Protein AF-A0A1V8UHY8-F1 (afdb_monomer)

Radius of gyration: 26.63 Å; Cα contacts (8 Å, |Δi|>4): 630; chains: 1; bounding box: 72×62×94 Å

Nearest PDB structures (foldseek):
  5c5h-assembly1_A  TM=1.606E-01  e=6.047E+00  Escherichia coli K-12

Foldseek 3Di:
DQAAAPVCLVVLVPDDDLVPFAQAVSLVVVVCVVVVNDDDDDCRYNFHPPDPQSCLVCLLCVLVCQLPDPEAEALLADPDSNPHQPDDAPAPKDKDWDQDPVDNVPIDIDIDHDPVCLVVLLCVLVSSCPGSQNLALLVLSNPQSHQWYWYRHSYWIWIDGLAAIATPVRDGRPDPPNHLNLQDPDPPDDQDDLLSNQLSLQVSLQSNLAHDYPDLLFLQSSCLSSVVSSCVSPNAQDAFSDGPVCVLQQQLKAAALPKDADPDDRGDPSHPSRIHHGIHGPRNLPPFDFFKDWPDKDWAAPHPRSRHTTPDIDTDIHGPFFQKDWDDDDDDDQPDFIFIDTPNHTQDTGHDGDPDPPDDPPARWTWSWTWRCDPNHTHIRIGTDHDDPPVPPPPDPPDPDDDD

Structure (mmCIF, N/CA/C/O backbone):
data_AF-A0A1V8UHY8-F1
#
_entry.id   AF-A0A1V8UHY8-F1
#
loop_
_atom_site.group_PDB
_atom_site.id
_atom_site.type_symbol
_atom_site.label_atom_id
_atom_site.label_alt_id
_atom_site.label_comp_id
_atom_site.label_asym_id
_atom_site.label_entity_id
_atom_site.label_seq_id
_atom_site.pdbx_PDB_ins_code
_atom_site.Cartn_x
_atom_site.Cartn_y
_atom_site.Cartn_z
_atom_site.occupancy
_atom_site.B_iso_or_equiv
_atom_site.auth_seq_id
_atom_site.auth_comp_id
_atom_site.auth_asym_id
_atom_site.auth_atom_id
_atom_site.pdbx_PDB_model_num
ATOM 1 N N . MET A 1 1 ? -11.695 -1.004 -17.705 1.00 74.31 1 MET A N 1
ATOM 2 C CA . MET A 1 1 ? -10.675 -1.956 -17.219 1.00 74.31 1 MET A CA 1
ATOM 3 C C . MET A 1 1 ? -11.246 -3.364 -17.290 1.00 74.31 1 MET A C 1
ATOM 5 O O . MET A 1 1 ? -12.412 -3.542 -16.963 1.00 74.31 1 MET A O 1
ATOM 9 N N . LEU A 1 2 ? -10.467 -4.336 -17.766 1.00 90.62 2 LEU A N 1
ATOM 10 C CA . LEU A 1 2 ? -10.871 -5.744 -17.791 1.00 90.62 2 LEU A CA 1
ATOM 11 C C . LEU A 1 2 ? -10.773 -6.326 -16.378 1.00 90.62 2 LEU A C 1
ATOM 13 O O . LEU A 1 2 ? -9.688 -6.297 -15.803 1.00 90.62 2 LEU A O 1
ATOM 17 N N . THR A 1 3 ? -11.870 -6.867 -15.856 1.00 94.50 3 THR A N 1
ATOM 18 C CA . THR A 1 3 ? -11.919 -7.473 -14.521 1.00 94.50 3 THR A CA 1
ATOM 19 C C . THR A 1 3 ? -12.545 -8.869 -14.540 1.00 94.50 3 THR A C 1
ATOM 21 O O . THR A 1 3 ? -13.192 -9.265 -15.523 1.00 94.50 3 THR A O 1
ATOM 24 N N . THR A 1 4 ? -12.327 -9.626 -13.466 1.00 96.25 4 THR A N 1
ATOM 25 C CA . THR A 1 4 ? -13.028 -10.877 -13.169 1.00 96.25 4 THR A CA 1
ATOM 26 C C . THR A 1 4 ? -14.206 -10.597 -12.243 1.00 96.25 4 THR A C 1
ATOM 28 O O . THR A 1 4 ? -14.049 -10.034 -11.164 1.00 96.25 4 THR A O 1
ATOM 31 N N . THR A 1 5 ? -15.390 -10.999 -12.682 1.00 96.88 5 THR A N 1
ATOM 32 C CA . THR A 1 5 ? -16.629 -11.064 -11.900 1.00 96.88 5 THR A CA 1
ATOM 33 C C . THR A 1 5 ? -17.090 -12.508 -11.732 1.00 96.88 5 THR A C 1
ATOM 35 O O . THR A 1 5 ? -16.639 -13.377 -12.490 1.00 96.88 5 THR A O 1
ATOM 38 N N . VAL A 1 6 ? -18.041 -12.757 -10.826 1.00 96.56 6 VAL A N 1
ATOM 39 C CA . VAL A 1 6 ? -18.662 -14.082 -10.621 1.00 96.56 6 VAL A CA 1
ATOM 40 C C . VAL A 1 6 ? -19.144 -14.675 -11.949 1.00 96.56 6 VAL A C 1
ATOM 42 O O . VAL A 1 6 ? -18.901 -15.843 -12.232 1.00 96.56 6 VAL A O 1
ATOM 45 N N . GLN A 1 7 ? -19.771 -13.859 -12.803 1.00 96.62 7 GLN A N 1
ATOM 46 C CA . GLN A 1 7 ? -20.283 -14.303 -14.106 1.00 96.62 7 GLN A CA 1
ATOM 47 C C . GLN A 1 7 ? -19.173 -14.687 -15.092 1.00 96.62 7 GLN A C 1
ATOM 49 O O . GLN A 1 7 ? -19.350 -15.597 -15.897 1.00 96.62 7 GLN A O 1
ATOM 54 N N . SER A 1 8 ? -18.036 -13.992 -15.050 1.00 95.19 8 SER A N 1
ATOM 55 C CA . SER A 1 8 ? -16.934 -14.210 -15.997 1.00 95.19 8 SER A CA 1
ATOM 56 C C . SER A 1 8 ? -15.922 -15.271 -15.546 1.00 95.19 8 SER A C 1
ATOM 58 O O . SER A 1 8 ? -15.088 -15.686 -16.350 1.00 95.19 8 SER A O 1
ATOM 60 N N . LEU A 1 9 ? -15.966 -15.702 -14.279 1.00 95.50 9 LEU A N 1
ATOM 61 C CA . LEU A 1 9 ? -14.945 -16.551 -13.656 1.00 95.50 9 LEU A CA 1
ATOM 62 C C . LEU A 1 9 ? -14.688 -17.844 -14.446 1.00 95.50 9 LEU A C 1
ATOM 64 O O . LEU A 1 9 ? -13.545 -18.135 -14.801 1.00 95.50 9 LEU A O 1
ATOM 68 N N . ASP A 1 10 ? -15.749 -18.568 -14.804 1.00 96.06 10 ASP A N 1
ATOM 69 C CA . ASP A 1 10 ? -15.649 -19.831 -15.546 1.00 96.06 10 ASP A CA 1
ATOM 70 C C . ASP A 1 10 ? -14.986 -19.666 -16.919 1.00 96.06 10 ASP A C 1
ATOM 72 O O . ASP A 1 10 ? -14.280 -20.560 -17.397 1.00 96.06 10 ASP A O 1
ATOM 76 N N . GLU A 1 11 ? -15.208 -18.532 -17.584 1.00 93.62 11 GLU A N 1
ATOM 77 C CA . GLU A 1 11 ? -14.562 -18.222 -18.859 1.00 93.62 11 GLU A CA 1
ATOM 78 C C . GLU A 1 11 ? -13.086 -17.868 -18.652 1.00 93.62 11 GLU A C 1
ATOM 80 O O . GLU A 1 11 ? -12.220 -18.381 -19.370 1.00 93.62 11 GLU A O 1
ATOM 85 N N . ARG A 1 12 ? -12.784 -17.059 -17.626 1.00 92.31 12 ARG A N 1
ATOM 86 C CA . ARG A 1 12 ? -11.418 -16.654 -17.252 1.00 92.31 12 ARG A CA 1
ATOM 87 C C . ARG A 1 12 ? -10.536 -17.849 -16.896 1.00 92.31 12 ARG A C 1
ATOM 89 O O . ARG A 1 12 ? -9.371 -17.867 -17.287 1.00 92.31 12 ARG A O 1
ATOM 96 N N . CYS A 1 13 ? -11.086 -18.867 -16.233 1.00 93.69 13 CYS A N 1
ATOM 97 C CA . CYS A 1 13 ? -10.357 -20.083 -15.862 1.00 93.69 13 CYS A CA 1
ATOM 98 C C . CYS A 1 13 ? -10.004 -20.993 -17.052 1.00 93.69 13 CYS A C 1
ATOM 100 O O . CYS A 1 13 ? -9.132 -21.852 -16.918 1.00 93.69 13 CYS A O 1
ATOM 102 N N . LYS A 1 14 ? -10.652 -20.834 -18.215 1.00 94.12 14 LYS A N 1
ATOM 103 C CA . LYS A 1 14 ? -10.393 -21.671 -19.400 1.00 94.12 14 LYS A CA 1
ATOM 104 C C . LYS A 1 14 ? -9.239 -21.130 -20.232 1.00 94.12 14 LYS A C 1
ATOM 106 O O . LYS A 1 14 ? -8.234 -21.813 -20.423 1.00 94.12 14 LYS A O 1
ATOM 111 N N . ARG A 1 15 ? -9.412 -19.929 -20.790 1.00 92.44 15 ARG A N 1
ATOM 112 C CA . ARG A 1 15 ? -8.401 -19.243 -21.604 1.00 92.44 15 ARG A CA 1
ATOM 113 C C . ARG A 1 15 ? -8.753 -17.772 -21.770 1.00 92.44 15 ARG A C 1
ATOM 115 O O . ARG A 1 15 ? -9.923 -17.409 -21.824 1.00 92.44 15 ARG A O 1
ATOM 122 N N . MET A 1 16 ? -7.733 -16.946 -21.957 1.00 93.25 16 MET A N 1
ATOM 123 C CA . MET A 1 16 ? -7.890 -15.542 -22.321 1.00 93.25 16 MET A CA 1
ATOM 124 C C . MET A 1 16 ? -7.064 -15.257 -23.574 1.00 93.25 16 MET A C 1
ATOM 126 O O . MET A 1 16 ? -5.863 -15.529 -23.606 1.00 93.25 16 MET A O 1
ATOM 130 N N . GLU A 1 17 ? -7.709 -14.724 -24.609 1.00 93.56 17 GLU A N 1
ATOM 131 C CA . GLU A 1 17 ? -7.026 -14.342 -25.845 1.00 93.56 17 GLU A CA 1
ATOM 132 C C . GLU A 1 17 ? -6.139 -13.122 -25.595 1.00 93.56 17 GLU A C 1
ATOM 134 O O . GLU A 1 17 ? -6.630 -12.069 -25.190 1.00 93.56 17 GLU A O 1
ATOM 139 N N . LEU A 1 18 ? -4.835 -13.248 -25.861 1.00 93.56 18 LEU A N 1
ATOM 140 C CA . LEU A 1 18 ? -3.849 -12.201 -25.566 1.00 93.56 18 LEU A CA 1
ATOM 141 C C . LEU A 1 18 ? -4.195 -10.861 -26.233 1.00 93.56 18 LEU A C 1
ATOM 143 O O . LEU A 1 18 ? -4.028 -9.804 -25.629 1.00 93.56 18 LEU A O 1
ATOM 147 N N . GLU A 1 19 ? -4.703 -10.904 -27.464 1.00 92.69 19 GLU A N 1
ATOM 148 C CA . GLU A 1 19 ? -5.033 -9.704 -28.237 1.00 92.69 19 GLU A CA 1
ATOM 149 C C . GLU A 1 19 ? -6.310 -8.997 -27.754 1.00 92.69 19 GLU A C 1
ATOM 151 O O . GLU A 1 19 ? -6.507 -7.820 -28.060 1.00 92.69 19 GLU A O 1
ATOM 156 N N . ALA A 1 20 ? -7.144 -9.680 -26.962 1.00 91.06 20 ALA A N 1
ATOM 157 C CA . ALA A 1 20 ? -8.334 -9.108 -26.332 1.00 91.06 20 ALA A CA 1
ATOM 158 C C . ALA A 1 20 ? -8.032 -8.465 -24.964 1.00 91.06 20 ALA A C 1
ATOM 160 O O . ALA A 1 20 ? -8.908 -7.837 -24.371 1.00 91.06 20 ALA A O 1
ATOM 161 N N . LEU A 1 21 ? -6.809 -8.624 -24.443 1.00 94.62 21 LEU A N 1
ATOM 162 C CA . LEU A 1 21 ? -6.408 -8.035 -23.167 1.00 94.62 21 LEU A CA 1
ATOM 163 C C . LEU A 1 21 ? -6.063 -6.545 -23.328 1.00 94.62 21 LEU A C 1
ATOM 165 O O . LEU A 1 21 ? -5.452 -6.175 -24.339 1.00 94.62 21 LEU A O 1
ATOM 169 N N . PRO A 1 22 ? -6.361 -5.703 -22.317 1.00 96.19 22 PRO A N 1
ATOM 170 C CA . PRO A 1 22 ? -5.836 -4.343 -22.228 1.00 96.19 22 PRO A CA 1
ATOM 171 C C . PRO A 1 22 ? -4.321 -4.306 -22.446 1.00 96.19 22 PRO A C 1
ATOM 173 O O . PRO A 1 22 ? -3.611 -5.250 -22.079 1.00 96.19 22 PRO A O 1
ATOM 176 N N . ALA A 1 23 ? -3.821 -3.225 -23.043 1.00 96.12 23 ALA A N 1
ATOM 177 C CA . ALA A 1 23 ? -2.428 -3.131 -23.474 1.00 96.12 23 ALA A CA 1
ATOM 178 C C . ALA A 1 23 ? -1.434 -3.369 -22.323 1.00 96.12 23 ALA A C 1
ATOM 180 O O . ALA A 1 23 ? -0.482 -4.128 -22.488 1.00 96.12 23 ALA A O 1
ATOM 181 N N . THR A 1 24 ? -1.704 -2.836 -21.129 1.00 96.06 24 THR A N 1
ATOM 182 C CA . THR A 1 24 ? -0.851 -3.026 -19.941 1.00 96.06 24 THR A CA 1
ATOM 183 C C . THR A 1 24 ? -0.782 -4.493 -19.511 1.00 96.06 24 THR A C 1
ATOM 185 O O . THR A 1 24 ? 0.290 -5.002 -19.189 1.00 96.06 24 THR A O 1
ATOM 188 N N . ILE A 1 25 ? -1.900 -5.221 -19.572 1.00 96.69 25 ILE A N 1
ATOM 189 C CA . ILE A 1 25 ? -1.931 -6.656 -19.244 1.00 96.69 25 ILE A CA 1
ATOM 190 C C . ILE A 1 25 ? -1.197 -7.464 -20.321 1.00 96.69 25 ILE A C 1
ATOM 192 O O . ILE A 1 25 ? -0.432 -8.379 -20.014 1.00 96.69 25 ILE A O 1
ATOM 196 N N . ARG A 1 26 ? -1.387 -7.110 -21.595 1.00 96.81 26 ARG A N 1
ATOM 197 C CA . ARG A 1 26 ? -0.704 -7.746 -22.731 1.00 96.81 26 ARG A CA 1
ATOM 198 C C . ARG A 1 26 ? 0.812 -7.608 -22.626 1.00 96.81 26 ARG A C 1
ATOM 200 O O . ARG A 1 26 ? 1.537 -8.585 -22.819 1.00 96.81 26 ARG A O 1
ATOM 207 N N . ASP A 1 27 ? 1.276 -6.416 -22.280 1.00 97.62 27 ASP A N 1
ATOM 208 C CA . ASP A 1 27 ? 2.687 -6.108 -22.083 1.00 97.62 27 ASP A CA 1
ATOM 209 C C . ASP A 1 27 ? 3.268 -6.833 -20.862 1.00 97.62 27 ASP A C 1
ATOM 211 O O . ASP A 1 27 ? 4.381 -7.364 -20.939 1.00 97.62 27 ASP A O 1
ATOM 215 N N . ALA A 1 28 ? 2.498 -6.980 -19.778 1.00 97.62 28 ALA A N 1
ATOM 216 C CA . ALA A 1 28 ? 2.880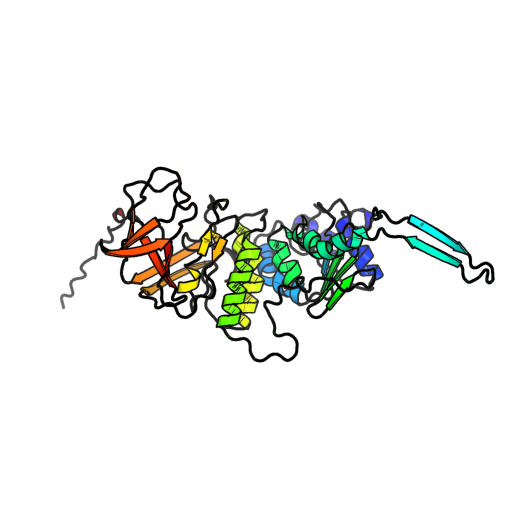 -7.812 -18.637 1.00 97.62 28 ALA A CA 1
ATOM 217 C C . ALA A 1 28 ? 3.060 -9.283 -19.041 1.00 97.62 28 ALA A C 1
ATOM 219 O O . ALA A 1 28 ? 4.095 -9.879 -18.742 1.00 97.62 28 ALA A O 1
ATOM 220 N N . VAL A 1 29 ? 2.127 -9.855 -19.813 1.00 97.56 29 VAL A N 1
ATOM 221 C CA . VAL A 1 29 ? 2.248 -11.233 -20.326 1.00 97.56 29 VAL A CA 1
ATOM 222 C C . VAL A 1 29 ? 3.480 -11.392 -21.224 1.00 97.56 29 VAL A C 1
ATOM 224 O O . VAL A 1 29 ? 4.214 -12.376 -21.091 1.00 97.56 29 VAL A O 1
ATOM 227 N N . ARG A 1 30 ? 3.737 -10.439 -22.130 1.00 97.56 30 ARG A N 1
ATOM 228 C CA . ARG A 1 30 ? 4.929 -10.444 -22.999 1.00 97.56 30 ARG A CA 1
ATOM 229 C C . ARG A 1 30 ? 6.217 -10.392 -22.181 1.00 97.56 30 ARG A C 1
ATOM 231 O O . ARG A 1 30 ? 7.124 -11.182 -22.434 1.00 97.56 30 ARG A O 1
ATOM 238 N N . THR A 1 31 ? 6.258 -9.530 -21.170 1.00 97.75 31 THR A N 1
ATOM 239 C CA . THR A 1 31 ? 7.397 -9.384 -20.255 1.00 97.75 31 THR A CA 1
ATOM 240 C C . THR A 1 31 ? 7.646 -10.670 -19.469 1.00 97.75 31 THR A C 1
ATOM 242 O O . THR A 1 31 ? 8.764 -11.179 -19.467 1.00 97.75 31 THR A O 1
ATOM 245 N N . CYS A 1 32 ? 6.609 -11.260 -18.866 1.00 98.06 32 CYS A N 1
ATOM 246 C CA . CYS A 1 32 ? 6.726 -12.531 -18.149 1.00 98.06 32 CYS A CA 1
ATOM 247 C C . CYS A 1 32 ? 7.265 -13.644 -19.054 1.00 98.06 32 CYS A C 1
ATOM 249 O O . CYS A 1 32 ? 8.198 -14.345 -18.668 1.00 98.06 32 CYS A O 1
ATOM 251 N N . ARG A 1 33 ? 6.747 -13.770 -20.283 1.00 97.31 33 ARG A N 1
ATOM 252 C CA . ARG A 1 33 ? 7.230 -14.766 -21.255 1.00 97.31 33 ARG A CA 1
ATOM 253 C C . ARG A 1 33 ? 8.692 -14.541 -21.640 1.00 97.31 33 ARG A C 1
ATOM 255 O O . ARG A 1 33 ? 9.446 -15.508 -21.678 1.00 97.31 33 ARG A O 1
ATOM 262 N N . ALA A 1 34 ? 9.095 -13.293 -21.881 1.00 97.56 34 ALA A N 1
ATOM 263 C CA . ALA A 1 34 ? 10.481 -12.944 -22.197 1.00 97.56 34 ALA A CA 1
ATOM 264 C C . ALA A 1 34 ? 11.447 -13.276 -21.045 1.00 97.56 34 ALA A C 1
ATOM 266 O O . ALA A 1 34 ? 12.572 -13.700 -21.287 1.00 97.56 34 ALA A O 1
ATOM 267 N N . LEU A 1 35 ? 10.986 -13.146 -19.798 1.00 97.12 35 LEU A N 1
ATOM 268 C CA . LEU A 1 35 ? 11.739 -13.492 -18.588 1.00 97.12 35 LEU A CA 1
ATOM 269 C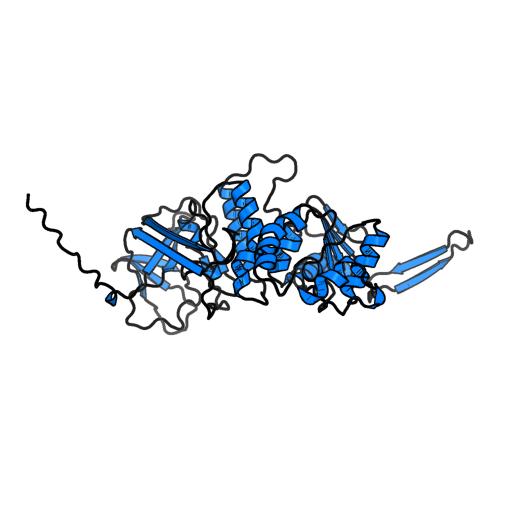 C . LEU A 1 35 ? 11.593 -14.967 -18.168 1.00 97.12 35 LEU A C 1
ATOM 271 O O . LEU A 1 35 ? 12.067 -15.343 -17.098 1.00 97.12 35 LEU A O 1
ATOM 275 N N . ALA A 1 36 ? 10.924 -15.800 -18.974 1.00 97.81 36 ALA A N 1
ATOM 276 C CA . ALA A 1 36 ? 10.598 -17.193 -18.653 1.00 97.81 36 ALA A CA 1
ATOM 277 C C . ALA A 1 36 ? 9.829 -17.378 -17.320 1.00 97.81 36 ALA A C 1
ATOM 279 O O . ALA A 1 36 ? 9.930 -18.413 -16.660 1.00 97.81 36 ALA A O 1
ATOM 280 N N . ILE A 1 37 ? 9.018 -16.390 -16.933 1.00 97.69 37 ILE A N 1
ATOM 281 C CA . ILE A 1 37 ? 8.129 -16.431 -15.769 1.00 97.69 37 ILE A CA 1
ATOM 282 C C . ILE A 1 37 ? 6.765 -16.970 -16.209 1.00 97.69 37 ILE A C 1
ATOM 284 O O . ILE A 1 37 ? 6.089 -16.391 -17.060 1.00 97.69 37 ILE A O 1
ATOM 288 N N . ARG A 1 38 ? 6.353 -18.097 -15.617 1.00 96.94 38 ARG A N 1
ATOM 289 C CA . ARG A 1 38 ? 5.128 -18.816 -16.006 1.00 96.94 38 ARG A CA 1
ATOM 290 C C . ARG A 1 38 ? 3.840 -18.216 -15.438 1.00 96.94 38 ARG A C 1
ATOM 292 O O . ARG A 1 38 ? 2.806 -18.309 -16.094 1.00 96.94 38 ARG A O 1
ATOM 299 N N . TYR A 1 39 ? 3.887 -17.665 -14.229 1.00 97.00 39 TYR A N 1
ATOM 300 C CA . TYR A 1 39 ? 2.704 -17.211 -13.497 1.00 97.00 39 TYR A CA 1
ATOM 301 C C . TYR A 1 39 ? 2.694 -15.690 -13.377 1.00 97.00 39 TYR A C 1
ATOM 303 O O . TYR A 1 39 ? 3.725 -15.083 -13.096 1.00 97.00 39 TYR A O 1
ATOM 311 N N . LEU A 1 40 ? 1.522 -15.097 -13.587 1.00 96.94 40 LEU A N 1
ATOM 312 C CA . LEU A 1 40 ? 1.273 -13.665 -13.484 1.00 96.94 40 LEU A CA 1
ATOM 313 C C . LEU A 1 40 ? 0.016 -13.477 -12.639 1.00 96.94 40 LEU A C 1
ATOM 315 O O . LEU A 1 40 ? -1.025 -14.044 -12.962 1.00 96.94 40 LEU A O 1
ATOM 319 N N . TRP A 1 41 ? 0.138 -12.702 -11.567 1.00 97.00 41 TRP A N 1
ATOM 320 C CA . TRP A 1 41 ? -0.977 -12.309 -10.716 1.00 97.00 41 TRP A CA 1
ATOM 321 C C . TRP A 1 41 ? -1.300 -10.839 -10.979 1.00 97.00 41 TRP A C 1
ATOM 323 O O . TRP A 1 41 ? -0.391 -10.011 -11.055 1.00 97.00 41 TRP A O 1
ATOM 333 N N . ILE A 1 42 ? -2.582 -10.536 -11.162 1.00 95.44 42 ILE A N 1
ATOM 334 C CA . ILE A 1 42 ? -3.112 -9.184 -11.355 1.00 95.44 42 ILE A CA 1
ATOM 335 C C . ILE A 1 42 ? -4.409 -9.128 -10.558 1.00 95.44 42 ILE A C 1
ATOM 337 O O . ILE A 1 42 ? -5.319 -9.900 -10.855 1.00 95.44 42 ILE A O 1
ATOM 341 N N . ASP A 1 43 ? -4.498 -8.223 -9.589 1.00 93.62 43 ASP A N 1
ATOM 342 C CA . ASP A 1 43 ? -5.657 -8.017 -8.711 1.00 93.62 43 ASP A CA 1
ATOM 343 C C . ASP A 1 43 ? -6.997 -8.033 -9.467 1.00 93.62 43 ASP A C 1
ATOM 345 O O . ASP A 1 43 ? -7.885 -8.821 -9.152 1.00 93.62 43 ASP A O 1
ATOM 349 N N . ALA A 1 44 ? -7.103 -7.265 -10.551 1.00 93.69 44 ALA A N 1
ATOM 350 C CA . ALA A 1 44 ? -8.297 -7.160 -11.379 1.00 93.69 44 ALA A CA 1
ATOM 351 C C . ALA A 1 44 ? -8.740 -8.492 -12.011 1.00 93.69 44 ALA A C 1
ATOM 353 O O . ALA A 1 44 ? -9.913 -8.640 -12.351 1.00 93.69 44 ALA A O 1
ATOM 354 N N . LEU A 1 45 ? -7.822 -9.446 -12.205 1.00 95.00 45 LEU A N 1
ATOM 355 C CA . LEU A 1 45 ? -8.102 -10.748 -12.820 1.00 95.00 45 LEU A CA 1
ATOM 356 C C . LEU A 1 45 ? -8.173 -11.893 -11.808 1.00 95.00 45 LEU A C 1
ATOM 358 O O . LEU A 1 45 ? -8.898 -12.859 -12.045 1.00 95.00 45 LEU A O 1
ATOM 362 N N . CYS A 1 46 ? -7.398 -11.811 -10.730 1.00 95.44 46 CYS A N 1
ATOM 363 C CA . CYS A 1 46 ? -7.257 -12.866 -9.733 1.00 95.44 46 CYS A CA 1
ATOM 364 C C . CYS A 1 46 ? -8.216 -12.708 -8.550 1.00 95.44 46 CYS A C 1
ATOM 366 O O . CYS A 1 46 ? -8.405 -13.680 -7.832 1.00 95.44 46 CYS A O 1
ATOM 368 N N . ILE A 1 47 ? -8.825 -11.531 -8.380 1.00 95.31 47 ILE A N 1
ATOM 369 C CA . ILE A 1 47 ? -9.841 -11.252 -7.361 1.00 95.31 47 ILE A CA 1
ATOM 370 C C . ILE A 1 47 ? -11.186 -11.036 -8.059 1.00 95.31 47 ILE A C 1
ATOM 372 O O . ILE A 1 47 ? -11.273 -10.300 -9.052 1.00 95.31 47 ILE A O 1
ATOM 376 N N . ILE A 1 48 ? -12.238 -11.655 -7.533 1.00 96.50 48 ILE A N 1
ATOM 377 C CA . ILE A 1 48 ? -13.614 -11.514 -8.008 1.00 96.50 48 ILE A CA 1
ATOM 378 C C . ILE A 1 48 ? -14.158 -10.158 -7.541 1.00 96.50 48 ILE A C 1
ATOM 380 O O . ILE A 1 48 ? -14.591 -9.990 -6.403 1.00 96.50 48 ILE A O 1
ATOM 384 N N . GLN A 1 49 ? -14.145 -9.174 -8.439 1.00 93.56 49 GLN A N 1
ATOM 385 C CA . GLN A 1 49 ? -14.362 -7.760 -8.107 1.00 93.56 49 GLN A CA 1
ATOM 386 C C . GLN A 1 49 ? -15.777 -7.433 -7.606 1.00 93.56 49 GLN A C 1
ATOM 388 O O . GLN A 1 49 ? -15.966 -6.433 -6.919 1.00 93.56 49 GLN A O 1
ATOM 393 N N . ASP A 1 50 ? -16.777 -8.244 -7.958 1.00 94.56 50 ASP A N 1
ATOM 394 C CA . ASP A 1 50 ? -18.170 -8.094 -7.517 1.00 94.56 50 ASP A CA 1
ATOM 395 C C . ASP A 1 50 ? -18.527 -8.980 -6.308 1.00 94.56 50 ASP A C 1
ATOM 397 O O . ASP A 1 50 ? -19.679 -8.999 -5.874 1.00 94.56 50 ASP A O 1
ATOM 401 N N . SER A 1 51 ? -17.550 -9.686 -5.727 1.00 94.75 51 SER A N 1
ATOM 402 C CA . SER A 1 51 ? -17.723 -10.496 -4.520 1.00 94.75 51 SER A CA 1
ATOM 403 C C . SER A 1 51 ? -17.069 -9.824 -3.317 1.00 94.75 51 SER A C 1
ATOM 405 O O . SER A 1 51 ? -15.850 -9.796 -3.183 1.00 94.75 51 SER A O 1
ATOM 407 N N . VAL A 1 52 ? -17.890 -9.334 -2.384 1.00 90.38 52 VAL A N 1
ATOM 408 C CA . VAL A 1 52 ? -17.407 -8.707 -1.138 1.00 90.38 52 VAL A CA 1
ATOM 409 C C . VAL A 1 52 ? -16.583 -9.685 -0.292 1.00 90.38 52 VAL A C 1
ATOM 411 O O . VAL A 1 52 ? -15.597 -9.289 0.322 1.00 90.38 52 VAL A O 1
ATOM 414 N N . VAL A 1 53 ? -16.975 -10.963 -0.269 1.00 91.69 53 VAL A N 1
ATOM 415 C CA . VAL A 1 53 ? -16.291 -12.006 0.512 1.00 91.69 53 VAL A CA 1
ATOM 416 C C . VAL A 1 53 ? -14.924 -12.331 -0.083 1.00 91.69 53 VAL A C 1
ATOM 418 O O . VAL A 1 53 ? -13.944 -12.437 0.654 1.00 91.69 53 VAL A O 1
ATOM 421 N N . ASP A 1 54 ? -14.859 -12.468 -1.407 1.00 93.00 54 ASP A N 1
ATOM 422 C CA . ASP A 1 54 ? -13.609 -12.754 -2.114 1.00 93.00 54 ASP A CA 1
ATOM 423 C C . ASP A 1 54 ? -12.652 -11.569 -1.991 1.00 93.00 54 ASP A C 1
ATOM 425 O O . ASP A 1 54 ? -11.523 -11.732 -1.539 1.00 93.00 54 ASP A O 1
ATOM 429 N N . TRP A 1 55 ? -13.152 -10.353 -2.239 1.00 91.94 55 TRP A N 1
ATOM 430 C CA . TRP A 1 55 ? -12.376 -9.131 -2.067 1.00 91.94 55 TRP A CA 1
ATOM 431 C C . TRP A 1 55 ? -11.796 -9.016 -0.658 1.00 91.94 55 TRP A C 1
ATOM 433 O O . TRP A 1 55 ? -10.599 -8.798 -0.528 1.00 91.94 55 TRP A O 1
ATOM 443 N N . ALA A 1 56 ? -12.603 -9.220 0.391 1.00 89.06 56 ALA A N 1
ATOM 444 C CA . ALA A 1 56 ? -12.133 -9.114 1.774 1.00 89.06 56 ALA A CA 1
ATOM 445 C C . ALA A 1 56 ? -11.060 -10.160 2.119 1.00 89.06 56 ALA A C 1
ATOM 447 O O . ALA A 1 56 ? -10.155 -9.881 2.906 1.00 89.06 56 ALA A O 1
ATOM 448 N N . THR A 1 57 ? -11.155 -11.354 1.533 1.00 90.69 57 THR A N 1
ATOM 449 C CA . THR A 1 57 ? -10.192 -12.445 1.741 1.00 90.69 57 THR A CA 1
ATOM 450 C C . THR A 1 57 ? -8.875 -12.161 1.014 1.00 90.69 57 THR A C 1
ATOM 452 O O . THR A 1 57 ? -7.790 -12.246 1.596 1.00 90.69 57 THR A O 1
ATOM 455 N N . GLU A 1 58 ? -8.958 -11.773 -0.256 1.00 91.94 58 GLU A N 1
ATOM 456 C CA . GLU A 1 58 ? -7.793 -11.525 -1.103 1.00 91.94 58 GLU A CA 1
ATOM 457 C C . GLU A 1 58 ? -7.088 -10.209 -0.742 1.00 91.94 58 GLU A C 1
ATOM 459 O O . GLU A 1 58 ? -5.860 -10.150 -0.710 1.00 91.94 58 GLU A O 1
ATOM 464 N N . SER A 1 59 ? -7.828 -9.153 -0.381 1.00 87.75 59 SER A N 1
ATOM 465 C CA . SER A 1 59 ? -7.235 -7.882 0.056 1.00 87.75 59 SER A CA 1
ATOM 466 C C . SER A 1 59 ? -6.422 -8.053 1.338 1.00 87.75 59 SER A C 1
ATOM 468 O O . SER A 1 59 ? -5.331 -7.495 1.452 1.00 87.75 59 SER A O 1
ATOM 470 N N . ALA A 1 60 ? -6.922 -8.865 2.278 1.00 87.75 60 ALA A N 1
ATOM 471 C CA . ALA A 1 60 ? -6.236 -9.173 3.530 1.00 87.75 60 ALA A CA 1
ATOM 472 C C . ALA A 1 60 ? -4.894 -9.883 3.290 1.00 87.75 60 ALA A C 1
ATOM 474 O O . ALA A 1 60 ? -3.912 -9.620 3.981 1.00 87.75 60 ALA A O 1
ATOM 475 N N . SER A 1 61 ? -4.825 -10.752 2.278 1.00 89.00 61 SER A N 1
ATOM 476 C CA . SER A 1 61 ? -3.630 -11.536 1.934 1.00 89.00 61 SER A CA 1
ATOM 477 C C . SER A 1 61 ? -2.755 -10.902 0.843 1.00 89.00 61 SER A C 1
ATOM 479 O O . SER A 1 61 ? -1.686 -11.419 0.516 1.00 89.00 61 SER A O 1
ATOM 481 N N . MET A 1 62 ? -3.128 -9.733 0.315 1.00 90.12 62 MET A N 1
ATOM 482 C CA . MET A 1 62 ? -2.389 -9.050 -0.755 1.00 90.12 62 MET A CA 1
ATOM 483 C C . MET A 1 62 ? -0.919 -8.782 -0.380 1.00 90.12 62 MET A C 1
ATOM 485 O O . MET A 1 62 ? -0.025 -8.769 -1.229 1.00 90.12 62 MET A O 1
ATOM 489 N N . HIS A 1 63 ? -0.633 -8.614 0.913 1.00 87.00 63 HIS A N 1
ATOM 490 C CA . HIS A 1 63 ? 0.724 -8.445 1.426 1.00 87.00 63 HIS A CA 1
ATOM 491 C C . HIS A 1 63 ? 1.608 -9.675 1.198 1.00 87.00 63 HIS A C 1
ATOM 493 O O . HIS A 1 63 ? 2.790 -9.519 0.873 1.00 87.00 63 HIS A O 1
ATOM 499 N N . ASP A 1 64 ? 1.041 -10.877 1.294 1.00 90.94 64 ASP A N 1
ATOM 500 C CA . ASP A 1 64 ? 1.741 -12.129 1.028 1.00 90.94 64 ASP A CA 1
ATOM 501 C C . ASP A 1 64 ? 2.059 -12.285 -0.455 1.00 90.94 64 ASP A C 1
ATOM 503 O O . ASP A 1 64 ? 3.165 -12.717 -0.795 1.00 90.94 64 ASP A O 1
ATOM 507 N N . VAL A 1 65 ? 1.143 -11.878 -1.339 1.00 94.31 65 VAL A N 1
ATOM 508 C CA . VAL A 1 65 ? 1.357 -11.908 -2.792 1.00 94.31 65 VAL A CA 1
ATOM 509 C C . VAL A 1 65 ? 2.596 -11.091 -3.161 1.00 94.31 65 VAL A C 1
ATOM 511 O O . VAL A 1 65 ? 3.535 -11.632 -3.747 1.00 94.31 65 VAL A O 1
ATOM 514 N N . TYR A 1 66 ? 2.659 -9.817 -2.763 1.00 92.44 66 TYR A N 1
ATOM 515 C CA . TYR A 1 66 ? 3.801 -8.954 -3.091 1.00 92.44 66 TYR A CA 1
ATOM 516 C C . TYR A 1 66 ? 5.083 -9.355 -2.352 1.00 92.44 66 TYR A C 1
ATOM 518 O O . TYR A 1 66 ? 6.167 -9.359 -2.941 1.00 92.44 66 TYR A O 1
ATOM 526 N N . THR A 1 67 ? 4.989 -9.765 -1.083 1.00 90.12 67 THR A N 1
ATOM 527 C CA . THR A 1 67 ? 6.163 -10.200 -0.304 1.00 90.12 67 THR A CA 1
ATOM 528 C C . THR A 1 67 ? 6.817 -11.456 -0.883 1.00 90.12 67 THR A C 1
ATOM 530 O O . THR A 1 67 ? 8.042 -11.612 -0.774 1.00 90.12 67 THR A O 1
ATOM 533 N N . ASN A 1 68 ? 6.028 -12.344 -1.495 1.00 92.94 68 ASN A N 1
ATOM 534 C CA . ASN A 1 68 ? 6.490 -13.615 -2.056 1.00 92.94 68 ASN A CA 1
ATOM 535 C C . ASN A 1 68 ? 6.596 -13.620 -3.590 1.00 92.94 68 ASN A C 1
ATOM 537 O O . ASN A 1 68 ? 7.081 -14.602 -4.157 1.00 92.94 68 ASN A O 1
ATOM 541 N N . ALA A 1 69 ? 6.225 -12.528 -4.263 1.00 95.25 69 ALA A N 1
ATOM 542 C CA . ALA A 1 69 ? 6.399 -12.377 -5.701 1.00 95.25 69 ALA A CA 1
ATOM 543 C C . ALA A 1 69 ? 7.875 -12.534 -6.105 1.00 95.25 69 ALA A C 1
ATOM 545 O O . ALA A 1 69 ? 8.789 -11.983 -5.480 1.00 95.25 69 ALA A O 1
ATOM 546 N N . TYR A 1 70 ? 8.115 -13.271 -7.195 1.00 95.94 70 TYR A N 1
ATOM 547 C CA . TYR A 1 70 ? 9.454 -13.386 -7.779 1.00 95.94 70 TYR A CA 1
ATOM 548 C C . TYR A 1 70 ? 9.951 -12.031 -8.305 1.00 95.94 70 TYR A C 1
ATOM 550 O O . TYR A 1 70 ? 11.106 -11.656 -8.090 1.00 95.94 70 TYR A O 1
ATOM 558 N N . LEU A 1 71 ? 9.065 -11.303 -8.986 1.00 96.44 71 LEU A N 1
ATOM 559 C CA . LEU A 1 71 ? 9.289 -9.975 -9.539 1.00 96.44 71 LEU A CA 1
ATOM 560 C C . LEU A 1 71 ? 7.943 -9.261 -9.667 1.00 96.44 71 LEU A C 1
ATOM 562 O O . LEU A 1 71 ? 7.001 -9.840 -10.205 1.00 96.44 71 LEU A O 1
ATOM 566 N N . THR A 1 72 ? 7.885 -8.005 -9.239 1.00 97.25 72 THR A N 1
ATOM 567 C CA . THR A 1 72 ? 6.730 -7.130 -9.459 1.00 97.25 72 THR A CA 1
ATOM 568 C C . THR A 1 72 ? 7.017 -6.214 -10.640 1.00 97.25 72 THR A C 1
ATOM 570 O O . THR A 1 72 ? 8.049 -5.541 -10.672 1.00 97.25 72 THR A O 1
ATOM 573 N N . LEU A 1 73 ? 6.126 -6.204 -11.630 1.00 97.50 73 LEU A N 1
ATOM 574 C CA . LEU A 1 73 ? 6.216 -5.301 -12.776 1.00 97.50 73 LEU A CA 1
ATOM 575 C C . LEU A 1 73 ? 5.431 -4.028 -12.453 1.00 97.50 73 LEU A C 1
ATOM 577 O O . LEU A 1 73 ? 4.224 -4.094 -12.236 1.00 97.50 73 LEU A O 1
ATOM 581 N N . ALA A 1 74 ? 6.105 -2.881 -12.434 1.00 95.75 74 ALA A N 1
ATOM 582 C CA . ALA A 1 74 ? 5.470 -1.585 -12.228 1.00 95.75 74 ALA A CA 1
ATOM 583 C C . ALA A 1 74 ? 5.399 -0.835 -13.562 1.00 95.75 74 ALA A C 1
ATOM 585 O O . ALA A 1 74 ? 6.415 -0.390 -14.100 1.00 95.75 74 ALA A O 1
ATOM 586 N N . ALA A 1 75 ? 4.190 -0.676 -14.098 1.00 94.81 75 ALA A N 1
ATOM 587 C CA . ALA A 1 75 ? 3.925 0.096 -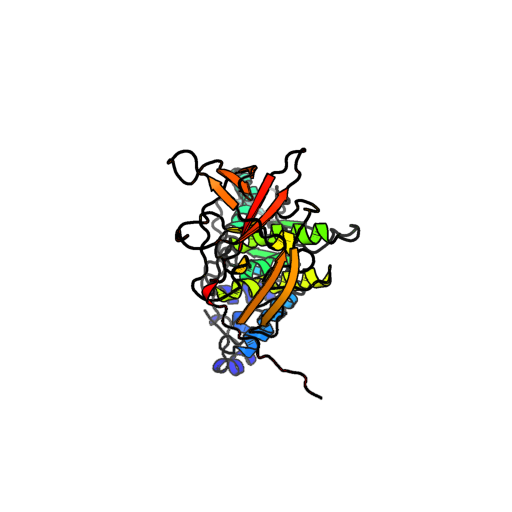15.311 1.00 94.81 75 ALA A CA 1
ATOM 588 C C . ALA A 1 75 ? 3.937 1.611 -15.013 1.00 94.81 75 ALA A C 1
ATOM 590 O O . ALA A 1 75 ? 2.940 2.300 -15.193 1.00 94.81 75 ALA A O 1
ATOM 591 N N . THR A 1 76 ? 5.059 2.126 -14.498 1.00 92.62 76 THR A N 1
ATOM 592 C CA . THR A 1 76 ? 5.196 3.490 -13.950 1.00 92.62 76 THR A CA 1
ATOM 593 C C . THR A 1 76 ? 4.849 4.593 -14.953 1.00 92.62 76 THR A C 1
ATOM 595 O O . THR A 1 76 ? 4.333 5.633 -14.554 1.00 92.62 76 THR A O 1
ATOM 598 N N . ARG A 1 77 ? 5.106 4.365 -16.244 1.00 90.81 77 ARG A N 1
ATOM 599 C CA . ARG A 1 77 ? 4.762 5.301 -17.322 1.00 90.81 77 ARG A CA 1
ATOM 600 C C . ARG A 1 77 ? 3.289 5.294 -17.741 1.00 90.81 77 ARG A C 1
ATOM 602 O O . ARG A 1 77 ? 2.855 6.206 -18.435 1.00 90.81 77 ARG A O 1
ATOM 609 N N . SER A 1 78 ? 2.545 4.246 -17.398 1.00 90.38 78 SER A N 1
ATOM 610 C CA . SER A 1 78 ? 1.158 4.076 -17.832 1.00 90.38 78 SER A CA 1
ATOM 611 C C . SER A 1 78 ? 0.220 4.824 -16.888 1.00 90.38 78 SER A C 1
ATOM 613 O O . SER A 1 78 ? 0.337 4.720 -15.667 1.00 90.38 78 SER A O 1
ATOM 615 N N . LEU A 1 79 ? -0.742 5.550 -17.448 1.00 89.44 79 LEU A N 1
ATOM 616 C CA . LEU A 1 79 ? -1.809 6.226 -16.709 1.00 89.44 79 LEU A CA 1
ATOM 617 C C . LEU A 1 79 ? -3.056 5.338 -16.583 1.00 89.44 79 LEU A C 1
ATOM 619 O O . LEU A 1 79 ? -3.852 5.515 -15.663 1.00 89.44 79 LEU A O 1
ATOM 623 N N . SER A 1 80 ? -3.225 4.379 -17.496 1.00 89.56 80 SER A N 1
ATOM 624 C CA . SER A 1 80 ? -4.370 3.473 -17.555 1.00 89.56 80 SER A CA 1
ATOM 625 C C . SER A 1 80 ? -3.983 2.033 -17.930 1.00 89.56 80 SER A C 1
ATOM 627 O O . SER A 1 80 ? -2.857 1.732 -18.339 1.00 89.56 80 SER A O 1
ATOM 629 N N . SER A 1 81 ? -4.944 1.108 -17.819 1.00 89.12 81 SER A N 1
ATOM 630 C CA . SER A 1 81 ? -4.775 -0.276 -18.285 1.00 89.12 81 SER A CA 1
ATOM 631 C C . SER A 1 81 ? -4.659 -0.399 -19.808 1.00 89.12 81 SER A C 1
ATOM 633 O O . SER A 1 81 ? -4.199 -1.431 -20.304 1.00 89.12 81 SER A O 1
ATOM 635 N N . ASP A 1 82 ? -5.096 0.624 -20.540 1.00 92.88 82 ASP A N 1
ATOM 636 C CA . ASP A 1 82 ? -5.215 0.605 -21.998 1.00 92.88 82 ASP A CA 1
ATOM 637 C C . ASP A 1 82 ? -3.999 1.227 -22.693 1.00 92.88 82 ASP A C 1
ATOM 639 O O . ASP A 1 82 ? -3.841 1.061 -23.900 1.00 92.88 82 ASP A O 1
ATOM 643 N N . ASP A 1 83 ? -3.106 1.868 -21.934 1.00 91.94 83 ASP A N 1
ATOM 644 C CA . ASP A 1 83 ? -1.927 2.526 -22.492 1.00 91.94 83 ASP A CA 1
ATOM 645 C C . ASP A 1 83 ? -0.891 1.495 -22.951 1.00 91.94 83 ASP A C 1
ATOM 647 O O . ASP A 1 83 ? -0.394 1.584 -24.073 1.00 91.94 83 ASP A O 1
ATOM 651 N N . GLY A 1 84 ? -0.585 0.498 -22.107 1.00 93.25 84 GLY A N 1
ATOM 652 C CA . GLY A 1 84 ? 0.597 -0.360 -22.246 1.00 93.25 84 GLY A CA 1
ATOM 653 C C . GLY A 1 84 ? 1.851 0.302 -21.672 1.00 93.25 84 GLY A C 1
ATOM 654 O O . GLY A 1 84 ? 1.818 1.469 -21.272 1.00 93.25 84 GLY A O 1
ATOM 655 N N . PHE A 1 85 ? 2.976 -0.409 -21.672 1.00 94.56 85 PHE A N 1
ATOM 656 C CA . PHE A 1 85 ? 4.264 0.123 -21.201 1.00 94.56 85 PHE A CA 1
ATOM 657 C C . PHE A 1 85 ? 5.485 -0.275 -22.048 1.00 94.56 85 PHE A C 1
ATOM 659 O O . PHE A 1 85 ? 6.589 0.199 -21.772 1.00 94.56 85 PHE A O 1
ATOM 666 N N . LEU A 1 86 ? 5.320 -1.109 -23.083 1.00 94.00 86 LEU A N 1
ATOM 667 C CA . LEU A 1 86 ? 6.406 -1.540 -23.980 1.00 94.00 86 LEU A CA 1
ATOM 668 C C . LEU A 1 86 ? 6.523 -0.701 -25.264 1.00 94.00 86 LEU A C 1
ATOM 670 O O . LEU A 1 86 ? 7.190 -1.115 -26.213 1.00 94.00 86 LEU A O 1
ATOM 674 N N . GLN A 1 87 ? 5.881 0.465 -25.331 1.00 87.56 87 GLN A N 1
ATOM 675 C CA . GLN A 1 87 ? 5.994 1.345 -26.495 1.00 87.56 87 GLN A CA 1
ATOM 676 C C . GLN A 1 87 ? 7.387 1.966 -26.581 1.00 87.56 87 GLN A C 1
ATOM 678 O O . GLN A 1 87 ? 8.083 2.134 -25.574 1.00 87.56 87 GLN A O 1
ATOM 683 N N . GLU A 1 88 ? 7.759 2.387 -27.788 1.00 83.25 88 GLU A N 1
ATOM 684 C CA . GLU A 1 88 ? 9.014 3.090 -28.032 1.00 83.25 88 GLU A CA 1
ATOM 685 C C . GLU A 1 88 ? 9.154 4.310 -27.105 1.00 83.25 88 GLU A C 1
ATOM 687 O O . GLU A 1 88 ? 8.250 5.142 -26.969 1.00 83.25 88 GLU A O 1
ATOM 692 N N . ARG A 1 89 ? 10.293 4.390 -26.412 1.00 79.00 89 ARG A N 1
ATOM 693 C CA . ARG A 1 89 ? 10.619 5.514 -25.531 1.00 79.00 89 ARG A CA 1
ATOM 694 C C . ARG A 1 89 ? 11.154 6.658 -26.376 1.00 79.00 89 ARG A C 1
ATOM 696 O O . ARG A 1 89 ? 12.059 6.468 -27.187 1.00 79.00 89 ARG A O 1
ATOM 703 N N . LYS A 1 90 ? 10.607 7.857 -26.171 1.00 69.00 90 LYS A N 1
ATOM 704 C CA . LYS A 1 90 ? 11.108 9.075 -26.815 1.00 69.00 90 LYS A CA 1
ATOM 705 C C . LYS A 1 90 ? 12.380 9.515 -26.103 1.00 69.00 90 LYS A C 1
ATOM 707 O O . LYS A 1 90 ? 12.343 10.310 -25.168 1.00 69.00 90 LYS A O 1
ATOM 712 N N . HIS A 1 91 ? 13.502 8.970 -26.548 1.00 65.25 91 HIS A N 1
ATOM 713 C CA . HIS A 1 91 ? 14.814 9.408 -26.104 1.00 65.25 91 HIS A CA 1
ATOM 714 C C . HIS A 1 91 ? 15.233 10.650 -26.883 1.00 65.25 91 HIS A C 1
ATOM 716 O O . HIS A 1 91 ? 15.114 10.684 -28.104 1.00 65.25 91 HIS A O 1
ATOM 722 N N . ASN A 1 92 ? 15.837 11.628 -26.207 1.00 63.06 92 ASN A N 1
ATOM 723 C CA . ASN A 1 92 ? 16.599 12.690 -26.880 1.00 63.06 92 ASN A CA 1
ATOM 724 C C . ASN A 1 92 ? 17.975 12.178 -27.356 1.00 63.06 92 ASN A C 1
ATOM 726 O O . ASN A 1 92 ? 18.919 12.955 -27.497 1.00 63.06 92 ASN A O 1
ATOM 730 N N . SER A 1 93 ? 18.105 10.863 -27.535 1.00 70.75 93 SER A N 1
ATOM 731 C CA . SER A 1 93 ? 19.338 10.213 -27.934 1.00 70.75 93 SER A CA 1
ATOM 732 C C . SER A 1 93 ? 19.471 10.250 -29.446 1.00 70.75 93 SER A C 1
ATOM 734 O O . SER A 1 93 ? 18.543 9.919 -30.183 1.00 70.75 93 SER A O 1
ATOM 736 N N . VAL A 1 94 ? 20.651 10.640 -29.911 1.00 77.25 94 VAL A N 1
ATOM 737 C CA . VAL A 1 94 ? 20.991 10.604 -31.331 1.00 77.25 94 VAL A CA 1
ATOM 738 C C . VAL A 1 94 ? 21.646 9.265 -31.610 1.00 77.25 94 VAL A C 1
ATOM 740 O O . VAL A 1 94 ? 22.732 8.989 -31.103 1.00 77.25 94 VAL A O 1
ATOM 743 N N . PHE A 1 95 ? 20.982 8.435 -32.406 1.00 79.75 95 PHE A N 1
ATOM 744 C CA . PHE A 1 95 ? 21.527 7.164 -32.867 1.00 79.75 95 PHE A CA 1
ATOM 745 C C . PHE A 1 95 ? 22.387 7.387 -34.107 1.00 79.75 95 PHE A C 1
ATOM 747 O O . PHE A 1 95 ? 22.017 8.149 -35.000 1.00 79.75 95 PHE A O 1
ATOM 754 N N . PHE A 1 96 ? 23.520 6.701 -34.179 1.00 86.00 96 PHE A N 1
ATOM 755 C CA . PHE A 1 96 ? 24.386 6.715 -35.346 1.00 86.00 96 PHE A CA 1
ATOM 756 C C . PHE A 1 96 ? 24.957 5.323 -35.588 1.00 86.00 96 PHE A C 1
ATOM 758 O O . PHE A 1 96 ? 25.339 4.598 -34.664 1.00 86.00 96 PHE A O 1
ATOM 765 N N . ASP A 1 97 ? 24.989 4.943 -36.859 1.00 87.75 97 ASP A N 1
ATOM 766 C CA . ASP A 1 97 ? 25.625 3.710 -37.284 1.00 87.75 97 ASP A CA 1
ATOM 767 C C . ASP A 1 97 ? 27.140 3.928 -37.300 1.00 87.75 97 ASP A C 1
ATOM 769 O O . ASP A 1 97 ? 27.654 4.826 -37.969 1.00 87.75 97 ASP A O 1
ATOM 773 N N . TYR A 1 98 ? 27.869 3.091 -36.571 1.00 82.44 98 TYR A N 1
ATOM 774 C CA . TYR A 1 98 ? 29.317 3.018 -36.669 1.00 82.44 98 TYR A CA 1
ATOM 775 C C . TYR A 1 98 ? 29.692 1.759 -37.432 1.00 82.44 98 TYR A C 1
ATOM 777 O O . TYR A 1 98 ? 29.305 0.641 -37.083 1.00 82.44 98 TYR A O 1
ATOM 785 N N . ARG A 1 99 ? 30.511 1.937 -38.460 1.00 83.50 99 ARG A N 1
ATOM 786 C CA . ARG A 1 99 ? 31.140 0.839 -39.176 1.00 83.50 99 ARG A CA 1
ATOM 787 C C . ARG A 1 99 ? 32.634 0.941 -38.947 1.00 83.50 99 ARG A C 1
ATOM 789 O O . ARG A 1 99 ? 33.232 1.940 -39.337 1.00 83.50 99 ARG A O 1
ATOM 796 N N . ASN A 1 100 ? 33.225 -0.085 -38.340 1.00 78.31 100 ASN A N 1
ATOM 797 C CA . ASN A 1 100 ? 34.675 -0.165 -38.258 1.00 78.31 100 ASN A CA 1
ATOM 798 C C . ASN A 1 100 ? 35.248 -0.251 -39.690 1.00 78.31 100 ASN A C 1
ATOM 800 O O . ASN A 1 100 ? 34.889 -1.184 -40.420 1.00 78.31 100 ASN A O 1
ATOM 804 N N . PRO A 1 101 ? 36.104 0.701 -40.109 1.00 80.25 101 PRO A N 1
ATOM 805 C CA . PRO A 1 101 ? 36.720 0.686 -41.435 1.00 80.25 101 PRO A CA 1
ATOM 806 C C . PRO A 1 101 ? 37.575 -0.563 -41.686 1.00 80.25 101 PRO A C 1
ATOM 808 O O . PRO A 1 101 ? 37.629 -1.049 -42.813 1.00 80.25 101 PRO A O 1
ATOM 811 N N . ASP A 1 102 ? 38.176 -1.116 -40.631 1.00 83.44 102 ASP A N 1
ATOM 812 C CA . ASP A 1 102 ? 39.160 -2.203 -40.695 1.00 83.44 102 ASP A CA 1
ATOM 813 C C . ASP A 1 102 ? 38.533 -3.597 -40.515 1.00 83.44 102 ASP A C 1
ATOM 815 O O . ASP A 1 102 ? 39.192 -4.622 -40.690 1.00 83.44 102 ASP A O 1
ATOM 819 N N . SER A 1 103 ? 37.243 -3.670 -40.167 1.00 77.31 103 SER A N 1
ATOM 820 C CA . SER A 1 103 ? 36.522 -4.934 -39.998 1.00 77.31 103 SER A CA 1
ATOM 821 C C . SER A 1 103 ? 35.039 -4.774 -40.314 1.00 77.31 103 SER A C 1
ATOM 823 O O . SER A 1 103 ? 34.266 -4.203 -39.545 1.00 77.31 103 SER A O 1
ATOM 825 N N . ALA A 1 104 ? 34.597 -5.402 -41.407 1.00 66.44 104 ALA A N 1
ATOM 826 C CA . ALA A 1 104 ? 33.181 -5.458 -41.779 1.00 66.44 104 ALA A CA 1
ATOM 827 C C . ALA A 1 104 ? 32.299 -6.195 -40.748 1.00 66.44 104 ALA A C 1
ATOM 829 O O . ALA A 1 104 ? 31.077 -6.084 -40.807 1.00 66.44 104 ALA A O 1
ATOM 830 N N . LYS A 1 105 ? 32.905 -6.945 -39.815 1.00 66.81 105 LYS A N 1
ATOM 831 C CA . LYS A 1 105 ? 32.211 -7.685 -38.749 1.00 66.81 105 LYS A CA 1
ATOM 832 C C . LYS A 1 105 ? 32.110 -6.907 -37.435 1.00 66.81 105 LYS A C 1
ATOM 834 O O . LYS A 1 105 ? 31.454 -7.376 -36.513 1.00 66.81 105 LYS A O 1
ATOM 839 N N . SER A 1 106 ? 32.748 -5.742 -37.342 1.00 66.50 106 SER A N 1
ATOM 840 C CA . SER A 1 106 ? 32.833 -4.938 -36.119 1.00 66.50 106 SER A CA 1
ATOM 841 C C . SER A 1 106 ? 32.118 -3.597 -36.310 1.00 66.50 106 SER A C 1
ATOM 843 O O . SER A 1 106 ? 32.690 -2.537 -36.095 1.00 66.50 106 SER A O 1
ATOM 845 N N . GLY A 1 107 ? 30.876 -3.630 -36.786 1.00 69.25 107 GLY A N 1
ATOM 846 C CA . GLY A 1 107 ? 29.987 -2.467 -36.827 1.00 69.25 107 GLY A CA 1
ATOM 847 C C . GLY A 1 107 ? 28.885 -2.588 -35.777 1.00 69.25 107 GLY A C 1
ATOM 848 O O . GLY A 1 107 ? 28.565 -3.693 -35.342 1.00 69.25 107 GLY A O 1
ATOM 849 N N . GLY A 1 108 ? 28.299 -1.465 -35.376 1.00 79.69 108 GLY A N 1
ATOM 850 C CA . GLY A 1 108 ? 27.213 -1.429 -34.403 1.00 79.69 108 GLY A CA 1
ATOM 851 C C . GLY A 1 108 ? 26.453 -0.110 -34.437 1.00 79.69 108 GLY A C 1
ATOM 852 O O . GLY A 1 108 ? 26.896 0.865 -35.043 1.00 79.69 108 GLY A O 1
ATOM 853 N N . LYS A 1 109 ? 25.299 -0.083 -33.772 1.00 80.44 109 LYS A N 1
ATOM 854 C CA . LYS A 1 109 ? 24.569 1.155 -33.502 1.00 80.44 109 LYS A CA 1
ATOM 855 C C . LYS A 1 109 ? 25.050 1.732 -32.185 1.00 80.44 109 LYS A C 1
ATOM 857 O O . LYS A 1 109 ? 25.003 1.051 -31.164 1.00 80.44 109 LYS A O 1
ATOM 862 N N . PHE A 1 110 ? 25.483 2.980 -32.223 1.00 78.00 110 PHE A N 1
ATOM 863 C CA . PHE A 1 110 ? 25.825 3.753 -31.040 1.00 78.00 110 PHE A CA 1
ATOM 864 C C . PHE A 1 110 ? 24.778 4.841 -30.846 1.00 78.00 110 PHE A C 1
ATOM 866 O O . PHE A 1 110 ? 24.066 5.218 -31.780 1.00 78.00 110 PHE A O 1
ATOM 873 N N . PHE A 1 111 ? 24.671 5.345 -29.624 1.00 71.94 111 PHE A N 1
ATOM 874 C CA . PHE A 1 111 ? 23.809 6.472 -29.321 1.00 71.94 111 PHE A CA 1
ATOM 875 C C . PHE A 1 111 ? 24.551 7.480 -28.449 1.00 71.94 111 PHE A C 1
ATOM 877 O O . PHE A 1 111 ? 25.320 7.109 -27.563 1.00 71.94 111 PHE A O 1
ATOM 884 N N . LEU A 1 112 ? 24.333 8.764 -28.722 1.00 70.62 112 LEU A N 1
ATOM 885 C CA . LEU A 1 112 ? 24.722 9.853 -27.835 1.00 70.62 112 LEU A CA 1
ATOM 886 C C . LEU A 1 112 ? 23.498 10.282 -27.047 1.00 70.62 112 LEU A C 1
ATOM 888 O O . LEU A 1 112 ? 22.460 10.581 -27.631 1.00 70.62 112 LEU A O 1
ATOM 892 N N . THR A 1 113 ? 23.646 10.361 -25.733 1.00 66.38 113 THR A N 1
ATOM 893 C CA . THR A 1 113 ? 22.610 10.852 -24.830 1.00 66.38 113 THR A CA 1
ATOM 894 C C . THR A 1 113 ? 23.089 12.162 -24.198 1.00 66.38 113 THR A C 1
ATOM 896 O O . THR A 1 113 ? 24.214 12.190 -23.694 1.00 66.38 113 THR A O 1
ATOM 899 N N . PRO A 1 114 ? 22.298 13.255 -24.219 1.00 61.53 114 PRO A N 1
ATOM 900 C CA . PRO A 1 114 ? 22.714 14.542 -23.659 1.00 61.53 114 PRO A CA 1
ATOM 901 C C . PRO A 1 114 ? 23.095 14.434 -22.176 1.00 61.53 114 PRO A C 1
ATOM 903 O O . PRO A 1 114 ? 22.344 13.869 -21.385 1.00 61.53 114 PRO A O 1
ATOM 906 N N . GLN A 1 115 ? 24.221 15.040 -21.783 1.00 53.56 115 GLN A N 1
ATOM 907 C CA . GLN A 1 115 ? 24.734 15.006 -20.404 1.00 53.56 115 GLN A CA 1
ATOM 908 C C . GLN A 1 115 ? 23.746 15.580 -19.371 1.00 53.56 115 GLN A C 1
ATOM 910 O O . GLN A 1 115 ? 23.718 15.123 -18.238 1.00 53.56 115 GLN A O 1
ATOM 915 N N . GLN A 1 116 ? 22.848 16.497 -19.762 1.00 51.72 116 GLN A N 1
ATOM 916 C CA . GLN A 1 116 ? 21.768 17.004 -18.892 1.00 51.72 116 GLN A CA 1
ATOM 917 C C . GLN A 1 116 ? 20.780 15.925 -18.424 1.00 51.72 116 GLN A C 1
ATOM 919 O O . GLN A 1 116 ? 19.980 16.163 -17.524 1.00 51.72 116 GLN A O 1
ATOM 924 N N . MET A 1 117 ? 20.834 14.727 -19.000 1.00 51.22 117 MET A N 1
ATOM 925 C CA . MET A 1 117 ? 20.104 13.591 -18.469 1.00 51.22 117 MET A CA 1
ATOM 926 C C . MET A 1 117 ? 20.657 13.151 -17.102 1.00 51.22 117 MET A C 1
ATOM 928 O O . MET A 1 117 ? 19.898 12.550 -16.361 1.00 51.22 117 MET A O 1
ATOM 932 N N . GLU A 1 118 ? 21.893 13.511 -16.706 1.00 49.41 118 GLU A N 1
ATOM 933 C CA . GLU A 1 118 ? 22.432 13.315 -15.340 1.00 49.41 118 GLU A CA 1
ATOM 934 C C . GLU A 1 118 ? 21.515 13.896 -14.257 1.00 49.41 118 GLU A C 1
ATOM 936 O O . GLU A 1 118 ? 21.301 13.225 -13.248 1.00 49.41 118 GLU A O 1
ATOM 941 N N . SER A 1 119 ? 20.884 15.059 -14.489 1.00 50.34 119 SER A N 1
ATOM 942 C CA . SER A 1 119 ? 19.868 15.565 -13.554 1.00 50.34 119 SER A CA 1
ATOM 943 C C . SER A 1 119 ? 18.636 14.661 -13.554 1.00 50.34 119 SER A C 1
ATOM 945 O O . SER A 1 119 ? 18.165 14.284 -12.493 1.00 50.34 119 SER A O 1
ATOM 947 N N . ARG A 1 120 ? 18.183 14.195 -14.727 1.00 50.75 120 ARG A N 1
ATOM 948 C CA . ARG A 1 120 ? 17.045 13.270 -14.841 1.00 50.75 120 ARG A CA 1
ATOM 949 C C . ARG A 1 120 ? 17.301 11.876 -14.266 1.00 50.75 120 ARG A C 1
ATOM 951 O O . ARG A 1 120 ? 16.344 11.200 -13.914 1.00 50.75 120 ARG A O 1
ATOM 958 N N . TYR A 1 121 ? 18.555 11.433 -14.172 1.00 50.75 121 TYR A N 1
ATOM 959 C CA . TYR A 1 121 ? 18.931 10.184 -13.503 1.00 50.75 121 TYR A CA 1
ATOM 960 C C . TYR A 1 121 ? 18.897 10.345 -11.979 1.00 50.75 121 TYR A C 1
ATOM 962 O O . TYR A 1 121 ? 18.393 9.449 -11.302 1.00 50.75 121 TYR A O 1
ATOM 970 N N . SER A 1 122 ? 19.329 11.498 -11.440 1.00 53.69 122 SER A N 1
ATOM 971 C CA . SER A 1 122 ? 19.006 11.860 -10.050 1.00 53.69 122 SER A CA 1
ATOM 972 C C . SER A 1 122 ? 17.498 12.057 -9.841 1.00 53.69 122 SER A C 1
ATOM 974 O O . SER A 1 122 ? 16.977 11.701 -8.785 1.00 53.69 122 SER A O 1
ATOM 976 N N . ASP A 1 123 ? 16.785 12.516 -10.875 1.00 60.47 123 ASP A N 1
ATOM 977 C CA . ASP A 1 123 ? 15.329 12.646 -10.885 1.00 60.47 123 ASP A CA 1
ATOM 978 C C . ASP A 1 123 ? 14.619 11.320 -11.182 1.00 60.47 123 ASP A C 1
ATOM 980 O O . ASP A 1 123 ? 13.402 11.307 -11.150 1.00 60.47 123 ASP A O 1
ATOM 984 N N . LEU A 1 124 ? 15.284 10.194 -11.476 1.00 68.88 124 LEU A N 1
ATOM 985 C CA . LEU A 1 124 ? 14.549 8.969 -11.832 1.00 68.88 124 LEU A CA 1
ATOM 986 C C . LEU A 1 124 ? 13.797 8.423 -10.616 1.00 68.88 124 LEU A C 1
ATOM 988 O O . LEU A 1 124 ? 12.650 7.996 -10.727 1.00 68.88 124 LEU A O 1
ATOM 992 N N . PHE A 1 125 ? 14.422 8.526 -9.441 1.00 70.06 125 PHE A N 1
ATOM 993 C CA . PHE A 1 125 ? 13.744 8.323 -8.167 1.00 70.06 125 PHE A CA 1
ATOM 994 C C . PHE A 1 125 ? 12.566 9.292 -8.017 1.00 70.06 125 PHE A C 1
ATOM 996 O O . PHE A 1 125 ? 11.453 8.858 -7.742 1.00 70.06 125 PHE A O 1
ATOM 1003 N N . HIS A 1 126 ? 12.785 10.585 -8.271 1.00 72.69 126 HIS A N 1
ATOM 1004 C CA . HIS A 1 126 ? 11.741 11.610 -8.206 1.00 72.69 126 HIS A CA 1
ATOM 1005 C C . HIS A 1 126 ? 10.585 11.323 -9.176 1.00 72.69 126 HIS A C 1
ATOM 1007 O O . HIS A 1 126 ? 9.424 11.443 -8.816 1.00 72.69 126 HIS A O 1
ATOM 1013 N N . TYR A 1 127 ? 10.893 10.847 -10.379 1.00 78.56 127 TYR A N 1
ATOM 1014 C CA . TYR A 1 127 ? 9.948 10.488 -11.423 1.00 78.56 127 TYR A CA 1
ATOM 1015 C C . TYR A 1 127 ? 9.107 9.281 -11.008 1.00 78.56 127 TYR A C 1
ATOM 1017 O O . TYR A 1 127 ? 7.898 9.272 -11.227 1.00 78.56 127 TYR A O 1
ATOM 1025 N N . ILE A 1 128 ? 9.712 8.270 -10.374 1.00 85.81 128 ILE A N 1
ATOM 1026 C CA . ILE A 1 128 ? 8.951 7.164 -9.781 1.00 85.81 128 ILE A CA 1
ATOM 1027 C C . ILE A 1 128 ? 8.082 7.692 -8.642 1.00 85.81 128 ILE A C 1
ATOM 1029 O O . ILE A 1 128 ? 6.897 7.363 -8.608 1.00 85.81 128 ILE A O 1
ATOM 1033 N N . GLU A 1 129 ? 8.627 8.518 -7.744 1.00 83.25 129 GLU A N 1
ATOM 1034 C CA . GLU A 1 129 ? 7.880 9.055 -6.605 1.00 83.25 129 GLU A CA 1
ATOM 1035 C C . GLU A 1 129 ? 6.659 9.878 -7.037 1.00 83.25 129 GLU A C 1
ATOM 1037 O O . GLU A 1 129 ? 5.569 9.689 -6.495 1.00 83.25 129 GLU A O 1
ATOM 1042 N N . GLU A 1 130 ? 6.815 10.724 -8.051 1.00 84.12 130 GLU A N 1
ATOM 1043 C CA . GLU A 1 130 ? 5.775 11.599 -8.606 1.00 84.12 130 GLU A CA 1
ATOM 1044 C C . GLU A 1 130 ? 4.874 10.920 -9.643 1.00 84.12 130 GLU A C 1
ATOM 1046 O O . GLU A 1 130 ? 3.870 11.500 -10.059 1.00 84.12 130 GLU A O 1
ATOM 1051 N N . SER A 1 131 ? 5.194 9.693 -10.060 1.00 88.44 131 SER A N 1
ATOM 1052 C CA . SER A 1 131 ? 4.400 8.977 -11.059 1.00 88.44 131 SER A CA 1
ATOM 1053 C C . SER A 1 131 ? 2.957 8.769 -10.600 1.00 88.44 131 SER A C 1
ATOM 1055 O O . SER A 1 131 ? 2.693 8.445 -9.440 1.00 88.44 131 SER A O 1
ATOM 1057 N N . ALA A 1 132 ? 2.010 8.843 -11.540 1.00 90.94 132 ALA A N 1
ATOM 1058 C CA . ALA A 1 132 ? 0.597 8.577 -11.265 1.00 90.94 132 ALA A CA 1
ATOM 1059 C C . ALA A 1 132 ? 0.374 7.203 -10.601 1.00 90.94 132 ALA A C 1
ATOM 1061 O O . ALA A 1 132 ? -0.498 7.058 -9.746 1.00 90.94 132 ALA A O 1
ATOM 1062 N N . TRP A 1 133 ? 1.200 6.208 -10.943 1.00 92.56 133 TRP A N 1
ATOM 1063 C CA . TRP A 1 133 ? 1.194 4.904 -10.286 1.00 92.56 133 TRP A CA 1
ATOM 1064 C C . TRP A 1 133 ? 1.570 5.010 -8.799 1.00 92.56 133 TRP A C 1
ATOM 1066 O O . TRP A 1 133 ? 0.806 4.558 -7.946 1.00 92.56 133 TRP A O 1
ATOM 1076 N N . ASN A 1 134 ? 2.691 5.644 -8.447 1.00 91.69 134 ASN A N 1
ATOM 1077 C CA . ASN A 1 134 ? 3.144 5.729 -7.052 1.00 91.69 134 ASN A CA 1
ATOM 1078 C C . ASN A 1 134 ? 2.317 6.713 -6.201 1.00 91.69 134 ASN A C 1
ATOM 1080 O O . ASN A 1 134 ? 2.394 6.680 -4.978 1.00 91.69 134 ASN A O 1
ATOM 1084 N N . GLN A 1 135 ? 1.483 7.555 -6.810 1.00 91.44 135 GLN A N 1
ATOM 1085 C CA . GLN A 1 135 ? 0.544 8.410 -6.073 1.00 91.44 135 GLN A CA 1
ATOM 1086 C C . GLN A 1 135 ? -0.702 7.660 -5.566 1.00 91.44 135 GLN A C 1
ATOM 1088 O O . GLN A 1 135 ? -1.457 8.208 -4.763 1.00 91.44 135 GLN A O 1
ATOM 1093 N N . ARG A 1 136 ? -0.934 6.410 -5.992 1.00 92.38 136 ARG A N 1
ATOM 1094 C CA . ARG A 1 136 ? -2.051 5.573 -5.517 1.00 92.38 136 ARG A CA 1
ATOM 1095 C C . ARG A 1 136 ? -1.735 4.947 -4.151 1.00 92.38 136 ARG A C 1
ATOM 1097 O O . ARG A 1 136 ? -0.609 4.538 -3.890 1.00 92.38 136 ARG A O 1
ATOM 1104 N N . GLY A 1 137 ? -2.732 4.838 -3.274 1.00 92.12 137 GLY A N 1
ATOM 1105 C CA . GLY A 1 137 ? -2.558 4.296 -1.921 1.00 92.12 137 GLY A CA 1
ATOM 1106 C C . GLY A 1 137 ? -2.132 2.827 -1.917 1.00 92.12 137 GLY A C 1
ATOM 1107 O O . GLY A 1 137 ? -1.114 2.500 -1.316 1.00 92.12 137 GLY A O 1
ATOM 1108 N N . TRP A 1 138 ? -2.834 1.968 -2.663 1.00 93.69 138 TRP A N 1
ATOM 1109 C CA . TRP A 1 138 ? -2.512 0.537 -2.771 1.00 93.69 138 TRP A CA 1
ATOM 1110 C C . TRP A 1 138 ? -1.090 0.269 -3.286 1.00 93.69 138 TRP A C 1
ATOM 1112 O O . TRP A 1 138 ? -0.406 -0.606 -2.757 1.00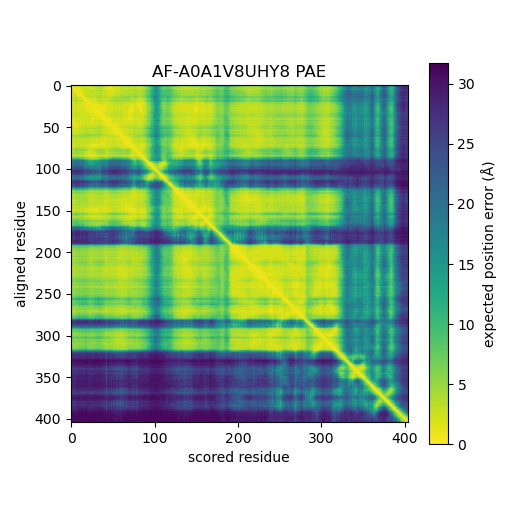 93.69 138 TRP A O 1
ATOM 1122 N N . THR A 1 139 ? -0.573 1.096 -4.205 1.00 92.69 139 THR A N 1
ATOM 1123 C CA . THR A 1 139 ? 0.783 0.923 -4.767 1.00 92.69 139 THR A CA 1
ATOM 1124 C C . THR A 1 139 ? 1.890 1.112 -3.735 1.00 92.69 139 THR A C 1
ATOM 1126 O O . THR A 1 139 ? 3.024 0.679 -3.952 1.00 92.69 139 THR A O 1
ATOM 1129 N N . PHE A 1 140 ? 1.569 1.692 -2.574 1.00 90.62 140 PHE A N 1
ATOM 1130 C CA . PHE A 1 140 ? 2.486 1.750 -1.445 1.00 90.62 140 PHE A CA 1
ATOM 1131 C C . PHE A 1 140 ? 2.865 0.350 -0.954 1.00 90.62 140 PHE A C 1
ATOM 1133 O O . PHE A 1 140 ? 4.052 0.052 -0.783 1.00 90.62 140 PHE A O 1
ATOM 1140 N N . GLN A 1 141 ? 1.863 -0.515 -0.785 1.00 88.69 141 GLN A N 1
ATOM 1141 C CA . GLN A 1 141 ? 2.027 -1.919 -0.423 1.00 88.69 141 GLN A CA 1
ATOM 1142 C C . GLN A 1 141 ? 2.683 -2.704 -1.561 1.00 88.69 141 GLN A C 1
ATOM 1144 O O . GLN A 1 141 ? 3.643 -3.439 -1.314 1.00 88.69 141 GLN A O 1
ATOM 1149 N N . GLU A 1 142 ? 2.236 -2.483 -2.804 1.00 91.88 142 GLU A N 1
ATOM 1150 C CA . GLU A 1 142 ? 2.775 -3.159 -3.992 1.00 91.88 142 GLU A CA 1
ATOM 1151 C C . GLU A 1 142 ? 4.288 -2.956 -4.116 1.00 91.88 142 GLU A C 1
ATOM 1153 O O . GLU A 1 142 ? 5.041 -3.920 -4.256 1.00 91.88 142 GLU A O 1
ATOM 1158 N N . ARG A 1 143 ? 4.764 -1.708 -4.025 1.00 88.94 143 ARG A N 1
ATOM 1159 C CA . ARG A 1 143 ? 6.189 -1.387 -4.171 1.00 88.94 143 ARG A CA 1
ATOM 1160 C C . ARG A 1 143 ? 7.009 -1.861 -2.979 1.00 88.94 143 ARG A C 1
ATOM 1162 O O . ARG A 1 143 ? 8.044 -2.507 -3.136 1.00 88.94 143 ARG A O 1
ATOM 1169 N N . SER A 1 144 ? 6.554 -1.524 -1.778 1.00 85.00 144 SER A N 1
ATOM 1170 C CA . SER A 1 144 ? 7.391 -1.616 -0.584 1.00 85.00 144 SER A CA 1
ATOM 1171 C C . SER A 1 144 ? 7.548 -3.043 -0.069 1.00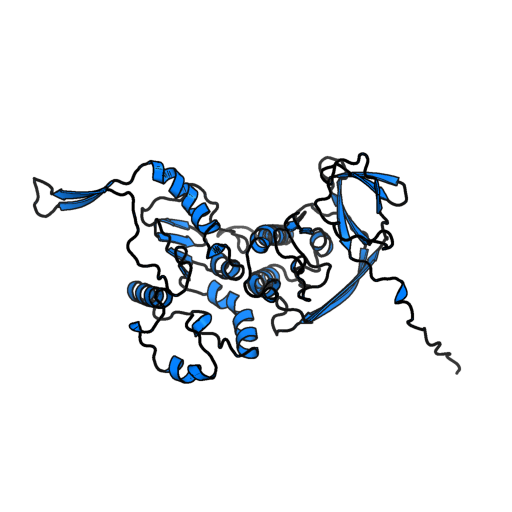 85.00 144 SER A C 1
ATOM 1173 O O . SER A 1 144 ? 8.626 -3.412 0.405 1.00 85.00 144 SER A O 1
ATOM 1175 N N . LEU A 1 145 ? 6.497 -3.864 -0.173 1.00 87.38 145 LEU A N 1
ATOM 1176 C CA . LEU A 1 145 ? 6.565 -5.262 0.253 1.00 87.38 145 LEU A CA 1
ATOM 1177 C C . LEU A 1 145 ? 7.290 -6.138 -0.775 1.00 87.38 145 LEU A C 1
ATOM 1179 O O . LEU A 1 145 ? 7.988 -7.090 -0.401 1.00 87.38 145 LEU A O 1
ATOM 1183 N N . SER A 1 146 ? 7.229 -5.759 -2.054 1.00 91.19 146 SER A N 1
ATOM 1184 C CA . SER A 1 146 ? 7.917 -6.452 -3.140 1.00 91.19 146 SER A CA 1
ATOM 1185 C C . SER A 1 146 ? 9.429 -6.528 -2.935 1.00 91.19 146 SER A C 1
ATOM 1187 O O . SER A 1 146 ? 10.147 -5.534 -2.771 1.00 91.19 146 SER A O 1
ATOM 1189 N N . ARG A 1 147 ? 9.971 -7.749 -3.006 1.00 89.75 147 ARG A N 1
ATOM 1190 C CA . ARG A 1 147 ? 11.423 -7.984 -2.871 1.00 89.75 147 ARG A CA 1
ATOM 1191 C C . ARG A 1 147 ? 12.218 -7.446 -4.057 1.00 89.75 147 ARG A C 1
ATOM 1193 O O . ARG A 1 147 ? 13.396 -7.120 -3.888 1.00 89.75 147 ARG A O 1
ATOM 1200 N N . ARG A 1 148 ? 11.587 -7.398 -5.231 1.00 92.25 148 ARG A N 1
ATOM 1201 C CA . ARG A 1 148 ? 12.144 -6.957 -6.512 1.00 92.25 148 ARG A CA 1
ATOM 1202 C C . ARG A 1 148 ? 11.041 -6.266 -7.300 1.00 92.25 148 ARG A C 1
ATOM 1204 O O . ARG A 1 148 ? 9.981 -6.862 -7.484 1.00 92.25 148 ARG A O 1
ATOM 1211 N N . VAL A 1 149 ? 11.304 -5.055 -7.764 1.00 93.81 149 VAL A N 1
ATOM 1212 C CA . VAL A 1 149 ? 10.387 -4.293 -8.612 1.00 93.81 149 VAL A CA 1
ATOM 1213 C C . VAL A 1 149 ? 11.141 -3.878 -9.866 1.00 93.81 149 VAL A C 1
ATOM 1215 O O . VAL A 1 149 ? 12.275 -3.408 -9.778 1.00 93.81 149 VAL A O 1
ATOM 1218 N N . LEU A 1 150 ? 10.527 -4.093 -11.026 1.00 94.75 150 LEU A N 1
ATOM 1219 C CA . LEU A 1 150 ? 11.004 -3.588 -12.307 1.00 94.75 150 LEU A CA 1
ATOM 1220 C C . LEU A 1 150 ? 10.034 -2.514 -12.795 1.00 94.75 150 LEU A C 1
ATOM 1222 O O . LEU A 1 150 ? 8.897 -2.813 -13.163 1.00 94.75 150 LEU A O 1
ATOM 1226 N N . HIS A 1 151 ? 10.498 -1.272 -12.784 1.00 93.38 151 HIS A N 1
ATOM 1227 C CA . HIS A 1 151 ? 9.765 -0.097 -13.221 1.00 93.38 151 HIS A CA 1
ATOM 1228 C C . HIS A 1 151 ? 9.974 0.144 -14.712 1.00 93.38 151 HIS A C 1
ATOM 1230 O O . HIS A 1 151 ? 11.103 0.302 -15.187 1.00 93.38 151 HIS A O 1
ATOM 1236 N N . PHE A 1 152 ? 8.864 0.233 -15.435 1.00 93.56 152 PHE A N 1
ATOM 1237 C CA . PHE A 1 152 ? 8.808 0.662 -16.825 1.00 93.56 152 PHE A CA 1
ATOM 1238 C C . PHE A 1 152 ? 8.481 2.153 -16.855 1.00 93.56 152 PHE A C 1
ATOM 1240 O O . PHE A 1 152 ? 7.317 2.545 -16.764 1.00 93.56 152 PHE A O 1
ATOM 1247 N N . THR A 1 153 ? 9.519 2.988 -16.927 1.00 86.94 153 THR A N 1
ATOM 1248 C CA . THR A 1 153 ? 9.385 4.454 -16.981 1.00 86.94 153 THR A CA 1
ATOM 1249 C C . THR A 1 153 ? 9.407 4.958 -18.427 1.00 86.94 153 THR A C 1
ATOM 1251 O O . THR A 1 153 ? 9.748 4.211 -19.348 1.00 86.94 153 THR A O 1
ATOM 1254 N N . ASP A 1 154 ? 9.081 6.236 -18.647 1.00 81.75 154 ASP A N 1
ATOM 1255 C CA . ASP A 1 154 ? 9.240 6.864 -19.969 1.00 81.75 154 ASP A CA 1
ATOM 1256 C C . ASP A 1 154 ? 10.705 6.983 -20.406 1.00 81.75 154 ASP A C 1
ATOM 1258 O O . ASP A 1 154 ? 10.982 7.179 -21.591 1.00 81.75 154 ASP A O 1
ATOM 1262 N N . ILE A 1 155 ? 11.635 6.873 -19.454 1.00 78.50 155 ILE A N 1
ATOM 1263 C CA . ILE A 1 155 ? 13.051 7.153 -19.653 1.00 78.50 155 ILE A CA 1
ATOM 1264 C C . ILE A 1 155 ? 13.834 5.844 -19.759 1.00 78.50 155 ILE A C 1
ATOM 1266 O O . ILE A 1 155 ? 14.339 5.521 -20.826 1.00 78.50 155 ILE A O 1
ATOM 1270 N N . LEU A 1 156 ? 13.927 5.060 -18.685 1.00 81.81 156 LEU A N 1
ATOM 1271 C CA . LEU A 1 156 ? 14.691 3.803 -18.645 1.00 81.81 156 LEU A CA 1
ATOM 1272 C C . LEU A 1 156 ? 13.907 2.712 -17.922 1.00 81.81 156 LEU A C 1
ATOM 1274 O O . LEU A 1 156 ? 12.922 2.984 -17.230 1.00 81.81 156 LEU A O 1
ATOM 1278 N N . LEU A 1 157 ? 14.373 1.471 -18.031 1.00 87.81 157 LEU A N 1
ATOM 1279 C CA . LEU A 1 157 ? 14.024 0.486 -17.015 1.00 87.81 157 LEU A CA 1
ATOM 1280 C C . LEU A 1 157 ? 14.790 0.799 -15.730 1.00 87.81 157 LEU A C 1
ATOM 1282 O O . LEU A 1 157 ? 15.994 1.063 -15.765 1.00 87.81 157 LEU A O 1
ATOM 1286 N N . TYR A 1 158 ? 14.081 0.750 -14.607 1.00 86.62 158 TYR A N 1
ATOM 1287 C CA . TYR A 1 158 ? 14.668 0.877 -13.280 1.00 86.62 158 TYR A CA 1
ATOM 1288 C C . TYR A 1 158 ? 14.308 -0.345 -12.449 1.00 86.62 158 TYR A C 1
ATOM 1290 O O . TYR A 1 158 ? 13.140 -0.684 -12.272 1.00 86.62 158 TYR A O 1
ATOM 1298 N N . PHE A 1 159 ? 15.326 -1.034 -11.964 1.00 88.94 159 PHE A N 1
ATOM 1299 C CA . PHE A 1 159 ? 15.199 -2.183 -11.094 1.00 88.94 159 PHE A CA 1
ATOM 1300 C C . PHE A 1 159 ? 15.556 -1.775 -9.671 1.00 88.94 159 PHE A C 1
ATOM 1302 O O . PHE A 1 159 ? 16.641 -1.255 -9.427 1.00 88.94 159 PHE A O 1
ATOM 1309 N N . GLU A 1 160 ? 14.694 -2.102 -8.716 1.00 85.69 160 GLU A N 1
ATOM 1310 C CA . GLU A 1 160 ? 14.998 -1.965 -7.294 1.00 85.69 160 GLU A CA 1
ATOM 1311 C C . GLU A 1 160 ? 14.780 -3.292 -6.563 1.00 85.69 160 GLU A C 1
ATOM 1313 O O . GLU A 1 160 ? 13.744 -3.951 -6.687 1.00 85.69 160 GLU A O 1
ATOM 1318 N N . CYS A 1 161 ? 15.732 -3.674 -5.715 1.00 85.44 161 CYS A N 1
ATOM 1319 C CA . CYS A 1 161 ? 15.591 -4.757 -4.742 1.00 85.44 161 CYS A CA 1
ATOM 1320 C C . CYS A 1 161 ? 16.071 -4.303 -3.359 1.00 85.44 161 CYS A C 1
ATOM 1322 O O . CYS A 1 161 ? 16.619 -3.219 -3.199 1.00 85.44 161 CYS A O 1
ATOM 1324 N N . ARG A 1 162 ? 15.899 -5.135 -2.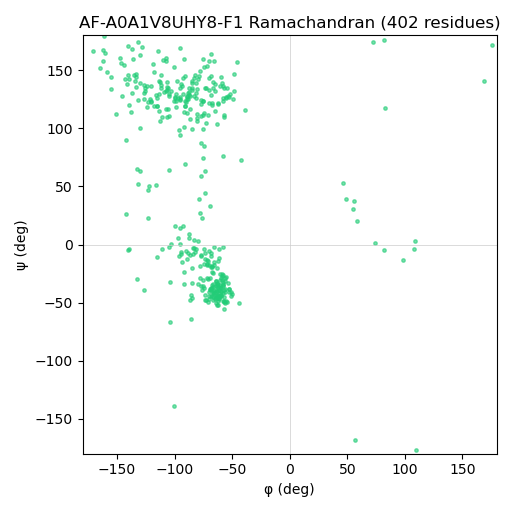326 1.00 76.31 162 ARG A N 1
ATOM 1325 C CA . ARG A 1 162 ? 16.280 -4.788 -0.935 1.00 76.31 162 ARG A CA 1
ATOM 1326 C C . ARG A 1 162 ? 17.780 -4.507 -0.711 1.00 76.31 162 ARG A C 1
ATOM 1328 O O . ARG A 1 162 ? 18.175 -4.206 0.411 1.00 76.31 162 ARG A O 1
ATOM 1335 N N . THR A 1 163 ? 18.619 -4.668 -1.731 1.00 74.19 163 THR A N 1
ATOM 1336 C CA . THR A 1 163 ? 20.083 -4.573 -1.621 1.00 74.19 163 THR A CA 1
ATOM 1337 C C . THR A 1 163 ? 20.725 -3.711 -2.694 1.00 74.19 163 THR A C 1
ATOM 1339 O O . THR A 1 163 ? 21.787 -3.158 -2.434 1.00 74.19 163 THR A O 1
ATOM 1342 N N . VAL A 1 164 ? 20.134 -3.638 -3.887 1.00 76.44 164 VAL A N 1
ATOM 1343 C CA . VAL A 1 164 ? 20.691 -2.909 -5.026 1.00 76.44 164 VAL A CA 1
ATOM 1344 C C . VAL A 1 164 ? 19.581 -2.260 -5.837 1.00 76.44 164 VAL A C 1
ATOM 1346 O O . VAL A 1 164 ? 18.450 -2.747 -5.875 1.00 76.44 164 VAL A O 1
ATOM 1349 N N . GLU A 1 165 ? 19.955 -1.193 -6.519 1.00 80.06 165 GLU A N 1
ATOM 1350 C CA . GLU A 1 165 ? 19.152 -0.487 -7.504 1.00 80.06 165 GLU A CA 1
ATOM 1351 C C . GLU A 1 165 ? 19.987 -0.405 -8.784 1.00 80.06 165 GLU A C 1
ATOM 1353 O O . GLU A 1 165 ? 21.202 -0.208 -8.709 1.00 80.06 165 GLU A O 1
ATOM 1358 N N . TRP A 1 166 ? 19.360 -0.635 -9.932 1.00 81.25 166 TRP A N 1
ATOM 1359 C CA . TRP A 1 166 ? 20.014 -0.703 -11.238 1.00 81.25 166 TRP A CA 1
ATOM 1360 C C . TRP A 1 166 ? 19.158 -0.013 -12.289 1.00 81.25 166 TRP A C 1
ATOM 1362 O O . TRP A 1 166 ? 17.936 -0.153 -12.297 1.00 81.25 166 TRP A O 1
ATOM 1372 N N . THR A 1 167 ? 19.802 0.679 -13.216 1.00 79.00 167 THR A N 1
ATOM 1373 C CA . THR A 1 167 ? 19.176 1.190 -14.435 1.00 79.00 167 THR A CA 1
ATOM 1374 C C . THR A 1 167 ? 19.636 0.387 -15.646 1.00 79.00 167 THR A C 1
ATOM 1376 O O . THR A 1 167 ? 20.671 -0.279 -15.623 1.00 79.00 167 THR A O 1
ATOM 1379 N N . GLU A 1 168 ? 18.861 0.461 -16.726 1.00 79.38 168 GLU A N 1
ATOM 1380 C CA . GLU A 1 168 ? 19.191 -0.153 -18.022 1.00 79.38 168 GLU A CA 1
ATOM 1381 C C . GLU A 1 168 ? 20.558 0.273 -18.586 1.00 79.38 168 GLU A C 1
ATOM 1383 O O . GLU A 1 168 ? 21.176 -0.493 -19.315 1.00 79.38 168 GLU A O 1
ATOM 1388 N N . ASP A 1 169 ? 21.043 1.470 -18.244 1.00 74.56 169 ASP A N 1
ATOM 1389 C CA . ASP A 1 169 ? 22.342 2.000 -18.674 1.00 74.56 169 ASP A CA 1
ATOM 1390 C C . ASP A 1 169 ? 23.487 1.714 -17.681 1.00 74.56 169 ASP A C 1
ATOM 1392 O O . ASP A 1 169 ? 24.541 2.344 -17.757 1.00 74.56 169 ASP A O 1
ATOM 1396 N N . GLU A 1 170 ? 23.277 0.769 -16.755 1.00 71.50 170 GLU A N 1
ATOM 1397 C CA . GLU A 1 170 ? 24.258 0.278 -15.771 1.00 71.50 170 GLU A CA 1
ATOM 1398 C C . GLU A 1 170 ? 24.828 1.363 -14.842 1.00 71.50 170 GLU A C 1
ATOM 1400 O O . GLU A 1 170 ? 25.879 1.189 -14.217 1.00 71.50 170 GLU A O 1
ATOM 1405 N N . ARG A 1 171 ? 24.127 2.494 -14.708 1.00 66.75 171 ARG A N 1
ATOM 1406 C CA . ARG A 1 171 ? 24.522 3.563 -13.794 1.00 66.75 171 ARG A CA 1
ATOM 1407 C C . ARG A 1 171 ? 23.899 3.337 -12.417 1.00 66.75 171 ARG A C 1
ATOM 1409 O O . ARG A 1 171 ? 22.682 3.201 -12.305 1.00 66.75 171 ARG A O 1
ATOM 1416 N N . PRO A 1 172 ? 24.695 3.329 -11.336 1.00 58.66 172 PRO A N 1
ATOM 1417 C CA . PRO A 1 172 ? 24.120 3.334 -10.003 1.00 58.66 172 PRO A CA 1
ATOM 1418 C C . PRO A 1 172 ? 23.373 4.662 -9.790 1.00 58.66 172 PRO A C 1
ATOM 1420 O O . PRO A 1 172 ? 23.892 5.716 -10.176 1.00 58.66 172 PRO A O 1
ATOM 1423 N N . PRO A 1 173 ? 22.176 4.655 -9.180 1.00 59.81 173 PRO A N 1
ATOM 1424 C CA . PRO A 1 173 ? 21.487 5.894 -8.847 1.00 59.81 173 PRO A CA 1
ATOM 1425 C C . PRO A 1 173 ? 22.355 6.749 -7.917 1.00 59.81 173 PRO A C 1
ATOM 1427 O O . PRO A 1 173 ? 23.003 6.253 -6.994 1.00 59.81 173 PRO A O 1
ATOM 1430 N N . THR A 1 174 ? 22.379 8.058 -8.168 1.00 55.38 174 THR A N 1
ATOM 1431 C CA . THR A 1 174 ? 23.195 9.027 -7.417 1.00 55.38 174 THR A CA 1
ATOM 1432 C C . THR A 1 174 ? 22.716 9.214 -5.975 1.00 55.38 174 THR A C 1
ATOM 1434 O O . THR A 1 174 ? 23.470 9.687 -5.126 1.00 55.38 174 THR A O 1
ATOM 1437 N N . SER A 1 175 ? 21.469 8.844 -5.684 1.00 54.28 175 SER A N 1
ATOM 1438 C CA . SER A 1 175 ? 20.848 8.893 -4.364 1.00 54.28 175 SER A CA 1
ATOM 1439 C C . SER A 1 175 ? 20.404 7.489 -3.949 1.00 54.28 175 SER A C 1
ATOM 1441 O O . SER A 1 175 ? 19.600 6.845 -4.608 1.00 54.28 175 SER A O 1
ATOM 1443 N N . SER A 1 176 ? 20.888 7.020 -2.799 1.00 50.50 176 SER A N 1
ATOM 1444 C CA . SER A 1 176 ? 20.478 5.748 -2.176 1.00 50.50 176 SER A CA 1
ATOM 1445 C C . SER A 1 176 ? 19.117 5.842 -1.460 1.00 50.50 176 SER A C 1
ATOM 1447 O O . SER A 1 176 ? 18.863 5.133 -0.486 1.00 50.50 176 SER A O 1
ATOM 1449 N N . GLY A 1 177 ? 18.249 6.751 -1.914 1.00 49.56 177 GLY A N 1
ATOM 1450 C CA . GLY A 1 177 ? 16.968 7.076 -1.278 1.00 49.56 177 GLY A CA 1
ATOM 1451 C C . GLY A 1 177 ? 15.810 6.152 -1.664 1.00 49.56 177 GLY A C 1
ATOM 1452 O O . GLY A 1 177 ? 14.717 6.321 -1.132 1.00 49.56 177 GLY A O 1
ATOM 1453 N N . GLY A 1 178 ? 16.041 5.192 -2.568 1.00 47.41 178 GLY A N 1
ATOM 1454 C CA . GLY A 1 178 ? 15.000 4.464 -3.298 1.00 47.41 178 GLY A CA 1
ATOM 1455 C C . GLY A 1 178 ? 14.168 3.477 -2.494 1.00 47.41 178 GLY A C 1
ATOM 1456 O O . GLY A 1 178 ? 12.983 3.302 -2.776 1.00 47.41 178 GLY A O 1
ATOM 1457 N N . ARG A 1 179 ? 14.725 2.876 -1.437 1.00 51.78 179 ARG A N 1
ATOM 1458 C CA . ARG A 1 179 ? 13.945 2.028 -0.530 1.00 51.78 179 ARG A CA 1
ATOM 1459 C C . ARG A 1 179 ? 13.814 2.620 0.856 1.00 51.78 179 ARG A C 1
ATOM 1461 O O . ARG A 1 179 ? 14.745 2.628 1.660 1.00 51.78 179 ARG A O 1
ATOM 1468 N N . LEU A 1 180 ? 12.560 2.925 1.151 1.00 52.88 180 LEU A N 1
ATOM 1469 C CA . LEU A 1 180 ? 11.866 2.697 2.409 1.00 52.88 180 LEU A CA 1
ATOM 1470 C C . LEU A 1 180 ? 12.195 1.288 2.976 1.00 52.88 180 LEU A C 1
ATOM 1472 O O . LEU A 1 180 ? 11.401 0.351 2.918 1.00 52.88 180 LEU A O 1
ATOM 1476 N N . GLY A 1 181 ? 13.416 1.102 3.486 1.00 51.66 181 GLY A N 1
ATOM 1477 C CA . GLY A 1 181 ? 13.923 -0.131 4.099 1.00 51.66 181 GLY A CA 1
ATOM 1478 C C . GLY A 1 181 ? 13.336 -0.389 5.488 1.00 51.66 181 GLY A C 1
ATOM 1479 O O . GLY A 1 181 ? 14.077 -0.701 6.415 1.00 51.66 181 GLY A O 1
ATOM 1480 N N . TRP A 1 182 ? 12.024 -0.212 5.652 1.00 54.47 182 TRP A N 1
ATOM 1481 C CA . TRP A 1 182 ? 11.371 -0.144 6.962 1.00 54.47 182 TRP A CA 1
ATOM 1482 C C . TRP A 1 182 ? 11.285 -1.480 7.696 1.00 54.47 182 TRP A C 1
ATOM 1484 O O . TRP A 1 182 ? 11.253 -1.502 8.921 1.00 54.47 182 TRP A O 1
ATOM 1494 N N . LEU A 1 183 ? 11.232 -2.596 6.963 1.00 50.25 183 LEU A N 1
ATOM 1495 C CA . LEU A 1 183 ? 10.892 -3.912 7.519 1.00 50.25 183 LEU A CA 1
ATOM 1496 C C . LEU A 1 183 ? 12.001 -4.936 7.284 1.00 50.25 183 LEU A C 1
ATOM 1498 O O . LEU A 1 183 ? 11.788 -6.045 6.794 1.00 50.25 183 LEU A O 1
ATOM 1502 N N . GLY A 1 184 ? 13.226 -4.560 7.632 1.00 45.53 184 GLY A N 1
ATOM 1503 C CA . GLY A 1 184 ? 14.251 -5.561 7.865 1.00 45.53 184 GLY A CA 1
ATOM 1504 C C . GLY A 1 184 ? 15.653 -4.986 7.995 1.00 45.53 184 GLY A C 1
ATOM 1505 O O . GLY A 1 184 ? 16.024 -4.094 7.230 1.00 45.53 184 GLY A O 1
ATOM 1506 N N . PRO A 1 185 ? 16.472 -5.520 8.918 1.00 40.34 185 PRO A N 1
ATOM 1507 C CA . PRO A 1 185 ? 17.886 -5.200 8.947 1.00 40.34 185 PRO A CA 1
ATOM 1508 C C . PRO A 1 185 ? 18.501 -5.483 7.570 1.00 40.34 185 PRO A C 1
ATOM 1510 O O . PRO A 1 185 ? 18.288 -6.553 6.988 1.00 40.34 185 PRO A O 1
ATOM 1513 N N . LYS A 1 186 ? 19.316 -4.550 7.055 1.00 46.34 186 LYS A N 1
ATOM 1514 C CA . LYS A 1 186 ? 20.315 -4.893 6.030 1.00 46.34 186 LYS A CA 1
ATOM 1515 C C . LYS A 1 186 ? 21.050 -6.140 6.542 1.00 46.34 186 LYS A C 1
ATOM 1517 O O . LYS A 1 186 ? 21.386 -6.184 7.727 1.00 46.34 186 LYS A O 1
ATOM 1522 N N . ARG A 1 187 ? 21.216 -7.174 5.699 1.00 38.66 187 ARG A N 1
ATOM 1523 C CA . ARG A 1 187 ? 21.839 -8.461 6.083 1.00 38.66 187 ARG A CA 1
ATOM 1524 C C . ARG A 1 187 ? 23.031 -8.209 7.022 1.00 38.66 187 ARG A C 1
ATOM 1526 O O . ARG A 1 187 ? 23.991 -7.572 6.605 1.00 38.66 187 ARG A O 1
ATOM 1533 N N . GLY A 1 188 ? 22.938 -8.685 8.268 1.00 42.00 188 GLY A N 1
ATOM 1534 C CA . GLY A 1 188 ? 23.979 -8.531 9.293 1.00 42.00 188 GLY A CA 1
ATOM 1535 C C . GLY A 1 188 ? 23.684 -7.547 10.435 1.00 42.00 188 GLY A C 1
ATOM 1536 O O . GLY A 1 188 ? 24.495 -7.467 11.352 1.00 42.00 188 GLY A O 1
ATOM 1537 N N . ALA A 1 189 ? 22.557 -6.824 10.434 1.00 47.09 189 ALA A N 1
ATOM 1538 C CA . ALA A 1 189 ? 22.203 -5.946 11.554 1.00 47.09 189 ALA A CA 1
ATOM 1539 C C . ALA A 1 189 ? 21.479 -6.674 12.710 1.00 47.09 189 ALA A C 1
ATOM 1541 O O . ALA A 1 189 ? 20.643 -7.556 12.511 1.00 47.09 189 ALA A O 1
ATOM 1542 N N . MET A 1 190 ? 21.864 -6.261 13.920 1.00 53.31 190 MET A N 1
ATOM 1543 C CA . MET A 1 190 ? 21.328 -6.581 15.248 1.00 53.31 190 MET A CA 1
ATOM 1544 C C . MET A 1 190 ? 19.790 -6.495 15.305 1.00 53.31 190 MET A C 1
ATOM 1546 O O . MET A 1 190 ? 19.178 -5.813 14.484 1.00 53.31 190 MET A O 1
ATOM 1550 N N . GLN A 1 191 ? 19.160 -7.183 16.268 1.00 65.38 191 GLN A N 1
ATOM 1551 C CA . GLN A 1 191 ? 17.702 -7.155 16.448 1.00 65.38 191 GLN A CA 1
ATOM 1552 C C . GLN A 1 191 ? 17.170 -5.712 16.472 1.00 65.38 191 GLN A C 1
ATOM 1554 O O . GLN A 1 191 ? 17.654 -4.885 17.246 1.00 65.38 191 GLN A O 1
ATOM 1559 N N . VAL A 1 192 ? 16.199 -5.409 15.603 1.00 73.31 192 VAL A N 1
ATOM 1560 C CA . VAL A 1 192 ? 15.581 -4.079 15.516 1.00 73.31 192 VAL A CA 1
ATOM 1561 C C . VAL A 1 192 ? 14.776 -3.837 16.790 1.00 73.31 192 VAL A C 1
ATOM 1563 O O . VAL A 1 192 ? 13.961 -4.667 17.187 1.00 73.31 192 VAL A O 1
ATOM 1566 N N . THR A 1 193 ? 15.005 -2.706 17.451 1.00 84.19 193 THR A N 1
ATOM 1567 C CA . THR A 1 193 ? 14.279 -2.365 18.682 1.00 84.19 193 THR A CA 1
ATOM 1568 C C . THR A 1 193 ? 12.841 -1.940 18.375 1.00 84.19 193 THR A C 1
ATOM 1570 O O . THR A 1 193 ? 12.568 -1.357 17.324 1.00 84.19 193 THR A O 1
ATOM 1573 N N . ARG A 1 194 ? 11.915 -2.133 19.326 1.00 85.00 194 ARG A N 1
ATOM 1574 C CA . ARG A 1 194 ? 10.522 -1.658 19.200 1.00 85.00 194 ARG A CA 1
ATOM 1575 C C . ARG A 1 194 ? 10.442 -0.166 18.864 1.00 85.00 194 ARG A C 1
ATOM 1577 O O . ARG A 1 194 ? 9.674 0.229 17.998 1.00 85.00 194 ARG A O 1
ATOM 1584 N N . ARG A 1 195 ? 11.293 0.655 19.487 1.00 82.50 195 ARG A N 1
ATOM 1585 C CA . ARG A 1 195 ? 11.377 2.099 19.220 1.00 82.50 195 ARG A CA 1
ATOM 1586 C C . ARG A 1 195 ? 11.738 2.411 17.764 1.00 82.50 195 ARG A C 1
ATOM 1588 O O . ARG A 1 195 ? 11.171 3.329 17.181 1.00 82.50 195 ARG A O 1
ATOM 1595 N N . GLN A 1 196 ? 12.668 1.661 17.172 1.00 82.69 196 GLN A N 1
ATOM 1596 C CA . GLN A 1 196 ? 13.034 1.827 15.760 1.00 82.69 196 GLN A CA 1
ATOM 1597 C C . GLN A 1 196 ? 11.894 1.407 14.824 1.00 82.69 196 GLN A C 1
ATOM 1599 O O . GLN A 1 196 ? 11.656 2.086 13.826 1.00 82.69 196 GLN A O 1
ATOM 1604 N N . LEU A 1 197 ? 11.164 0.338 15.161 1.00 84.88 197 LEU A N 1
ATOM 1605 C CA . LEU A 1 197 ? 9.983 -0.091 14.402 1.00 84.88 197 LEU A CA 1
ATOM 1606 C C . LEU A 1 197 ? 8.864 0.956 14.458 1.00 84.88 197 LEU A C 1
ATOM 1608 O O . LEU A 1 197 ? 8.335 1.328 13.418 1.00 84.88 197 LEU A O 1
ATOM 1612 N N . LEU A 1 198 ? 8.567 1.506 15.638 1.00 86.94 198 LEU A N 1
ATOM 1613 C CA . LEU A 1 198 ? 7.576 2.578 15.802 1.00 86.94 198 LEU A CA 1
ATOM 1614 C C . LEU A 1 198 ? 7.980 3.859 15.059 1.00 86.94 198 LEU A C 1
ATOM 1616 O O . LEU A 1 198 ? 7.175 4.447 14.347 1.00 86.94 198 LEU A O 1
ATOM 1620 N N . SER A 1 199 ? 9.249 4.269 15.136 1.00 83.75 199 SER A N 1
ATOM 1621 C CA . SER A 1 199 ? 9.745 5.414 14.356 1.00 83.75 199 SER A CA 1
ATOM 1622 C C . SER A 1 199 ? 9.614 5.187 12.842 1.00 83.75 199 SER A C 1
ATOM 1624 O O . SER A 1 199 ? 9.262 6.110 12.102 1.00 83.75 199 SER A O 1
ATOM 1626 N N . SER A 1 200 ? 9.843 3.951 12.391 1.00 84.06 200 SER A N 1
ATOM 1627 C CA . SER A 1 200 ? 9.641 3.547 10.996 1.00 84.06 200 SER A CA 1
ATOM 1628 C C . SER A 1 200 ? 8.166 3.597 10.603 1.00 84.06 200 SER A C 1
ATOM 1630 O O . SER A 1 200 ? 7.844 4.102 9.533 1.00 84.06 200 SER A O 1
ATOM 1632 N N . TRP A 1 201 ? 7.270 3.146 11.486 1.00 89.50 201 TRP A N 1
ATOM 1633 C CA . TRP A 1 201 ? 5.820 3.218 11.301 1.00 89.50 201 TRP A CA 1
ATOM 1634 C C . TRP A 1 201 ? 5.335 4.652 11.086 1.00 89.50 201 TRP A C 1
ATOM 1636 O O . TRP A 1 201 ? 4.654 4.928 10.104 1.00 89.50 201 TRP A O 1
ATOM 1646 N N . TYR A 1 202 ? 5.740 5.594 11.937 1.00 87.25 202 TYR A N 1
ATOM 1647 C CA . TYR A 1 202 ? 5.341 6.998 11.793 1.00 87.25 202 TYR A CA 1
ATOM 1648 C C . TYR A 1 202 ? 5.899 7.653 10.522 1.00 87.25 202 TYR A C 1
ATOM 1650 O O . TYR A 1 202 ? 5.187 8.365 9.814 1.00 87.25 202 TYR A O 1
ATOM 1658 N N . SER A 1 203 ? 7.153 7.351 10.176 1.00 84.31 203 SER A N 1
ATOM 1659 C CA . SER A 1 203 ? 7.759 7.825 8.923 1.00 84.31 203 SER A CA 1
ATOM 1660 C C . SER A 1 203 ? 7.040 7.264 7.691 1.00 84.31 203 SER A C 1
ATOM 1662 O O . SER A 1 203 ? 6.880 7.944 6.677 1.00 84.31 203 SER A O 1
ATOM 1664 N N . LEU A 1 204 ? 6.571 6.023 7.789 1.00 88.19 204 LEU A N 1
ATOM 1665 C CA . LEU A 1 204 ? 5.758 5.371 6.779 1.00 88.19 204 LEU A CA 1
ATOM 1666 C C . LEU A 1 204 ? 4.386 6.039 6.644 1.00 88.19 204 LEU A C 1
ATOM 1668 O O . LEU A 1 204 ? 3.981 6.328 5.518 1.00 88.19 204 LEU A O 1
ATOM 1672 N N . LEU A 1 205 ? 3.705 6.350 7.752 1.00 90.38 205 LEU A N 1
ATOM 1673 C CA . LEU A 1 205 ? 2.426 7.068 7.727 1.00 90.38 205 LEU A CA 1
ATOM 1674 C C . LEU A 1 205 ? 2.551 8.423 7.025 1.00 90.38 205 LEU A C 1
ATOM 1676 O O . LEU A 1 205 ? 1.713 8.769 6.193 1.00 90.38 205 LEU A O 1
ATOM 1680 N N . PHE A 1 206 ? 3.636 9.154 7.286 1.00 85.31 206 PHE A N 1
ATOM 1681 C CA . PHE A 1 206 ? 3.914 10.437 6.639 1.00 85.31 206 PHE A CA 1
ATOM 1682 C C . PHE A 1 206 ? 3.988 10.347 5.105 1.00 85.31 206 PHE A C 1
ATOM 1684 O O . PHE A 1 206 ? 3.594 11.289 4.413 1.00 85.31 206 PHE A O 1
ATOM 1691 N N . ILE A 1 207 ? 4.480 9.228 4.564 1.00 86.12 207 ILE A N 1
ATOM 1692 C CA . ILE A 1 207 ? 4.593 8.987 3.116 1.00 86.12 207 ILE A CA 1
ATOM 1693 C C . ILE A 1 207 ? 3.281 8.431 2.557 1.00 86.12 207 ILE A C 1
ATOM 1695 O O . ILE A 1 207 ? 2.813 8.879 1.510 1.00 86.12 207 ILE A O 1
ATOM 1699 N N . TYR A 1 208 ? 2.674 7.479 3.262 1.00 92.31 208 TYR A N 1
ATOM 1700 C CA . TYR A 1 208 ? 1.442 6.817 2.850 1.00 92.31 208 TYR A CA 1
ATOM 1701 C C . TYR A 1 208 ? 0.255 7.782 2.783 1.00 92.31 208 TYR A C 1
ATOM 1703 O O . TYR A 1 208 ? -0.466 7.805 1.787 1.00 92.31 208 TYR A O 1
ATOM 1711 N N . CYS A 1 209 ? 0.065 8.628 3.800 1.00 91.62 209 CYS A N 1
ATOM 1712 C CA . CYS A 1 209 ? -1.123 9.478 3.903 1.00 91.62 209 CYS A CA 1
ATOM 1713 C C . CYS A 1 209 ? -1.257 10.504 2.767 1.00 91.62 209 CYS A C 1
ATOM 1715 O O . CYS A 1 209 ? -2.371 10.948 2.489 1.00 91.62 209 CYS A O 1
ATOM 1717 N N . ARG A 1 210 ? -0.155 10.817 2.067 1.00 89.00 210 ARG A N 1
ATOM 1718 C CA . ARG A 1 210 ? -0.120 11.716 0.898 1.00 89.00 210 ARG A CA 1
ATOM 1719 C C . ARG A 1 210 ? -0.752 11.115 -0.356 1.00 89.00 210 ARG A C 1
ATOM 1721 O O . ARG A 1 210 ? -1.019 11.844 -1.305 1.00 89.00 210 ARG A O 1
ATOM 1728 N N . ARG A 1 211 ? -0.925 9.796 -0.379 1.00 91.38 211 ARG A N 1
ATOM 1729 C CA . ARG A 1 211 ? -1.389 9.056 -1.548 1.00 91.38 211 ARG A CA 1
ATOM 1730 C C . ARG A 1 211 ? -2.907 9.114 -1.658 1.00 91.38 211 ARG A C 1
ATOM 1732 O O . ARG A 1 211 ? -3.629 9.107 -0.658 1.00 91.38 211 ARG A O 1
ATOM 1739 N N . TYR A 1 212 ? -3.377 9.139 -2.895 1.00 90.81 212 TYR A N 1
ATOM 1740 C CA . TYR A 1 212 ? -4.789 9.136 -3.248 1.00 90.81 212 TYR A CA 1
ATOM 1741 C C . TYR A 1 212 ? -5.356 7.709 -3.240 1.00 90.81 212 TYR A C 1
ATOM 1743 O O . TYR A 1 212 ? -4.704 6.755 -3.670 1.00 90.81 212 TYR A O 1
ATOM 1751 N N . LEU A 1 213 ? -6.601 7.571 -2.791 1.00 91.44 213 LEU A N 1
ATOM 1752 C CA . LEU A 1 213 ? -7.372 6.333 -2.846 1.00 91.44 213 LEU A CA 1
ATOM 1753 C C . LEU A 1 213 ? -8.648 6.553 -3.653 1.00 91.44 213 LEU A C 1
ATOM 1755 O O . LEU A 1 213 ? -9.333 7.557 -3.470 1.00 91.44 213 LEU A O 1
ATOM 1759 N N . THR A 1 214 ? -8.969 5.599 -4.527 1.00 89.19 214 THR A N 1
ATOM 1760 C CA . THR A 1 214 ? -10.214 5.620 -5.304 1.00 89.19 214 THR A CA 1
ATOM 1761 C C . THR A 1 214 ? -11.426 5.361 -4.414 1.00 89.19 214 THR A C 1
ATOM 1763 O O . THR A 1 214 ? -12.389 6.119 -4.484 1.00 89.19 214 THR A O 1
ATOM 1766 N N . ASP A 1 215 ? -11.360 4.344 -3.550 1.00 90.19 215 ASP A N 1
ATOM 1767 C CA . ASP A 1 215 ? -12.310 4.150 -2.451 1.00 90.19 215 ASP A CA 1
ATOM 1768 C C . ASP A 1 215 ? -11.681 4.678 -1.162 1.00 90.19 215 ASP A C 1
ATOM 1770 O O . ASP A 1 215 ? -10.647 4.188 -0.703 1.00 90.19 215 ASP A O 1
ATOM 1774 N N . GLN A 1 216 ? -12.309 5.684 -0.558 1.00 90.56 216 GLN A N 1
ATOM 1775 C CA . GLN A 1 216 ? -11.820 6.258 0.688 1.00 90.56 216 GLN A CA 1
ATOM 1776 C C . GLN A 1 216 ? -11.741 5.207 1.803 1.00 90.56 216 GLN A C 1
ATOM 1778 O O . GLN A 1 216 ? -10.827 5.309 2.617 1.00 90.56 216 GLN A O 1
ATOM 1783 N N . HIS A 1 217 ? -12.600 4.181 1.829 1.00 91.56 217 HIS A N 1
ATOM 1784 C CA . HIS A 1 217 ? -12.619 3.145 2.875 1.00 91.56 217 HIS A CA 1
ATOM 1785 C C . HIS A 1 217 ? -11.392 2.217 2.852 1.00 91.56 217 HIS A C 1
ATOM 1787 O O . HIS A 1 217 ? -11.159 1.491 3.817 1.00 91.56 217 HIS A O 1
ATOM 1793 N N . ASP A 1 218 ? -10.553 2.291 1.816 1.00 93.31 218 ASP A N 1
ATOM 1794 C CA . ASP A 1 218 ? -9.314 1.512 1.708 1.00 93.31 218 ASP A CA 1
ATOM 1795 C C . ASP A 1 218 ? -8.142 2.076 2.521 1.00 93.31 218 ASP A C 1
ATOM 1797 O O . ASP A 1 218 ? -7.050 1.513 2.502 1.00 93.31 218 ASP A O 1
ATOM 1801 N N . LYS A 1 219 ? -8.343 3.158 3.288 1.00 94.56 219 LYS A N 1
ATOM 1802 C CA . LYS A 1 219 ? -7.255 3.836 4.014 1.00 94.56 219 LYS A CA 1
ATOM 1803 C C . LYS A 1 219 ? -6.486 2.935 4.982 1.00 94.56 219 LYS A C 1
ATOM 1805 O O . LYS A 1 219 ? -5.270 3.075 5.071 1.00 94.56 219 LYS A O 1
ATOM 1810 N N . LEU A 1 220 ? -7.160 2.039 5.698 1.00 95.44 220 LEU A N 1
ATOM 1811 C CA . LEU A 1 220 ? -6.503 1.042 6.552 1.00 95.44 220 LEU A CA 1
ATOM 1812 C C . LEU A 1 220 ? -6.126 -0.228 5.765 1.00 95.44 220 LEU A C 1
ATOM 1814 O O . LEU A 1 220 ? -4.956 -0.607 5.821 1.00 95.44 220 LEU A O 1
ATOM 1818 N N . PRO A 1 221 ? -7.022 -0.826 4.948 1.00 94.88 221 PRO A N 1
ATOM 1819 C CA . PRO A 1 221 ? -6.690 -1.996 4.128 1.00 94.88 221 PRO A CA 1
ATOM 1820 C C . PRO A 1 221 ? -5.430 -1.856 3.272 1.00 94.88 221 PRO A C 1
ATOM 1822 O O . PRO A 1 221 ? -4.597 -2.754 3.293 1.00 94.88 221 PRO A O 1
ATOM 1825 N N . ALA A 1 222 ? -5.232 -0.722 2.594 1.00 93.69 222 ALA A N 1
ATOM 1826 C CA . ALA A 1 222 ? -4.066 -0.492 1.734 1.00 93.69 222 ALA A CA 1
ATOM 1827 C C . ALA A 1 222 ? -2.736 -0.338 2.503 1.00 93.69 222 ALA A C 1
ATOM 1829 O O . ALA A 1 222 ? -1.669 -0.231 1.894 1.00 93.69 222 ALA A O 1
ATOM 1830 N N . LEU A 1 223 ? -2.790 -0.312 3.839 1.00 93.44 223 LEU A N 1
ATOM 1831 C CA . LEU A 1 223 ? -1.633 -0.300 4.733 1.00 93.44 223 LEU A CA 1
ATOM 1832 C C . LEU A 1 223 ? -1.533 -1.564 5.607 1.00 93.44 223 LEU A C 1
ATOM 1834 O O . LEU A 1 223 ? -0.501 -1.780 6.248 1.00 93.44 223 LEU A O 1
ATOM 1838 N N . SER A 1 224 ? -2.573 -2.403 5.630 1.00 93.62 224 SER A N 1
ATOM 1839 C CA . SER A 1 224 ? -2.711 -3.579 6.505 1.00 93.62 224 SER A CA 1
ATOM 1840 C C . SER A 1 224 ? -1.495 -4.505 6.454 1.00 93.62 224 SER A C 1
ATOM 1842 O O . SER A 1 224 ? -0.998 -4.937 7.489 1.00 93.62 224 SER A O 1
ATOM 1844 N N . GLY A 1 225 ? -0.925 -4.727 5.265 1.00 90.44 225 GLY A N 1
ATOM 1845 C CA . GLY A 1 225 ? 0.259 -5.565 5.084 1.00 90.44 225 GLY A CA 1
ATOM 1846 C C . GLY A 1 225 ? 1.482 -5.111 5.880 1.00 90.44 225 GLY A C 1
ATOM 1847 O O . GLY A 1 225 ? 2.255 -5.933 6.372 1.00 90.44 225 GLY A O 1
ATOM 1848 N N . PHE A 1 226 ? 1.655 -3.800 6.047 1.00 90.38 226 PHE A N 1
ATOM 1849 C CA . PHE A 1 226 ? 2.716 -3.258 6.893 1.00 90.38 226 PHE A CA 1
ATOM 1850 C C . PHE A 1 226 ? 2.398 -3.391 8.374 1.00 90.38 226 PHE A C 1
ATOM 1852 O O . PHE A 1 226 ? 3.314 -3.626 9.163 1.00 90.38 226 PHE A O 1
ATOM 1859 N N . ALA A 1 227 ? 1.128 -3.239 8.751 1.00 93.12 227 ALA A N 1
ATOM 1860 C CA . ALA A 1 227 ? 0.699 -3.464 10.123 1.00 93.12 227 ALA A CA 1
ATOM 1861 C C . ALA A 1 227 ? 0.941 -4.930 10.521 1.00 93.12 227 ALA A C 1
ATOM 1863 O O . ALA A 1 227 ? 1.584 -5.181 11.537 1.00 93.12 227 ALA A O 1
ATOM 1864 N N . HIS A 1 228 ? 0.576 -5.892 9.669 1.00 91.31 228 HIS A N 1
ATOM 1865 C CA . HIS A 1 228 ? 0.865 -7.318 9.873 1.00 91.31 228 HIS A CA 1
ATOM 1866 C C . HIS A 1 228 ? 2.358 -7.604 10.037 1.00 91.31 228 HIS A C 1
ATOM 1868 O O . HIS A 1 228 ? 2.769 -8.246 11.005 1.00 91.31 228 HIS A O 1
ATOM 1874 N N . GLU A 1 229 ? 3.203 -7.078 9.149 1.00 86.81 229 GLU A N 1
ATOM 1875 C CA . GLU A 1 229 ? 4.652 -7.297 9.241 1.00 86.81 229 GLU A CA 1
ATOM 1876 C C . GLU A 1 229 ? 5.261 -6.627 10.487 1.00 86.81 229 GLU A C 1
ATOM 1878 O O . GLU A 1 229 ? 6.168 -7.177 11.118 1.00 86.81 229 GLU A O 1
ATOM 1883 N N . MET A 1 230 ? 4.735 -5.474 10.905 1.00 88.06 230 MET A N 1
ATOM 1884 C CA . MET A 1 230 ? 5.134 -4.835 12.155 1.00 88.06 230 MET A CA 1
ATOM 1885 C C . MET A 1 230 ? 4.707 -5.647 13.381 1.00 88.06 230 MET A C 1
ATOM 1887 O O . MET A 1 230 ? 5.538 -5.860 14.265 1.00 88.06 230 MET A O 1
ATOM 1891 N N . ALA A 1 231 ? 3.474 -6.156 13.418 1.00 90.56 231 ALA A N 1
ATOM 1892 C CA . ALA A 1 231 ? 2.980 -7.027 14.484 1.00 90.56 231 ALA A CA 1
ATOM 1893 C C . ALA A 1 231 ? 3.767 -8.349 14.551 1.00 90.56 231 ALA A C 1
ATOM 1895 O O . ALA A 1 231 ? 4.034 -8.863 15.637 1.00 90.56 231 ALA A O 1
ATOM 1896 N N . ARG A 1 232 ? 4.229 -8.865 13.404 1.00 88.00 232 ARG A N 1
ATOM 1897 C CA . ARG A 1 232 ? 5.118 -10.035 13.334 1.00 88.00 232 ARG A CA 1
ATOM 1898 C C . ARG A 1 232 ? 6.483 -9.772 13.982 1.00 88.00 232 ARG A C 1
ATOM 1900 O O . ARG A 1 232 ? 7.039 -10.666 14.618 1.00 88.00 232 ARG A O 1
ATOM 1907 N N . LEU A 1 233 ? 7.044 -8.573 13.802 1.00 86.75 233 LEU A N 1
ATOM 1908 C CA . LEU A 1 233 ? 8.360 -8.183 14.334 1.00 86.75 233 LEU A CA 1
ATOM 1909 C C . LEU A 1 233 ? 8.305 -7.673 15.782 1.00 86.75 233 LEU A C 1
ATOM 1911 O O . LEU A 1 233 ? 9.251 -7.867 16.545 1.00 86.75 233 LEU A O 1
ATOM 1915 N N . SER A 1 234 ? 7.218 -7.010 16.166 1.00 88.50 234 SER A N 1
ATOM 1916 C CA . SER A 1 234 ? 6.966 -6.526 17.519 1.00 88.50 234 SER A CA 1
ATOM 1917 C C . SER A 1 234 ? 5.484 -6.696 17.844 1.00 88.50 234 SER A C 1
ATOM 1919 O O . SER A 1 234 ? 4.705 -5.775 17.600 1.00 88.50 234 SER A O 1
ATOM 1921 N N . PRO A 1 235 ? 5.093 -7.856 18.404 1.00 93.12 235 PRO A N 1
ATOM 1922 C CA . PRO A 1 235 ? 3.706 -8.119 18.750 1.00 93.12 235 PRO A CA 1
ATOM 1923 C C . PRO A 1 235 ? 3.106 -6.993 19.595 1.00 93.12 235 PRO A C 1
ATOM 1925 O O . PRO A 1 235 ? 3.696 -6.529 20.582 1.00 93.12 235 PRO A O 1
ATOM 1928 N N . ASP A 1 236 ? 1.943 -6.526 19.162 1.00 93.56 236 ASP A N 1
ATOM 1929 C CA . ASP A 1 236 ? 1.135 -5.506 19.815 1.00 93.56 236 ASP A CA 1
ATOM 1930 C C . ASP A 1 236 ? -0.304 -5.595 19.309 1.00 93.56 236 ASP A C 1
ATOM 1932 O O . ASP A 1 236 ? -0.571 -6.200 18.270 1.00 93.56 236 ASP A O 1
ATOM 1936 N N . LYS A 1 237 ? -1.224 -4.957 20.026 1.00 94.69 237 LYS A N 1
ATOM 1937 C CA . LYS A 1 237 ? -2.580 -4.747 19.538 1.00 94.69 237 LYS A CA 1
ATOM 1938 C C . LYS A 1 237 ? -2.621 -3.517 18.642 1.00 94.69 237 LYS A C 1
ATOM 1940 O O . LYS A 1 237 ? -2.196 -2.436 19.048 1.00 94.69 237 LYS A O 1
ATOM 1945 N N . TYR A 1 238 ? -3.169 -3.691 17.449 1.00 95.38 238 TYR A N 1
ATOM 1946 C CA . TYR A 1 238 ? -3.461 -2.606 16.528 1.00 95.38 238 TYR A CA 1
ATOM 1947 C C . TYR A 1 238 ? -4.894 -2.130 16.739 1.00 95.38 238 TYR A C 1
ATOM 1949 O O . TYR A 1 238 ? -5.823 -2.934 16.784 1.00 95.38 238 TYR A O 1
ATOM 1957 N N . ILE A 1 239 ? -5.080 -0.826 16.906 1.00 94.50 239 ILE A N 1
ATOM 1958 C CA . ILE A 1 239 ? -6.389 -0.217 17.115 1.00 94.50 239 ILE A CA 1
ATOM 1959 C C . ILE A 1 239 ? -6.565 0.951 16.153 1.00 94.50 239 ILE A C 1
ATOM 1961 O O . ILE A 1 239 ? -6.041 2.043 16.358 1.00 94.50 239 ILE A O 1
ATOM 1965 N N . ALA A 1 240 ? -7.300 0.699 15.069 1.00 93.56 240 ALA A N 1
ATOM 1966 C CA . ALA A 1 240 ? -7.679 1.694 14.070 1.00 93.56 240 ALA A CA 1
ATOM 1967 C C . ALA A 1 240 ? -6.525 2.600 13.602 1.00 93.56 240 ALA A C 1
ATOM 1969 O O . ALA A 1 240 ? -6.636 3.822 13.665 1.00 93.56 240 ALA A O 1
ATOM 1970 N N . GLY A 1 241 ? -5.399 2.038 13.159 1.00 94.56 241 GLY A N 1
ATOM 1971 C CA . GLY A 1 241 ? -4.254 2.846 12.712 1.00 94.56 241 GLY A CA 1
ATOM 1972 C C . GLY A 1 241 ? -3.144 3.038 13.744 1.00 94.56 241 GLY A C 1
ATOM 1973 O O . GLY A 1 241 ? -2.062 3.497 13.366 1.00 94.56 241 GLY A O 1
ATOM 1974 N N . LEU A 1 242 ? -3.391 2.719 15.019 1.00 93.56 242 LEU A N 1
ATOM 1975 C CA . LEU A 1 242 ? -2.480 2.981 16.139 1.00 93.56 242 LEU A CA 1
ATOM 1976 C C . LEU A 1 242 ? -2.034 1.692 16.838 1.00 93.56 242 LEU A C 1
ATOM 1978 O O . LEU A 1 242 ? -2.741 0.689 16.828 1.00 93.56 242 LEU A O 1
ATOM 1982 N N . TRP A 1 243 ? -0.879 1.740 17.498 1.00 94.31 243 TRP A N 1
ATOM 1983 C CA . TRP A 1 243 ? -0.332 0.634 18.286 1.00 94.31 243 TRP A CA 1
ATOM 1984 C C . TRP A 1 243 ? -0.618 0.842 19.763 1.00 94.31 243 TRP A C 1
ATOM 1986 O O . TRP A 1 243 ? -0.283 1.894 20.299 1.00 94.31 243 TRP A O 1
ATOM 1996 N N . LEU A 1 244 ? -1.218 -0.139 20.437 1.00 91.56 244 LEU A N 1
ATOM 1997 C CA . LEU A 1 244 ? -1.677 0.025 21.816 1.00 91.56 244 LEU A CA 1
ATOM 1998 C C . LEU A 1 244 ? -0.532 0.327 22.791 1.00 91.56 244 LEU A C 1
ATOM 2000 O O . LEU A 1 244 ? -0.688 1.178 23.665 1.00 91.56 244 LEU A O 1
ATOM 2004 N N . ALA A 1 245 ? 0.626 -0.317 22.635 1.00 88.00 245 ALA A N 1
ATOM 2005 C CA . ALA A 1 245 ? 1.773 -0.063 23.508 1.00 88.00 245 ALA A CA 1
ATOM 2006 C C . ALA A 1 245 ? 2.442 1.296 23.268 1.00 88.00 245 ALA A C 1
ATOM 2008 O O . ALA A 1 245 ? 3.271 1.708 24.074 1.00 88.00 245 ALA A O 1
ATOM 2009 N N . ASP A 1 246 ? 2.115 1.966 22.164 1.00 86.62 246 ASP A N 1
ATOM 2010 C CA . ASP A 1 246 ? 2.591 3.311 21.841 1.00 86.62 246 ASP A CA 1
ATOM 2011 C C . ASP A 1 246 ? 1.423 4.278 21.615 1.00 86.62 246 ASP A C 1
ATOM 2013 O O . ASP A 1 246 ? 1.573 5.300 20.949 1.00 86.62 246 ASP A O 1
ATOM 2017 N N . LEU A 1 247 ? 0.248 3.957 22.176 1.00 86.19 247 LEU A N 1
ATOM 2018 C CA . LEU A 1 247 ? -1.010 4.664 21.921 1.00 86.19 247 LEU A CA 1
ATOM 2019 C C . LEU A 1 247 ? -0.857 6.160 22.153 1.00 86.19 247 LEU A C 1
ATOM 2021 O O . LEU A 1 247 ? -1.394 6.984 21.428 1.00 86.19 247 LEU A O 1
ATOM 2025 N N . ALA A 1 248 ? -0.091 6.495 23.173 1.00 78.81 248 ALA A N 1
ATOM 2026 C CA . ALA A 1 248 ? 0.125 7.845 23.597 1.00 78.81 248 ALA A CA 1
ATOM 2027 C C . ALA A 1 248 ? 0.809 8.686 22.497 1.00 78.81 248 ALA A C 1
ATOM 2029 O O . ALA A 1 248 ? 0.245 9.694 22.077 1.00 78.81 248 ALA A O 1
ATOM 2030 N N . ASN A 1 249 ? 1.936 8.222 21.937 1.00 78.31 249 ASN A N 1
ATOM 2031 C CA . ASN A 1 249 ? 2.566 8.851 20.766 1.00 78.31 249 ASN A CA 1
ATOM 2032 C C . ASN A 1 249 ? 1.689 8.725 19.515 1.00 78.31 249 ASN A C 1
ATOM 2034 O O . ASN A 1 249 ? 1.616 9.649 18.706 1.00 78.31 249 ASN A O 1
ATOM 2038 N N . GLY A 1 250 ? 0.995 7.594 19.375 1.00 83.38 250 GLY A N 1
ATOM 2039 C CA . GLY A 1 250 ? 0.082 7.326 18.274 1.00 83.38 250 GLY A CA 1
ATOM 2040 C C . GLY A 1 250 ? -1.052 8.340 18.186 1.00 83.38 250 GLY A C 1
ATOM 2041 O O . GLY A 1 250 ? -1.511 8.619 17.089 1.00 83.38 250 GLY A O 1
ATOM 2042 N N . LEU A 1 251 ? -1.459 8.933 19.307 1.00 82.06 251 LEU A N 1
ATOM 2043 C CA . LEU A 1 251 ? -2.456 9.997 19.390 1.00 82.06 251 LEU A CA 1
ATOM 2044 C C . LEU A 1 251 ? -1.858 11.411 19.217 1.00 82.06 251 LEU A C 1
ATOM 2046 O O . LEU A 1 251 ? -2.563 12.380 19.435 1.00 82.06 251 LEU A O 1
ATOM 2050 N N . LEU A 1 252 ? -0.587 11.588 18.845 1.00 75.94 252 LEU A N 1
ATOM 2051 C CA . LEU A 1 252 ? 0.000 12.923 18.593 1.00 75.94 252 LEU A CA 1
ATOM 2052 C C . LEU A 1 252 ? 0.075 13.297 17.112 1.00 75.94 252 LEU A C 1
ATOM 2054 O O . LEU A 1 252 ? 0.834 14.182 16.721 1.00 75.94 252 LEU A O 1
ATOM 2058 N N . TRP A 1 253 ? -0.655 12.594 16.255 1.00 81.12 253 TRP A N 1
ATOM 2059 C CA . TRP A 1 253 ? -0.713 12.958 14.847 1.00 81.12 253 TRP A CA 1
ATOM 2060 C C . TRP A 1 253 ? -1.535 14.239 14.649 1.00 81.12 253 TRP A C 1
ATOM 2062 O O . TRP A 1 253 ? -2.440 14.541 15.422 1.00 81.12 253 TRP A O 1
ATOM 2072 N N . TYR A 1 254 ? -1.255 14.983 13.586 1.00 72.69 254 TYR A N 1
ATOM 2073 C CA . TYR A 1 254 ? -2.076 16.117 13.174 1.00 72.69 254 TYR A CA 1
ATOM 2074 C C . TYR A 1 254 ? -2.154 16.216 11.646 1.00 72.69 254 TYR A C 1
ATOM 2076 O O . TYR A 1 254 ? -1.172 15.902 10.973 1.00 72.69 254 TYR A O 1
ATOM 2084 N N . PRO A 1 255 ? -3.307 16.592 11.066 1.00 73.44 255 PRO A N 1
ATOM 2085 C CA . PRO A 1 255 ? -3.443 16.862 9.651 1.00 73.44 255 PRO A CA 1
ATOM 2086 C C . PRO A 1 255 ? -2.667 18.128 9.289 1.00 73.44 255 PRO A C 1
ATOM 2088 O O . PRO A 1 255 ? -2.595 19.085 10.058 1.00 73.44 255 PRO A O 1
ATOM 2091 N N . ASP A 1 256 ? -2.097 18.122 8.091 1.00 72.44 256 ASP A N 1
ATOM 2092 C CA . ASP A 1 256 ? -1.610 19.331 7.433 1.00 72.44 256 ASP A CA 1
ATOM 2093 C C . ASP A 1 256 ? -2.802 20.225 7.032 1.00 72.44 256 ASP A C 1
ATOM 2095 O O . ASP A 1 256 ? -3.941 19.764 6.957 1.00 72.44 256 ASP A O 1
ATOM 2099 N N . VAL A 1 257 ? -2.547 21.494 6.716 1.00 68.88 257 VAL A N 1
ATOM 2100 C CA . VAL A 1 257 ? -3.564 22.514 6.389 1.00 68.88 257 VAL A CA 1
ATOM 2101 C C . VAL A 1 257 ? -4.475 22.092 5.228 1.00 68.88 257 VAL A C 1
ATOM 2103 O O . VAL A 1 257 ? -5.645 22.464 5.170 1.00 68.88 257 VAL A O 1
ATOM 2106 N N . GLU A 1 258 ? -3.940 21.317 4.286 1.00 75.00 258 GLU A N 1
ATOM 2107 C CA . GLU A 1 258 ? -4.665 20.832 3.105 1.00 75.00 258 GLU A CA 1
ATOM 2108 C C . GLU A 1 258 ? -5.439 19.529 3.355 1.00 75.00 258 GLU A C 1
ATOM 2110 O O . GLU A 1 258 ? -6.193 19.086 2.485 1.00 75.00 258 GLU A O 1
ATOM 2115 N N . ALA A 1 259 ? -5.242 18.877 4.504 1.00 78.25 259 ALA A N 1
ATOM 2116 C CA . ALA A 1 259 ? -5.915 17.625 4.803 1.00 78.25 259 ALA A CA 1
ATOM 2117 C C . ALA A 1 259 ? -7.369 17.859 5.232 1.00 78.25 259 ALA A C 1
ATOM 2119 O O . ALA A 1 259 ? -7.737 18.876 5.819 1.00 78.25 259 ALA A O 1
ATOM 2120 N N . SER A 1 260 ? -8.225 16.892 4.917 1.00 80.19 260 SER A N 1
ATOM 2121 C CA . SER A 1 260 ? -9.669 16.992 5.119 1.00 80.19 260 SER A CA 1
ATOM 2122 C C . SER A 1 260 ? -10.223 15.733 5.768 1.00 80.19 260 SER A C 1
ATOM 2124 O O . SER A 1 260 ? -9.724 14.629 5.555 1.00 80.19 260 SER A O 1
ATOM 2126 N N . ARG A 1 261 ? -11.259 15.897 6.594 1.00 82.31 261 ARG A N 1
ATOM 2127 C CA . ARG A 1 261 ? -11.950 14.775 7.235 1.00 82.31 261 ARG A CA 1
ATOM 2128 C C . ARG A 1 261 ? -12.804 14.044 6.196 1.00 82.31 261 ARG A C 1
ATOM 2130 O O . ARG A 1 261 ? -13.545 14.683 5.451 1.00 82.31 261 ARG A O 1
ATOM 2137 N N . CYS A 1 262 ? -12.747 12.714 6.188 1.00 80.25 262 CYS A N 1
ATOM 2138 C CA . CYS A 1 262 ? -13.651 11.892 5.389 1.00 80.25 262 CYS A CA 1
ATOM 2139 C C . CYS A 1 262 ? -15.107 12.142 5.825 1.00 80.25 262 CYS A C 1
ATOM 2141 O O . CYS A 1 262 ? -15.397 12.242 7.022 1.00 80.25 262 CYS A O 1
ATOM 2143 N N . SER A 1 263 ? -16.008 12.278 4.847 1.00 80.44 263 SER A N 1
ATOM 2144 C CA . SER A 1 263 ? -17.425 12.584 5.095 1.00 80.44 263 SER A CA 1
ATOM 2145 C C . SER A 1 263 ? -18.217 11.379 5.608 1.00 80.44 263 SER A C 1
ATOM 2147 O O . SER A 1 263 ? -19.162 11.551 6.377 1.00 80.44 263 SER A O 1
ATOM 2149 N N . SER A 1 264 ? -17.825 10.165 5.216 1.00 86.56 264 SER A N 1
ATOM 2150 C CA . SER A 1 264 ? -18.374 8.920 5.744 1.00 86.56 264 SER A CA 1
ATOM 2151 C C . SER A 1 264 ? -17.557 8.421 6.935 1.00 86.56 264 SER A C 1
ATOM 2153 O O . SER A 1 264 ? -16.396 8.788 7.146 1.00 86.56 264 SER A O 1
ATOM 2155 N N . TYR A 1 265 ? -18.180 7.564 7.745 1.00 85.94 265 TYR A N 1
ATOM 2156 C CA . TYR A 1 265 ? -17.447 6.857 8.783 1.00 85.94 265 TYR A CA 1
ATOM 2157 C C . TYR A 1 265 ? -16.475 5.866 8.134 1.00 85.94 265 TYR A C 1
ATOM 2159 O O . TYR A 1 265 ? -16.894 4.954 7.423 1.00 85.94 265 TYR A O 1
ATOM 2167 N N . ARG A 1 266 ? -15.183 6.044 8.409 1.00 89.25 266 ARG A N 1
ATOM 2168 C CA . ARG A 1 266 ? -14.105 5.142 7.979 1.00 89.25 266 ARG A CA 1
ATOM 2169 C C . ARG A 1 266 ? -13.246 4.694 9.153 1.00 89.25 266 ARG A C 1
ATOM 2171 O O . ARG A 1 266 ? -12.805 3.550 9.205 1.00 89.25 266 ARG A O 1
ATOM 2178 N N . ALA A 1 267 ? -12.991 5.615 10.073 1.00 90.62 267 ALA A N 1
ATOM 2179 C CA . ALA A 1 267 ? -12.195 5.403 11.263 1.00 90.62 267 ALA A CA 1
ATOM 2180 C C . ALA A 1 267 ? -12.747 6.282 12.405 1.00 90.62 267 ALA A C 1
ATOM 2182 O O . ALA A 1 267 ? -13.474 7.249 12.164 1.00 90.62 267 ALA A O 1
ATOM 2183 N N . PRO A 1 268 ? -12.447 5.971 13.674 1.00 87.19 268 PRO A N 1
ATOM 2184 C CA . PRO A 1 268 ? -12.842 6.829 14.784 1.00 87.19 268 PRO A CA 1
ATOM 2185 C C . PRO A 1 268 ? -12.124 8.185 14.722 1.00 87.19 268 PRO A C 1
ATOM 2187 O O . PRO A 1 268 ? -11.044 8.303 14.148 1.00 87.19 268 PRO A O 1
ATOM 2190 N N . SER A 1 269 ? -12.692 9.208 15.363 1.00 79.75 269 SER A N 1
ATOM 2191 C CA . SER A 1 269 ? -12.168 10.585 15.333 1.00 79.75 269 SER A CA 1
ATOM 2192 C C . SER A 1 269 ? -10.736 10.736 15.859 1.00 79.75 269 SER A C 1
ATOM 2194 O O . SER A 1 269 ? -10.030 11.649 15.447 1.00 79.75 269 SER A O 1
ATOM 2196 N N . TRP A 1 270 ? -10.288 9.832 16.731 1.00 83.94 270 TRP A N 1
ATOM 2197 C CA . TRP A 1 270 ? -8.927 9.810 17.274 1.00 83.94 270 TRP A CA 1
ATOM 2198 C C . TRP A 1 270 ? -7.896 9.137 16.349 1.00 83.94 270 TRP A C 1
ATOM 2200 O O . TRP A 1 270 ? -6.698 9.172 16.634 1.00 83.94 270 TRP A O 1
ATOM 2210 N N . SER A 1 271 ? -8.332 8.528 15.244 1.00 89.12 271 SER A N 1
ATOM 2211 C CA . SER A 1 271 ? -7.456 7.887 14.264 1.00 89.12 271 SER A CA 1
ATOM 2212 C C . SER A 1 271 ? -7.092 8.835 13.126 1.00 89.12 271 SER A C 1
ATOM 2214 O O . SER A 1 271 ? -7.961 9.466 12.519 1.00 89.12 271 SER A O 1
ATOM 2216 N N . TRP A 1 272 ? -5.811 8.837 12.748 1.00 90.56 272 TRP A N 1
ATOM 2217 C CA . TRP A 1 272 ? -5.324 9.536 11.555 1.00 90.56 272 TRP A CA 1
ATOM 2218 C C . TRP A 1 272 ? -6.022 9.063 10.280 1.00 90.56 272 TRP A C 1
ATOM 2220 O O . TRP A 1 272 ? -6.155 9.818 9.317 1.00 90.56 272 TRP A O 1
ATOM 2230 N N . ALA A 1 273 ? -6.515 7.822 10.273 1.00 93.31 273 ALA A N 1
ATOM 2231 C CA . ALA A 1 273 ? -7.203 7.254 9.132 1.00 93.31 273 ALA A CA 1
ATOM 2232 C C . ALA A 1 273 ? -8.559 7.922 8.878 1.00 93.31 273 ALA A C 1
ATOM 2234 O O . ALA A 1 273 ? -9.142 7.669 7.834 1.00 93.31 273 ALA A O 1
ATOM 2235 N N . GLN A 1 274 ? -9.068 8.810 9.740 1.00 87.62 274 GLN A N 1
ATOM 2236 C CA . GLN A 1 274 ? -10.273 9.593 9.436 1.00 87.62 274 GLN A CA 1
ATOM 2237 C C . GLN A 1 274 ? -9.998 10.770 8.477 1.00 87.62 274 GLN A C 1
ATOM 2239 O O . GLN A 1 274 ? -10.943 11.377 7.974 1.00 87.62 274 GLN A O 1
ATOM 2244 N N . PHE A 1 275 ? -8.730 11.068 8.177 1.00 87.06 275 PHE A N 1
ATOM 2245 C CA . PHE A 1 275 ? -8.330 12.183 7.317 1.00 87.06 275 PHE A CA 1
ATOM 2246 C C . PHE A 1 275 ? -7.735 11.720 5.983 1.00 87.06 275 PHE A C 1
ATOM 2248 O O . PHE A 1 275 ? -7.050 10.697 5.885 1.00 87.06 275 PHE A O 1
ATOM 2255 N N . ASP A 1 276 ? -8.005 12.501 4.945 1.00 88.06 276 ASP A N 1
ATOM 2256 C CA . ASP A 1 276 ? -7.365 12.427 3.639 1.00 88.06 276 ASP A CA 1
ATOM 2257 C C . ASP A 1 276 ? -6.388 13.591 3.489 1.00 88.06 276 ASP A C 1
ATOM 2259 O O . ASP A 1 276 ? -6.718 14.730 3.809 1.00 88.06 276 ASP A O 1
ATOM 2263 N N . GLY A 1 277 ? -5.185 13.303 2.996 1.00 84.94 277 GLY A N 1
ATOM 2264 C CA . GLY A 1 277 ? -4.102 14.274 2.899 1.00 84.94 277 GLY A CA 1
ATOM 2265 C C . GLY A 1 277 ? -2.965 13.992 3.874 1.00 84.94 277 GLY A C 1
ATOM 2266 O O . GLY A 1 277 ? -2.927 12.973 4.568 1.00 84.94 277 GLY A O 1
ATOM 2267 N N . LYS A 1 278 ? -1.983 14.893 3.869 1.00 83.00 278 LYS A N 1
ATOM 2268 C CA . LYS A 1 278 ? -0.764 14.740 4.660 1.00 83.00 278 LYS A CA 1
ATOM 2269 C C . LYS A 1 278 ? -1.104 14.826 6.145 1.00 83.00 278 LYS A C 1
ATOM 2271 O O . LYS A 1 278 ? -1.891 15.670 6.561 1.00 83.00 278 LYS A O 1
ATOM 2276 N N . ILE A 1 279 ? -0.463 13.970 6.927 1.00 81.06 279 ILE A N 1
ATOM 2277 C CA . ILE A 1 279 ? -0.426 14.099 8.378 1.00 81.06 279 ILE A CA 1
ATOM 2278 C C . ILE A 1 279 ? 1.023 14.296 8.795 1.00 81.06 279 ILE A C 1
ATOM 2280 O O . ILE A 1 279 ? 1.939 13.762 8.162 1.00 81.06 279 ILE A O 1
ATOM 2284 N N . ALA A 1 280 ? 1.223 15.034 9.869 1.00 73.75 280 ALA A N 1
ATOM 2285 C CA . ALA A 1 280 ? 2.449 15.030 10.625 1.00 73.75 280 ALA A CA 1
ATOM 2286 C C . ALA A 1 280 ? 2.260 14.166 11.869 1.00 73.75 280 ALA A C 1
ATOM 2288 O O . ALA A 1 280 ? 1.159 13.967 12.382 1.00 73.75 280 ALA A O 1
ATOM 2289 N N . THR A 1 281 ? 3.369 13.621 12.331 1.00 69.06 281 THR A N 1
ATOM 2290 C CA . THR A 1 281 ? 3.438 12.872 13.573 1.00 69.06 281 THR A CA 1
ATOM 2291 C C . THR A 1 281 ? 4.652 13.391 14.295 1.00 69.06 281 THR A C 1
ATOM 2293 O O . THR A 1 281 ? 5.729 13.442 13.693 1.00 69.06 281 THR A O 1
ATOM 2296 N N . ASP A 1 282 ? 4.539 13.649 15.586 1.00 60.00 282 ASP A N 1
ATOM 2297 C CA . ASP A 1 282 ? 5.719 13.882 16.408 1.00 60.00 282 ASP A CA 1
ATOM 2298 C C . ASP A 1 282 ? 6.401 12.546 16.789 1.00 60.00 282 ASP A C 1
ATOM 2300 O O . ASP A 1 282 ? 6.856 12.309 17.906 1.00 60.00 282 ASP A O 1
ATOM 2304 N N . GLY A 1 283 ? 6.449 11.610 15.837 1.00 49.97 283 GLY A N 1
ATOM 2305 C CA . GLY A 1 283 ? 6.994 10.275 16.021 1.00 49.97 283 GLY A CA 1
ATOM 2306 C C . GLY A 1 283 ? 8.482 10.336 16.358 1.00 49.97 283 GLY A C 1
ATOM 2307 O O . GLY A 1 283 ? 9.291 10.847 15.587 1.00 49.97 283 GLY A O 1
ATOM 2308 N N . GLY A 1 284 ? 8.861 9.779 17.509 1.00 49.53 284 GLY A N 1
ATOM 2309 C CA . GLY A 1 284 ? 10.264 9.654 17.919 1.00 49.53 284 GLY A CA 1
ATOM 2310 C C . GLY A 1 284 ? 10.706 10.560 19.068 1.00 49.53 284 GLY A C 1
ATOM 2311 O O . GLY A 1 284 ? 11.872 10.475 19.471 1.00 49.53 284 GLY A O 1
ATOM 2312 N N . LEU A 1 285 ? 9.799 11.341 19.658 1.00 48.75 285 LEU A N 1
ATOM 2313 C CA . LEU A 1 285 ? 10.049 12.215 20.811 1.00 48.75 285 LEU A CA 1
ATOM 2314 C C . LEU A 1 285 ? 10.311 11.490 22.150 1.00 48.75 285 LEU A C 1
ATOM 2316 O O . LEU A 1 285 ? 10.003 12.006 23.214 1.00 48.75 285 LEU A O 1
ATOM 2320 N N . GLY A 1 286 ? 10.937 10.315 22.138 1.00 51.28 286 GLY A N 1
ATOM 2321 C CA . GLY A 1 286 ? 11.330 9.605 23.360 1.00 51.28 286 GLY A CA 1
ATOM 2322 C C . GLY A 1 286 ? 10.175 9.309 24.326 1.00 51.28 286 GLY A C 1
ATOM 2323 O O . GLY A 1 286 ? 9.003 9.405 23.978 1.00 51.28 286 GLY A O 1
ATOM 2324 N N . ASP A 1 287 ? 10.527 8.899 25.544 1.00 51.22 287 ASP A N 1
ATOM 2325 C CA . ASP A 1 287 ? 9.556 8.591 26.594 1.00 51.22 287 ASP A CA 1
ATOM 2326 C C . ASP A 1 287 ? 8.969 9.899 27.143 1.00 51.22 287 ASP A C 1
ATOM 2328 O O . ASP A 1 287 ? 9.459 10.474 28.121 1.00 51.22 287 ASP A O 1
ATOM 2332 N N . ILE A 1 288 ? 7.942 10.417 26.472 1.00 52.72 288 ILE A N 1
ATOM 2333 C CA . ILE A 1 288 ? 7.131 11.513 27.000 1.00 52.72 288 ILE A CA 1
ATOM 2334 C C . ILE A 1 288 ? 6.405 10.986 28.249 1.00 52.72 288 ILE A C 1
ATOM 2336 O O . ILE A 1 288 ? 5.848 9.895 28.206 1.00 52.72 288 ILE A O 1
ATOM 2340 N N . PRO A 1 289 ? 6.412 11.693 29.391 1.00 52.53 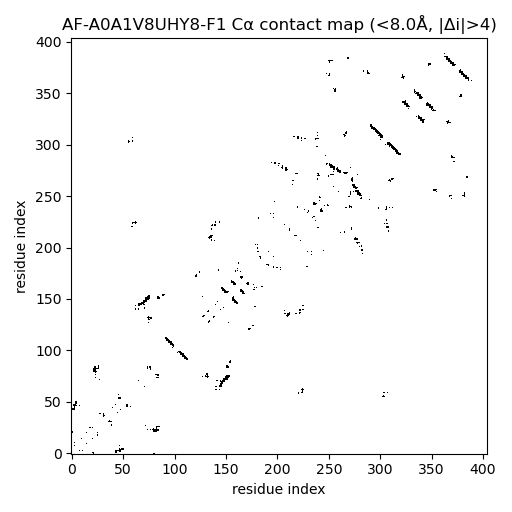289 PRO A N 1
ATOM 2341 C CA . PRO A 1 289 ? 5.612 11.289 30.541 1.00 52.53 289 PRO A CA 1
ATOM 2342 C C . PRO A 1 289 ? 4.124 11.457 30.218 1.00 52.53 289 PRO A C 1
ATOM 2344 O O . PRO A 1 289 ? 3.683 12.563 29.900 1.00 52.53 289 PRO A O 1
ATOM 2347 N N . TRP A 1 290 ? 3.362 10.370 30.316 1.00 64.81 290 TRP A N 1
ATOM 2348 C CA . TRP A 1 290 ? 1.927 10.330 30.034 1.00 64.81 290 TRP A CA 1
ATOM 2349 C C . TRP A 1 290 ? 1.124 10.227 31.331 1.00 64.81 290 TRP A C 1
ATOM 2351 O O . TRP A 1 290 ? 1.508 9.496 32.240 1.00 64.81 290 TRP A O 1
ATOM 2361 N N . GLU A 1 291 ? 0.003 10.947 31.416 1.00 66.06 291 GLU A N 1
ATOM 2362 C CA . GLU A 1 291 ? -0.880 10.971 32.597 1.00 66.06 291 GLU A CA 1
ATOM 2363 C C . GLU A 1 291 ? -2.324 10.564 32.240 1.00 66.06 291 GLU A C 1
ATOM 2365 O O . GLU A 1 291 ? -3.287 11.244 32.610 1.00 66.06 291 GLU A O 1
ATOM 2370 N N . PHE A 1 292 ? -2.483 9.470 31.487 1.00 72.56 292 PHE A N 1
ATOM 2371 C CA . PHE A 1 292 ? -3.783 8.835 31.276 1.00 72.56 292 PHE A CA 1
ATOM 2372 C C . PHE A 1 292 ? -3.703 7.318 31.462 1.00 72.56 292 PHE A C 1
ATOM 2374 O O . PHE A 1 292 ? -2.733 6.674 31.072 1.00 72.56 292 PHE A O 1
ATOM 2381 N N . ASP A 1 293 ? -4.775 6.768 32.007 1.00 72.81 293 ASP A N 1
ATOM 2382 C CA . ASP A 1 293 ? -5.096 5.357 32.064 1.00 72.81 293 ASP A CA 1
ATOM 2383 C C . ASP A 1 293 ? -6.015 5.005 30.892 1.00 72.81 293 ASP A C 1
ATOM 2385 O O . ASP A 1 293 ? -6.998 5.695 30.599 1.00 72.81 293 ASP A O 1
ATOM 2389 N N . LEU A 1 294 ? -5.718 3.901 30.217 1.00 83.69 294 LEU A N 1
ATOM 2390 C CA . LEU A 1 294 ? -6.639 3.297 29.265 1.00 83.69 294 LEU A CA 1
ATOM 2391 C C . LEU A 1 294 ? -7.731 2.550 30.040 1.00 83.69 294 LEU A C 1
ATOM 2393 O O . LEU A 1 294 ? -7.459 1.518 30.648 1.00 83.69 294 LEU A O 1
ATOM 2397 N N . VAL A 1 295 ? -8.965 3.054 29.999 1.00 79.50 295 VAL A N 1
ATOM 2398 C CA . VAL A 1 295 ? -10.110 2.424 30.679 1.00 79.50 295 VAL A CA 1
ATOM 2399 C C . VAL A 1 295 ? -10.720 1.338 29.809 1.00 79.50 295 VAL A C 1
ATOM 2401 O O . VAL A 1 295 ? -11.034 0.251 30.286 1.00 79.50 295 VAL A O 1
ATOM 2404 N N . TYR A 1 296 ? -10.924 1.649 28.530 1.00 81.12 296 TYR A N 1
ATOM 2405 C CA . TYR A 1 296 ? -11.635 0.777 27.607 1.00 81.12 296 TYR A CA 1
ATOM 2406 C C . TYR A 1 296 ? -11.280 1.111 26.162 1.00 81.12 296 TYR A C 1
ATOM 2408 O O . TYR A 1 296 ? -11.040 2.269 25.821 1.00 81.12 296 TYR A O 1
ATOM 2416 N N . TYR A 1 297 ? -11.298 0.104 25.298 1.00 87.25 297 TYR A N 1
ATOM 2417 C CA . TYR A 1 297 ? -11.373 0.299 23.857 1.00 87.25 297 TYR A CA 1
ATOM 2418 C C . TYR A 1 297 ? -12.176 -0.831 23.223 1.00 87.25 297 TYR A C 1
ATOM 2420 O O . TYR A 1 297 ? -12.249 -1.935 23.762 1.00 87.25 297 TYR A O 1
ATOM 2428 N N . ASN A 1 298 ? -12.734 -0.543 22.054 1.00 88.94 298 ASN A N 1
ATOM 2429 C CA . ASN A 1 298 ? -13.359 -1.524 21.180 1.00 88.94 298 ASN A CA 1
ATOM 2430 C C . ASN A 1 298 ? -13.017 -1.208 19.728 1.00 88.94 298 ASN A C 1
ATOM 2432 O O . ASN A 1 298 ? -12.923 -0.032 19.369 1.00 88.94 298 ASN A O 1
ATOM 2436 N N . VAL A 1 299 ? -12.866 -2.246 18.914 1.00 93.88 299 VAL A N 1
ATOM 2437 C CA . VAL A 1 299 ? -12.665 -2.149 17.469 1.00 93.88 299 VAL A CA 1
ATOM 2438 C C . VAL A 1 299 ? -13.520 -3.230 16.826 1.00 93.88 299 VAL A C 1
ATOM 2440 O O . VAL A 1 299 ? -13.269 -4.416 17.019 1.00 93.88 299 VAL A O 1
ATOM 2443 N N . ASP A 1 300 ? -14.523 -2.804 16.072 1.00 92.44 300 ASP A N 1
ATOM 2444 C CA . ASP A 1 300 ? -15.401 -3.678 15.309 1.00 92.44 300 ASP A CA 1
ATOM 2445 C C . ASP A 1 300 ? -14.950 -3.658 13.846 1.00 92.44 300 ASP A C 1
ATOM 2447 O O . ASP A 1 300 ? -14.839 -2.596 13.223 1.00 92.44 300 ASP A O 1
ATOM 2451 N N . LEU A 1 301 ? -14.660 -4.838 13.306 1.00 93.00 301 LEU A N 1
ATOM 2452 C CA . LEU A 1 301 ? -14.116 -5.014 11.963 1.00 93.00 301 LEU A CA 1
ATOM 2453 C C . LEU A 1 301 ? -15.245 -5.237 10.949 1.00 93.00 301 LEU A C 1
ATOM 2455 O O . LEU A 1 301 ? -16.219 -5.933 11.234 1.00 93.00 301 LEU A O 1
ATOM 2459 N N . GLN A 1 302 ? -15.093 -4.700 9.738 1.00 90.19 302 GLN A N 1
ATOM 2460 C CA . GLN A 1 302 ? -15.957 -5.051 8.597 1.00 90.19 302 GLN A CA 1
ATOM 2461 C C . GLN A 1 302 ? -15.478 -6.307 7.864 1.00 90.19 302 GLN A C 1
ATOM 2463 O O . GLN A 1 302 ? -16.239 -6.921 7.118 1.00 90.19 302 GLN A O 1
ATOM 2468 N N . THR A 1 303 ? -14.208 -6.659 8.039 1.00 86.81 303 THR A N 1
ATOM 2469 C CA . THR A 1 303 ? -13.524 -7.748 7.338 1.00 86.81 303 THR A CA 1
ATOM 2470 C C . THR A 1 303 ? -12.846 -8.678 8.336 1.00 86.81 303 THR A C 1
ATOM 2472 O O . THR A 1 303 ? -12.731 -8.363 9.515 1.00 86.81 303 THR A O 1
ATOM 2475 N N . THR A 1 304 ? -12.361 -9.825 7.867 1.00 87.19 304 THR A N 1
ATOM 2476 C CA . THR A 1 304 ? -11.566 -10.753 8.690 1.00 87.19 304 THR A CA 1
ATOM 2477 C C . THR A 1 304 ? -10.159 -10.239 8.997 1.00 87.19 304 THR A C 1
ATOM 2479 O O . THR A 1 304 ? -9.513 -10.764 9.896 1.00 87.19 304 THR A O 1
ATOM 2482 N N . ASP A 1 305 ? -9.684 -9.238 8.254 1.00 91.50 305 ASP A N 1
ATOM 2483 C CA . ASP A 1 305 ? -8.428 -8.537 8.521 1.00 91.50 305 ASP A CA 1
ATOM 2484 C C . ASP A 1 305 ? -8.568 -7.590 9.723 1.00 91.50 305 ASP A C 1
ATOM 2486 O O . ASP A 1 305 ? -9.286 -6.588 9.648 1.00 91.50 305 ASP A O 1
ATOM 2490 N N . ASP A 1 306 ? -7.862 -7.893 10.814 1.00 91.56 306 ASP A N 1
ATOM 2491 C CA . ASP A 1 306 ? -7.832 -7.106 12.054 1.00 91.56 306 ASP A CA 1
ATOM 2492 C C . ASP A 1 306 ? -7.021 -5.805 11.948 1.00 91.56 306 ASP A C 1
ATOM 2494 O O . ASP A 1 306 ? -7.095 -4.950 12.834 1.00 91.56 306 ASP A O 1
ATOM 2498 N N . MET A 1 307 ? -6.325 -5.611 10.826 1.00 94.31 307 MET A N 1
ATOM 2499 C CA . MET A 1 307 ? -5.624 -4.377 10.463 1.00 94.31 307 MET A CA 1
ATOM 2500 C C . MET A 1 307 ? -6.390 -3.552 9.411 1.00 94.31 307 MET A C 1
ATOM 2502 O O . MET A 1 307 ? -5.911 -2.498 8.981 1.00 94.31 307 MET A O 1
ATOM 2506 N N . GLY A 1 308 ? -7.557 -4.042 8.976 1.00 92.69 308 GLY A N 1
ATOM 2507 C CA . GLY A 1 308 ? -8.288 -3.580 7.798 1.00 92.69 308 GLY A CA 1
ATOM 2508 C C . GLY A 1 308 ? -9.462 -2.636 8.086 1.00 92.69 308 GLY A C 1
ATOM 2509 O O . GLY A 1 308 ? -9.366 -1.696 8.878 1.00 92.69 308 GLY A O 1
ATOM 2510 N N . ARG A 1 309 ? -10.579 -2.835 7.367 1.00 93.38 309 ARG A N 1
ATOM 2511 C CA . ARG A 1 309 ? -11.761 -1.950 7.428 1.00 93.38 309 ARG A CA 1
ATOM 2512 C C . ARG A 1 309 ? -12.496 -2.080 8.763 1.00 93.38 309 ARG A C 1
ATOM 2514 O O . ARG A 1 309 ? -12.671 -3.179 9.286 1.00 93.38 309 ARG A O 1
ATOM 2521 N N . LEU A 1 310 ? -13.021 -0.958 9.254 1.00 92.75 310 LEU A N 1
ATOM 2522 C CA . LEU A 1 310 ? -13.720 -0.864 10.538 1.00 92.75 310 LEU A CA 1
ATOM 2523 C C . LEU A 1 310 ? -15.197 -0.534 10.345 1.00 92.75 310 LEU A C 1
ATOM 2525 O O . LEU A 1 310 ? -15.546 0.300 9.511 1.00 92.75 310 LEU A O 1
ATOM 2529 N N . SER A 1 311 ? -16.070 -1.146 11.142 1.00 91.25 311 SER A N 1
ATOM 2530 C CA . SER A 1 311 ? -17.482 -0.752 11.236 1.00 91.25 311 SER A CA 1
ATOM 2531 C C . SER A 1 311 ? -17.695 0.268 12.345 1.00 91.25 311 SER A C 1
ATOM 2533 O O . SER A 1 311 ? -18.526 1.161 12.207 1.00 91.25 311 SER A O 1
ATOM 2535 N N . SER A 1 312 ? -16.928 0.149 13.425 1.00 88.81 312 SER A N 1
ATOM 2536 C CA . SER A 1 312 ? -16.936 1.071 14.557 1.00 88.81 312 SER A CA 1
ATOM 2537 C C . SER A 1 312 ? -15.673 0.896 15.394 1.00 88.81 312 SER A C 1
ATOM 2539 O O . SER A 1 312 ? -15.025 -0.144 15.371 1.00 88.81 312 SER A O 1
ATOM 2541 N N . ALA A 1 313 ? -15.306 1.921 16.154 1.00 87.00 313 ALA A N 1
ATOM 2542 C CA . ALA A 1 313 ? -14.256 1.832 17.155 1.00 87.00 313 ALA A CA 1
ATOM 2543 C C . ALA A 1 313 ? -14.477 2.896 18.230 1.00 87.00 313 ALA A C 1
ATOM 2545 O O . ALA A 1 313 ? -14.907 4.015 17.941 1.00 87.00 313 ALA A O 1
ATOM 2546 N N . SER A 1 314 ? -14.161 2.552 19.473 1.00 81.81 314 SER A N 1
ATOM 2547 C CA . SER A 1 314 ? -14.304 3.434 20.630 1.00 81.81 314 SER A CA 1
ATOM 2548 C C . SER A 1 314 ? -13.070 3.354 21.513 1.00 81.81 314 SER A C 1
ATOM 2550 O O . SER A 1 314 ? -12.470 2.289 21.638 1.00 81.81 314 SER A O 1
ATOM 2552 N N . LEU A 1 315 ? -12.714 4.472 22.137 1.00 83.62 315 LEU A N 1
ATOM 2553 C CA . LEU A 1 315 ? -11.593 4.580 23.060 1.00 83.62 315 LEU A CA 1
ATOM 2554 C C . LEU A 1 315 ? -12.042 5.409 24.262 1.00 83.62 315 LEU A C 1
ATOM 2556 O O . LEU A 1 315 ? -12.620 6.482 24.101 1.00 83.62 315 LEU A O 1
ATOM 2560 N N . THR A 1 316 ? -11.794 4.911 25.466 1.00 76.50 316 THR A N 1
ATOM 2561 C CA . THR A 1 316 ? -12.054 5.614 26.722 1.00 76.50 316 THR A CA 1
ATOM 2562 C C . THR A 1 316 ? -10.766 5.679 27.516 1.00 76.50 316 THR A C 1
ATOM 2564 O O . THR A 1 316 ? -10.206 4.657 27.916 1.00 76.50 316 THR A O 1
ATOM 2567 N N . LEU A 1 317 ? -10.317 6.905 27.755 1.00 78.12 317 LEU A N 1
ATOM 2568 C CA . LEU A 1 317 ? -9.154 7.211 28.571 1.00 78.12 317 LEU A CA 1
ATOM 2569 C C . LEU A 1 317 ? -9.629 7.925 29.837 1.00 78.12 317 LEU A C 1
ATOM 2571 O O . LEU A 1 317 ? -10.522 8.772 29.780 1.00 78.12 317 LEU A O 1
ATOM 2575 N N . PHE A 1 318 ? -9.030 7.597 30.973 1.00 67.38 318 PHE A N 1
ATOM 2576 C CA . PHE A 1 318 ? -9.207 8.318 32.223 1.00 67.38 318 PHE A CA 1
ATOM 2577 C C . PHE A 1 318 ? -7.878 8.941 32.592 1.00 67.38 318 PHE A C 1
ATOM 2579 O O . PHE A 1 318 ? -6.891 8.253 32.782 1.00 67.38 318 PHE A O 1
ATOM 2586 N N . GLY A 1 319 ? -7.825 10.254 32.688 1.00 66.69 319 GLY A N 1
ATOM 2587 C CA . GLY A 1 319 ? -6.590 10.942 33.013 1.00 66.69 319 GLY A CA 1
ATOM 2588 C C . GLY A 1 319 ? -6.892 12.337 33.493 1.00 66.69 319 GLY A C 1
ATOM 2589 O O . GLY A 1 319 ? -8.053 12.765 33.537 1.00 66.69 319 GLY A O 1
ATOM 2590 N N . LYS A 1 320 ? -5.846 13.078 33.846 1.00 50.62 320 LYS A N 1
ATOM 2591 C CA . LYS A 1 320 ? -6.047 14.485 34.173 1.00 50.62 320 LYS A CA 1
ATOM 2592 C C . LYS A 1 320 ? -6.521 15.214 32.924 1.00 50.62 320 LYS A C 1
ATOM 2594 O O . LYS A 1 320 ? -5.788 15.354 31.948 1.00 50.62 320 LYS A O 1
ATOM 2599 N N . ARG A 1 321 ? -7.759 15.708 32.983 1.00 43.38 321 ARG A N 1
ATOM 2600 C CA . ARG A 1 321 ? -8.283 16.646 31.997 1.00 43.38 321 ARG A CA 1
ATOM 2601 C C . ARG A 1 321 ? -7.453 17.918 32.080 1.00 43.38 321 ARG A C 1
ATOM 2603 O O . ARG A 1 321 ? -7.645 18.719 32.988 1.00 43.38 321 ARG A O 1
ATOM 2610 N N . CYS A 1 322 ? -6.561 18.117 31.125 1.00 43.22 322 CYS A N 1
ATOM 2611 C CA . CYS A 1 322 ? -5.924 19.405 30.934 1.00 43.22 322 CYS A CA 1
ATOM 2612 C C . CYS A 1 322 ? -6.860 20.247 30.058 1.00 43.22 322 CYS A C 1
ATOM 2614 O O . CYS A 1 322 ? -6.937 20.050 28.847 1.00 43.22 322 CYS A O 1
ATOM 2616 N N . SER A 1 323 ? -7.635 21.140 30.679 1.00 37.56 323 SER A N 1
ATOM 2617 C CA . SER A 1 323 ? -8.401 22.143 29.937 1.00 37.56 323 SER A CA 1
ATOM 2618 C C . SER A 1 323 ? -7.433 23.232 29.502 1.00 37.56 323 SER A C 1
ATOM 2620 O O . SER A 1 323 ? -6.776 23.846 30.348 1.00 37.56 323 SER A O 1
ATOM 2622 N N . ARG A 1 324 ? -7.321 23.462 28.193 1.00 44.22 324 ARG A N 1
ATOM 2623 C CA . ARG A 1 324 ? -6.400 24.462 27.654 1.00 44.22 324 ARG A CA 1
ATOM 2624 C C . ARG A 1 324 ? -7.131 25.594 26.976 1.00 44.22 324 ARG A C 1
ATOM 2626 O O . ARG A 1 324 ? -7.922 25.374 26.069 1.00 44.22 324 ARG A O 1
ATOM 2633 N N . THR A 1 325 ? -6.821 26.807 27.408 1.00 38.34 325 THR A N 1
ATOM 2634 C CA . THR A 1 325 ? -7.309 28.033 26.782 1.00 38.34 325 THR A CA 1
ATOM 2635 C C . THR A 1 325 ? -6.210 28.565 25.874 1.00 38.34 325 THR A C 1
ATOM 2637 O O . THR A 1 325 ? -5.079 28.791 26.316 1.00 38.34 325 THR A O 1
ATOM 2640 N N . MET A 1 326 ? -6.538 28.739 24.598 1.00 39.72 326 MET A N 1
ATOM 2641 C CA . MET A 1 326 ? -5.672 29.399 23.629 1.00 39.72 326 MET A CA 1
ATOM 2642 C C . MET A 1 326 ? -5.935 30.903 23.682 1.00 39.72 326 MET A C 1
ATOM 2644 O O . MET A 1 326 ? -7.080 31.333 23.576 1.00 39.72 326 MET A O 1
ATOM 2648 N N . VAL A 1 327 ? -4.878 31.705 23.824 1.00 41.19 327 VAL A N 1
ATOM 2649 C CA . VAL A 1 327 ? -4.979 33.166 23.719 1.00 41.19 327 VAL A CA 1
ATOM 2650 C C . VAL A 1 327 ? -4.236 33.608 22.463 1.00 41.19 327 VAL A C 1
ATOM 2652 O O . VAL A 1 327 ? -3.006 33.580 22.407 1.00 41.19 327 VAL A O 1
ATOM 2655 N N . THR A 1 328 ? -4.990 33.994 21.435 1.00 39.91 328 THR A N 1
ATOM 2656 C CA . THR A 1 328 ? -4.470 34.625 20.217 1.00 39.91 328 THR A CA 1
ATOM 2657 C C . THR A 1 328 ? -4.241 36.107 20.481 1.00 39.91 328 THR A C 1
ATOM 2659 O O . THR A 1 328 ? -5.199 36.870 20.609 1.00 39.91 328 THR A O 1
ATOM 2662 N N . HIS A 1 329 ? -2.982 36.531 20.561 1.00 38.62 329 HIS A N 1
ATOM 2663 C CA . HIS A 1 329 ? -2.656 37.952 20.527 1.00 38.62 329 HIS A CA 1
ATOM 2664 C C . HIS A 1 329 ? -2.420 38.373 19.071 1.00 38.62 329 HIS A C 1
ATOM 2666 O O . HIS A 1 329 ? -1.551 37.825 18.408 1.00 38.62 329 HIS A O 1
ATOM 2672 N N . GLU A 1 330 ? -3.203 39.361 18.630 1.00 38.75 330 GLU A N 1
ATOM 2673 C CA . GLU A 1 330 ? -3.208 40.015 17.312 1.00 38.75 330 GLU A CA 1
ATOM 2674 C C . GLU A 1 330 ? -3.977 39.298 16.187 1.00 38.75 330 GLU A C 1
ATOM 2676 O O . GLU A 1 330 ? -3.662 38.199 15.740 1.00 38.75 330 GLU A O 1
ATOM 2681 N N . ALA A 1 331 ? -5.007 39.991 15.693 1.00 37.84 331 ALA A N 1
ATOM 2682 C CA . ALA A 1 331 ? -5.887 39.584 14.603 1.00 37.84 331 ALA A CA 1
ATOM 2683 C C . ALA A 1 331 ? -5.193 39.685 13.230 1.00 37.84 331 ALA A C 1
ATOM 2685 O O . ALA A 1 331 ? -5.594 40.468 12.367 1.00 37.84 331 ALA A O 1
ATOM 2686 N N . ARG A 1 332 ? -4.130 38.903 13.017 1.00 36.34 332 ARG A N 1
ATOM 2687 C CA . ARG A 1 332 ? -3.521 38.696 11.694 1.00 36.34 332 ARG A CA 1
ATOM 2688 C C . ARG A 1 332 ? -3.336 37.209 11.403 1.00 36.34 332 ARG A C 1
ATOM 2690 O O . ARG A 1 332 ? -2.231 36.731 11.188 1.00 36.34 332 ARG A O 1
ATOM 2697 N N . GLY A 1 333 ? -4.464 36.506 11.336 1.00 45.25 333 GLY A N 1
ATOM 2698 C CA . GLY A 1 333 ? -4.549 35.151 10.791 1.00 45.25 333 GLY A CA 1
ATOM 2699 C C . GLY A 1 333 ? -3.933 34.048 11.659 1.00 45.25 333 GLY A C 1
ATOM 2700 O O . GLY A 1 333 ? -3.319 34.287 12.692 1.00 45.25 333 GLY A O 1
ATOM 2701 N N . ILE A 1 334 ? -4.129 32.813 11.195 1.00 43.75 334 ILE A N 1
ATOM 2702 C CA . ILE A 1 334 ? -3.801 31.535 11.864 1.00 43.75 334 ILE A CA 1
ATOM 2703 C C . ILE A 1 334 ? -2.281 31.259 11.840 1.00 43.75 334 ILE A C 1
ATOM 2705 O O . ILE A 1 334 ? -1.769 30.327 12.446 1.00 43.75 334 ILE A O 1
ATOM 2709 N N . HIS A 1 335 ? -1.505 32.120 11.181 1.00 41.38 335 HIS A N 1
ATOM 2710 C CA . HIS A 1 335 ? -0.053 32.023 11.118 1.00 41.38 335 HIS A CA 1
ATOM 2711 C C . HIS A 1 335 ? 0.602 32.813 12.256 1.00 41.38 335 HIS A C 1
ATOM 2713 O O . HIS A 1 335 ? 1.272 33.817 12.026 1.00 41.38 335 HIS A O 1
ATOM 2719 N N . GLY A 1 336 ? 0.441 32.323 13.485 1.00 43.31 336 GLY A N 1
ATOM 2720 C CA . GLY A 1 336 ? 1.011 32.924 14.689 1.00 43.31 336 GLY A CA 1
ATOM 2721 C C . GLY A 1 336 ? 1.625 31.894 15.633 1.00 43.31 336 GLY A C 1
ATOM 2722 O O . GLY A 1 336 ? 1.350 30.701 15.563 1.00 43.31 336 GLY A O 1
ATOM 2723 N N . SER A 1 337 ? 2.514 32.359 16.504 1.00 45.28 337 SER A N 1
ATOM 2724 C CA . SER A 1 337 ? 2.968 31.598 17.665 1.00 45.28 337 SER A CA 1
ATOM 2725 C C . SER A 1 337 ? 1.969 31.866 18.797 1.00 45.28 337 SER A C 1
ATOM 2727 O O . SER A 1 337 ? 1.759 33.013 19.186 1.00 45.28 337 SER A O 1
ATOM 2729 N N . HIS A 1 338 ? 1.275 30.830 19.259 1.00 52.22 338 HIS A N 1
ATOM 2730 C CA . HIS A 1 338 ? 0.189 30.905 20.233 1.00 52.22 338 HIS A CA 1
ATOM 2731 C C . HIS A 1 338 ? 0.697 30.586 21.630 1.00 52.22 338 HIS A C 1
ATOM 2733 O O . HIS A 1 338 ? 1.491 29.664 21.815 1.00 52.22 338 HIS A O 1
ATOM 2739 N N . ARG A 1 339 ? 0.200 31.322 22.629 1.00 48.66 339 ARG A N 1
ATOM 2740 C CA . ARG A 1 339 ? 0.465 31.040 24.041 1.00 48.66 339 ARG A CA 1
ATOM 2741 C C . ARG A 1 339 ? -0.570 30.073 24.580 1.00 48.66 339 ARG A C 1
ATOM 2743 O O . ARG A 1 339 ? -1.773 30.299 24.445 1.00 48.66 339 ARG A O 1
ATOM 2750 N N . PHE A 1 340 ? -0.085 29.029 25.235 1.00 47.28 340 PHE A N 1
ATOM 2751 C CA . PHE A 1 340 ? -0.931 28.001 25.806 1.00 47.28 340 PHE A CA 1
ATOM 2752 C C . PHE A 1 340 ? -0.985 28.110 27.329 1.00 47.28 340 PHE A C 1
ATOM 2754 O O . PHE A 1 340 ? 0.042 28.275 28.001 1.00 47.28 340 PHE A O 1
ATOM 2761 N N . TYR A 1 341 ? -2.203 27.985 27.857 1.00 47.38 341 TYR A N 1
ATOM 2762 C CA . TYR A 1 341 ? -2.510 28.049 29.282 1.00 47.38 341 TYR A CA 1
ATOM 2763 C C . TYR A 1 341 ? -3.248 26.785 29.722 1.00 47.38 341 TYR A C 1
ATOM 2765 O O . TYR A 1 341 ? -4.118 26.305 29.001 1.00 47.38 341 TYR A O 1
ATOM 2773 N N . SER A 1 342 ? -2.868 26.217 30.866 1.00 44.62 342 SER A N 1
ATOM 2774 C CA . SER A 1 342 ? -3.509 25.054 31.492 1.00 44.62 342 SER A CA 1
ATOM 2775 C C . SER A 1 342 ? -4.042 25.515 32.831 1.00 44.62 342 SER A C 1
ATOM 2777 O O . SER A 1 342 ? -3.254 25.979 33.652 1.00 44.62 342 SER A O 1
ATOM 2779 N N . ASP A 1 343 ? -5.355 25.433 33.036 1.00 47.91 343 ASP A N 1
ATOM 2780 C CA . ASP A 1 343 ? -6.007 25.909 34.267 1.00 47.91 343 ASP A CA 1
ATOM 2781 C C . ASP A 1 343 ? -5.574 27.344 34.655 1.00 47.91 343 ASP A C 1
ATOM 2783 O O . ASP A 1 343 ? -5.318 27.660 35.814 1.00 47.91 343 ASP A O 1
ATOM 2787 N N . GLY A 1 344 ? -5.428 28.220 33.650 1.00 46.66 344 GLY A N 1
ATOM 2788 C CA . GLY A 1 344 ? -4.997 29.615 33.817 1.00 46.66 344 GLY A CA 1
ATOM 2789 C C . GLY A 1 344 ? -3.482 29.838 33.939 1.00 46.66 344 GLY A C 1
ATOM 2790 O O . GLY A 1 344 ? -3.037 30.984 33.937 1.00 46.66 344 GLY A O 1
ATOM 2791 N N . VAL A 1 345 ? -2.665 28.782 33.989 1.00 46.03 345 VAL A N 1
ATOM 2792 C CA . VAL A 1 345 ? -1.201 28.879 34.109 1.00 46.03 345 VAL A CA 1
ATOM 2793 C C . VAL A 1 345 ? -0.543 28.804 32.733 1.00 46.03 345 VAL A C 1
ATOM 2795 O O . VAL A 1 345 ? -0.751 27.842 31.997 1.00 46.03 345 VAL A O 1
ATOM 2798 N N . PHE A 1 346 ? 0.275 29.802 32.387 1.00 50.00 346 PHE A N 1
ATOM 2799 C CA . PHE A 1 346 ? 1.074 29.803 31.156 1.00 50.00 346 PHE A CA 1
ATOM 2800 C C . PHE A 1 346 ? 2.149 28.716 31.204 1.00 50.00 346 PHE A C 1
ATOM 2802 O O . PHE A 1 346 ? 2.871 28.611 32.196 1.00 50.00 346 PHE A O 1
ATOM 2809 N N . PHE A 1 347 ? 2.310 27.951 30.125 1.00 45.84 347 PHE A N 1
ATOM 2810 C CA . PHE A 1 347 ? 3.321 26.887 30.104 1.00 45.84 347 PHE A CA 1
ATOM 2811 C C . PHE A 1 347 ? 4.071 26.724 28.775 1.00 45.84 347 PHE A C 1
ATOM 2813 O O . PHE A 1 347 ? 5.002 25.922 28.718 1.00 45.84 347 PHE A O 1
ATOM 2820 N N . GLY A 1 348 ? 3.726 27.460 27.714 1.00 47.41 348 GLY A N 1
ATOM 2821 C CA . GLY A 1 348 ? 4.490 27.386 26.467 1.00 47.41 348 GLY A CA 1
ATOM 2822 C C . GLY A 1 348 ? 3.928 28.203 25.311 1.00 47.41 348 GLY A C 1
ATOM 2823 O O . GLY A 1 348 ? 2.820 28.734 25.379 1.00 47.41 348 GLY A O 1
ATOM 2824 N N . GLU A 1 349 ? 4.719 28.273 24.240 1.00 48.25 349 GLU A N 1
ATOM 2825 C CA . GLU A 1 349 ? 4.379 28.952 22.990 1.00 48.25 349 GLU A CA 1
ATOM 2826 C C . GLU A 1 349 ? 4.642 28.029 21.782 1.00 48.25 349 GLU A C 1
ATOM 2828 O O . GLU A 1 349 ? 5.647 27.308 21.761 1.00 48.25 349 GLU A O 1
ATOM 2833 N N . GLY A 1 350 ? 3.752 28.016 20.786 1.00 51.47 350 GLY A N 1
ATOM 2834 C CA . GLY A 1 350 ? 3.833 27.108 19.631 1.00 51.47 350 GLY A CA 1
ATOM 2835 C C . GLY A 1 350 ? 2.828 27.431 18.521 1.00 51.47 350 GLY A C 1
ATOM 2836 O O . GLY A 1 350 ? 1.914 28.220 18.726 1.00 51.47 350 GLY A O 1
ATOM 2837 N N . ARG A 1 351 ? 3.007 26.850 17.330 1.00 47.06 351 ARG A N 1
ATOM 2838 C CA . ARG A 1 351 ? 2.101 27.054 16.186 1.00 47.06 351 ARG A CA 1
ATOM 2839 C C . ARG A 1 351 ? 1.059 25.938 16.171 1.00 47.06 351 ARG A C 1
ATOM 2841 O O . ARG A 1 351 ? 1.419 24.791 16.413 1.00 47.06 351 ARG A O 1
ATOM 2848 N N . LEU A 1 352 ? -0.194 26.287 15.907 1.00 45.56 352 LEU A N 1
ATOM 2849 C CA . LEU A 1 352 ? -1.253 25.340 15.575 1.00 45.56 352 LEU A CA 1
ATOM 2850 C C . LEU A 1 352 ? -1.496 25.486 14.078 1.00 45.56 352 LEU A C 1
ATOM 2852 O O . LEU A 1 352 ? -1.871 26.568 13.629 1.00 45.56 352 LEU A O 1
ATOM 2856 N N . ASP A 1 353 ? -1.245 24.429 13.316 1.00 43.75 353 ASP A N 1
ATOM 2857 C CA . ASP A 1 353 ? -1.690 24.381 11.927 1.00 43.75 353 ASP A CA 1
ATOM 2858 C C . ASP A 1 353 ? -3.210 24.108 11.894 1.00 43.75 353 ASP A C 1
ATOM 2860 O O . ASP A 1 353 ? -3.807 23.729 12.897 1.00 43.75 353 ASP A O 1
ATOM 2864 N N . ASP A 1 354 ? -3.856 24.437 10.781 1.00 40.31 354 ASP A N 1
ATOM 2865 C CA . ASP A 1 354 ? -5.275 24.807 10.615 1.00 40.31 354 ASP A CA 1
ATOM 2866 C C . ASP A 1 354 ? -6.313 23.741 11.085 1.00 40.31 354 ASP A C 1
ATOM 2868 O O . ASP A 1 354 ? -6.935 23.055 10.281 1.00 40.31 354 ASP A O 1
ATOM 2872 N N . TRP A 1 355 ? -6.544 23.592 12.397 1.00 42.50 355 TRP A N 1
ATOM 2873 C CA . TRP A 1 355 ? -7.510 22.628 12.969 1.00 42.50 355 TRP A CA 1
ATOM 2874 C C . TRP A 1 355 ? -8.942 23.169 13.160 1.00 42.50 355 TRP A C 1
ATOM 2876 O O . TRP A 1 355 ? -9.827 22.422 13.579 1.00 42.50 355 TRP A O 1
ATOM 2886 N N . SER A 1 356 ? -9.207 24.458 12.917 1.00 40.72 356 SER A N 1
ATOM 2887 C CA . SER A 1 356 ? -10.393 25.129 13.481 1.00 40.72 356 SER A CA 1
ATOM 2888 C C . SER A 1 356 ? -11.238 25.941 12.499 1.00 40.72 356 SER A C 1
ATOM 2890 O O . SER A 1 356 ? -11.578 27.091 12.779 1.00 40.72 356 SER A O 1
ATOM 2892 N N . ARG A 1 357 ? -11.660 25.358 11.373 1.00 38.38 357 ARG A N 1
ATOM 2893 C CA . ARG A 1 357 ? -12.728 25.985 10.564 1.00 38.38 357 ARG A CA 1
ATOM 2894 C C . ARG A 1 357 ? -14.151 25.673 11.041 1.00 38.38 357 ARG A C 1
ATOM 2896 O O . ARG A 1 357 ? -15.087 26.223 10.472 1.00 38.38 357 ARG A O 1
ATOM 2903 N N . SER A 1 358 ? -14.336 24.847 12.077 1.00 39.78 358 SER A N 1
ATOM 2904 C CA . SER A 1 358 ? -15.676 24.492 12.582 1.00 39.78 358 SER A CA 1
ATOM 2905 C C . SER A 1 358 ? -15.792 24.357 14.109 1.00 39.78 358 SER A C 1
ATOM 2907 O O . SER A 1 358 ? -16.620 23.582 14.585 1.00 39.78 358 SER A O 1
ATOM 2909 N N . LEU A 1 359 ? -14.952 25.037 14.895 1.00 41.38 359 LEU A N 1
ATOM 2910 C CA . LEU A 1 359 ? -15.108 25.013 16.354 1.00 41.38 359 LEU A CA 1
ATOM 2911 C C . LEU A 1 359 ? -16.206 26.013 16.748 1.00 41.38 359 LEU A C 1
ATOM 2913 O O . LEU A 1 359 ? -15.991 27.219 16.669 1.00 41.38 359 LEU A O 1
ATOM 2917 N N . ASP A 1 360 ? -17.381 25.511 17.129 1.00 37.62 360 ASP A N 1
ATOM 2918 C CA . ASP A 1 360 ? -18.430 26.323 17.752 1.00 37.62 360 ASP A CA 1
ATOM 2919 C C . ASP A 1 360 ? -17.997 26.742 19.167 1.00 37.62 360 ASP A C 1
ATOM 2921 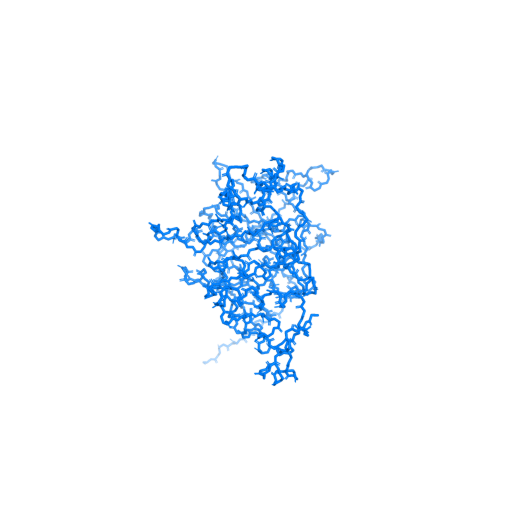O O . ASP A 1 360 ? -17.600 25.898 19.975 1.00 37.62 360 ASP A O 1
ATOM 2925 N N . ASP A 1 361 ? -18.171 28.027 19.496 1.00 36.00 361 ASP A N 1
ATOM 2926 C CA . ASP A 1 361 ? -17.775 28.694 20.757 1.00 36.00 361 ASP A CA 1
ATOM 2927 C C . ASP A 1 361 ? -18.372 28.087 22.051 1.00 36.00 361 ASP A C 1
ATOM 2929 O O . ASP A 1 361 ? -18.088 28.543 23.159 1.00 36.00 361 ASP A O 1
ATOM 2933 N N . THR A 1 362 ? -19.214 27.058 21.942 1.00 30.53 362 THR A N 1
ATOM 2934 C CA . THR A 1 362 ? -19.934 26.438 23.066 1.00 30.53 362 THR A CA 1
ATOM 2935 C C . THR A 1 362 ? -19.464 25.024 23.411 1.00 30.53 362 THR A C 1
ATOM 2937 O O . THR A 1 362 ? -19.914 24.462 24.413 1.00 30.53 362 THR A O 1
ATOM 2940 N N . THR A 1 363 ? -18.529 24.449 22.648 1.00 35.16 363 THR A N 1
ATOM 2941 C CA . THR A 1 363 ? -18.102 23.055 22.838 1.00 35.16 363 THR A CA 1
ATOM 2942 C C . THR A 1 363 ? -16.845 22.970 23.706 1.00 35.16 363 THR A C 1
ATOM 2944 O O . THR A 1 363 ? -15.819 23.587 23.429 1.00 35.16 363 THR A O 1
ATOM 2947 N N . VAL A 1 364 ? -16.891 22.170 24.777 1.00 34.66 364 VAL A N 1
ATOM 2948 C CA . VAL A 1 364 ? -15.688 21.838 25.558 1.00 34.66 364 VAL A CA 1
ATOM 2949 C C . VAL A 1 364 ? -14.830 20.913 24.713 1.00 34.66 364 VAL A C 1
ATOM 2951 O O . VAL A 1 364 ? -15.209 19.777 24.504 1.00 34.66 364 VAL A O 1
ATOM 2954 N N . HIS A 1 365 ? -13.671 21.361 24.256 1.00 40.28 365 HIS A N 1
ATOM 2955 C CA . HIS A 1 365 ? -12.746 20.539 23.480 1.00 40.28 365 HIS A CA 1
ATOM 2956 C C . HIS A 1 365 ? -11.793 19.765 24.405 1.00 40.28 365 HIS A C 1
ATOM 2958 O O . HIS A 1 365 ? -11.212 20.352 25.323 1.00 40.28 365 HIS A O 1
ATOM 2964 N N . MET A 1 366 ? -11.631 18.450 24.206 1.00 41.91 366 MET A N 1
ATOM 2965 C CA . MET A 1 366 ? -10.602 17.696 24.927 1.00 41.91 366 MET A CA 1
ATOM 2966 C C . MET A 1 366 ? -9.300 17.780 24.148 1.00 41.91 366 MET A C 1
ATOM 2968 O O . MET A 1 366 ? -9.287 17.579 22.942 1.00 41.91 366 MET A O 1
ATOM 2972 N N . PHE A 1 367 ? -8.195 18.040 24.835 1.00 47.50 367 PHE A N 1
ATOM 2973 C CA . PHE A 1 367 ? -6.877 17.973 24.225 1.00 47.50 367 PHE A CA 1
ATOM 2974 C C . PHE A 1 367 ? -6.064 16.874 24.905 1.00 47.50 367 PHE A C 1
ATOM 2976 O O . PHE A 1 367 ? -5.955 16.864 26.133 1.00 47.50 367 PHE A O 1
ATOM 2983 N N . LEU A 1 368 ? -5.480 15.962 24.131 1.00 50.03 368 LEU A N 1
ATOM 2984 C CA . LEU A 1 368 ? -4.345 15.175 24.598 1.00 50.03 368 LEU A CA 1
ATOM 2985 C C . LEU A 1 368 ? -3.110 16.047 24.426 1.00 50.03 368 LEU A C 1
ATOM 2987 O O . LEU A 1 368 ? -2.877 16.548 23.333 1.00 50.03 368 LEU A O 1
ATOM 2991 N N . ILE A 1 369 ? -2.320 16.252 25.477 1.00 47.12 369 ILE A N 1
ATOM 2992 C CA . ILE A 1 369 ? -1.084 17.022 25.343 1.00 47.12 369 ILE A CA 1
ATOM 2993 C C . ILE A 1 369 ? 0.108 16.172 25.733 1.00 47.12 369 ILE A C 1
ATOM 2995 O O . ILE A 1 369 ? 0.229 15.745 26.881 1.00 47.12 369 ILE A O 1
ATOM 2999 N N . ALA A 1 370 ? 1.032 16.049 24.790 1.00 44.31 370 ALA A N 1
ATOM 3000 C CA . ALA A 1 370 ? 2.380 15.586 25.024 1.00 44.31 370 ALA A CA 1
ATOM 3001 C C . ALA A 1 370 ? 3.356 16.732 25.325 1.00 44.31 370 ALA A C 1
ATOM 3003 O O . ALA A 1 370 ? 3.271 17.835 24.784 1.00 44.31 370 ALA A O 1
ATOM 3004 N N . TYR A 1 371 ? 4.322 16.463 26.203 1.00 42.16 371 TYR A N 1
ATOM 3005 C CA . TYR A 1 371 ? 5.422 17.381 26.484 1.00 42.16 371 TYR A CA 1
ATOM 3006 C C . TYR A 1 371 ? 6.713 16.854 25.887 1.00 42.16 371 TYR A C 1
ATOM 3008 O O . TYR A 1 371 ? 7.269 15.855 26.339 1.00 42.16 371 TYR A O 1
ATOM 3016 N N . ASN A 1 372 ? 7.258 17.603 24.950 1.00 36.28 372 ASN A N 1
ATOM 3017 C CA . ASN A 1 372 ? 8.526 17.291 24.344 1.00 36.28 372 ASN A CA 1
ATOM 3018 C C . ASN A 1 372 ? 9.674 17.936 25.129 1.00 36.28 372 ASN A C 1
ATOM 3020 O O . ASN A 1 372 ? 9.650 19.140 25.405 1.00 36.28 372 ASN A O 1
ATOM 3024 N N . LYS A 1 373 ? 10.690 17.156 25.512 1.00 36.25 373 LYS A N 1
ATOM 3025 C CA . LYS A 1 373 ? 11.847 17.636 26.288 1.00 36.25 373 LYS A CA 1
ATOM 3026 C C . LYS A 1 373 ? 13.074 17.768 25.383 1.00 36.25 373 LYS A C 1
ATOM 3028 O O . LYS A 1 373 ? 14.073 17.084 25.576 1.00 36.25 373 LYS A O 1
ATOM 3033 N N . LEU A 1 374 ? 13.013 18.664 24.401 1.00 32.56 374 LEU A N 1
ATOM 3034 C CA . LEU A 1 374 ? 14.168 19.006 23.566 1.00 32.56 374 LEU A CA 1
ATOM 3035 C C . LEU A 1 374 ? 14.926 20.190 24.192 1.00 32.56 374 LEU A C 1
ATOM 3037 O O . LEU A 1 374 ? 14.361 21.246 24.463 1.00 32.56 374 LEU A O 1
ATOM 3041 N N . PHE A 1 375 ? 16.223 20.004 24.458 1.00 34.84 375 PHE A N 1
ATOM 3042 C CA . PHE A 1 375 ? 17.147 21.055 24.927 1.00 34.84 375 PHE A CA 1
ATOM 3043 C C . PHE A 1 375 ? 16.730 21.794 26.213 1.00 34.84 375 PHE A C 1
ATOM 3045 O O . PHE A 1 375 ? 16.929 22.999 26.354 1.00 34.84 375 PHE A O 1
ATOM 3052 N N . GLY A 1 376 ? 16.142 21.079 27.177 1.00 37.78 376 GLY A N 1
ATOM 3053 C CA . GLY A 1 376 ? 15.811 21.646 28.491 1.00 37.78 376 GLY A CA 1
ATOM 3054 C C . GLY A 1 376 ? 14.607 22.597 28.505 1.00 37.78 376 GLY A C 1
ATOM 3055 O O . GLY A 1 376 ? 14.244 23.081 29.576 1.00 37.78 376 GLY A O 1
ATOM 3056 N N . ARG A 1 377 ? 13.940 22.819 27.365 1.00 34.53 377 ARG A N 1
ATOM 3057 C CA . ARG A 1 377 ? 12.644 23.506 27.286 1.00 34.53 377 ARG A CA 1
ATOM 3058 C C . ARG A 1 377 ? 11.552 22.483 26.979 1.00 34.53 377 ARG A C 1
ATOM 3060 O O . ARG A 1 377 ? 11.718 21.638 26.106 1.00 34.53 377 ARG A O 1
ATOM 3067 N N . ARG A 1 378 ? 10.449 22.532 27.731 1.00 38.91 378 ARG A N 1
ATOM 3068 C CA . ARG A 1 378 ? 9.258 21.718 27.458 1.00 38.91 378 ARG A CA 1
ATOM 3069 C C . ARG A 1 378 ? 8.465 22.410 26.354 1.00 38.91 378 ARG A C 1
ATOM 3071 O O . ARG A 1 378 ? 7.954 23.500 26.599 1.00 38.91 378 ARG A O 1
ATOM 3078 N N . ARG A 1 379 ? 8.384 21.816 25.163 1.00 37.94 379 ARG A N 1
ATOM 3079 C CA . ARG A 1 379 ? 7.451 22.273 24.125 1.00 37.94 379 ARG A CA 1
ATOM 3080 C C . ARG A 1 379 ? 6.196 21.397 24.191 1.00 37.94 379 ARG A C 1
ATOM 3082 O O . ARG A 1 379 ? 6.341 20.180 24.240 1.00 37.94 379 ARG A O 1
ATOM 3089 N N . PRO A 1 380 ? 5.001 21.982 24.312 1.00 43.03 380 PRO A N 1
ATOM 3090 C CA . PRO A 1 380 ? 3.766 21.218 24.334 1.00 43.03 380 PRO A CA 1
ATOM 3091 C C . PRO A 1 380 ? 3.246 20.969 22.917 1.00 43.03 380 PRO A C 1
ATOM 3093 O O . PRO A 1 380 ? 3.028 21.928 22.181 1.00 43.03 380 PRO A O 1
ATOM 3096 N N . ASP A 1 381 ? 2.965 19.712 22.603 1.00 46.19 381 ASP A N 1
ATOM 3097 C CA . ASP A 1 381 ? 2.279 19.289 21.381 1.00 46.19 381 ASP A CA 1
ATOM 3098 C C . ASP A 1 381 ? 0.875 18.798 2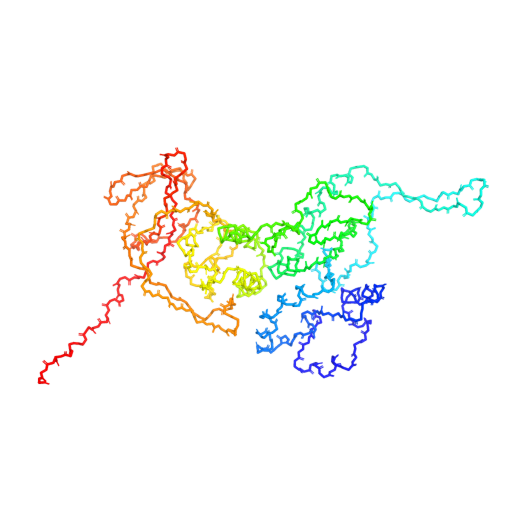1.790 1.00 46.19 381 ASP A C 1
ATOM 3100 O O . ASP A 1 381 ? 0.739 18.088 22.791 1.00 46.19 381 ASP A O 1
ATOM 3104 N N . ALA A 1 382 ? -0.192 19.250 21.120 1.00 45.97 382 ALA A N 1
ATOM 3105 C CA . ALA A 1 382 ? -1.579 18.994 21.531 1.00 45.97 382 ALA A CA 1
ATOM 3106 C C . ALA A 1 382 ? -2.416 18.386 20.392 1.00 45.97 382 ALA A C 1
ATOM 3108 O O . ALA A 1 382 ? -2.457 18.945 19.301 1.00 45.97 382 ALA A O 1
ATOM 3109 N N . LEU A 1 383 ? -3.131 17.294 20.674 1.00 47.66 383 LEU A N 1
ATOM 3110 C CA . LEU A 1 383 ? -4.144 16.677 19.812 1.00 47.66 383 LEU A CA 1
ATOM 3111 C C . LEU A 1 383 ? -5.541 17.036 20.325 1.00 47.66 383 LEU A C 1
ATOM 3113 O O . LEU A 1 383 ? -5.823 16.835 21.502 1.00 47.66 383 LEU A O 1
ATOM 3117 N N . LEU A 1 384 ? -6.441 17.483 19.448 1.00 47.25 384 LEU A N 1
ATOM 3118 C CA . LEU A 1 384 ? -7.869 17.609 19.747 1.00 47.25 384 LEU A CA 1
ATOM 3119 C C . LEU A 1 384 ? -8.542 16.222 19.754 1.00 47.25 384 LEU A C 1
ATOM 3121 O O . LEU A 1 384 ? -8.707 15.592 18.714 1.00 47.25 384 LEU A O 1
ATOM 3125 N N . LEU A 1 385 ? -8.975 15.763 20.923 1.00 51.38 385 LEU A N 1
ATOM 3126 C CA . LEU A 1 385 ? -9.927 14.669 21.070 1.00 51.38 385 LEU A CA 1
ATOM 3127 C C . LEU A 1 385 ? -11.336 15.286 21.060 1.00 51.38 385 LEU A C 1
ATOM 3129 O O . LEU A 1 385 ? -11.705 16.063 21.941 1.00 51.38 385 LEU A O 1
ATOM 3133 N N . GLU A 1 386 ? -12.118 14.997 20.024 1.00 41.88 386 GLU A N 1
ATOM 3134 C CA . GLU A 1 386 ? -13.501 15.471 19.891 1.00 41.88 386 GLU A CA 1
ATOM 3135 C C . GLU A 1 386 ? -14.291 15.112 21.165 1.00 41.88 386 GLU A C 1
ATOM 3137 O O . GLU A 1 386 ? -14.261 13.970 21.633 1.00 41.88 386 GLU A O 1
ATOM 3142 N N . ALA A 1 387 ? -14.937 16.100 21.784 1.00 38.28 387 ALA A N 1
ATOM 3143 C CA . ALA A 1 387 ? -15.689 15.870 23.004 1.00 38.28 387 ALA A CA 1
ATOM 3144 C C . ALA A 1 387 ? -17.055 15.280 22.691 1.00 38.28 387 ALA A C 1
ATOM 3146 O O . ALA A 1 387 ? -17.786 15.776 21.838 1.00 38.28 387 ALA A O 1
ATOM 3147 N N . VAL A 1 388 ? -17.416 14.239 23.435 1.00 35.72 388 VAL A N 1
ATOM 3148 C CA . VAL A 1 388 ? -18.798 13.777 23.483 1.00 35.72 388 VAL A CA 1
ATOM 3149 C C . VAL A 1 388 ? -19.572 14.765 24.343 1.00 35.72 388 VAL A C 1
ATOM 3151 O O . VAL A 1 388 ? -19.211 15.019 25.495 1.00 35.72 388 VAL A O 1
ATOM 3154 N N . ASP A 1 389 ? -20.623 15.327 23.760 1.00 34.09 389 ASP A N 1
ATOM 3155 C CA . ASP A 1 389 ? -21.485 16.301 24.403 1.00 34.09 389 ASP A CA 1
ATOM 3156 C C . ASP A 1 389 ? -22.037 15.740 25.731 1.00 34.09 389 ASP A C 1
ATOM 3158 O O . ASP A 1 389 ? -22.591 14.633 25.805 1.00 34.09 389 ASP A O 1
ATOM 3162 N N . GLY A 1 390 ? -21.847 16.499 26.815 1.00 35.09 390 GLY A N 1
ATOM 3163 C CA . GLY A 1 390 ? -22.187 16.100 28.189 1.00 35.09 390 GLY A CA 1
ATOM 3164 C C . GLY A 1 390 ? -23.691 15.925 28.440 1.00 35.09 390 GLY A C 1
ATOM 3165 O O . GLY A 1 390 ? -24.097 15.521 29.532 1.00 35.09 390 GLY A O 1
ATOM 3166 N N . SER A 1 391 ? -24.514 16.198 27.427 1.00 33.47 391 SER A N 1
ATOM 3167 C CA . SER A 1 391 ? -25.967 16.029 27.392 1.00 33.47 391 SER A CA 1
ATOM 3168 C C . SER A 1 391 ? -26.413 14.555 27.338 1.00 33.47 391 SER A C 1
ATOM 3170 O O . SER A 1 391 ? -27.560 14.247 27.661 1.00 33.47 391 SER A O 1
ATOM 3172 N N . SER A 1 392 ? -25.507 13.616 27.035 1.00 34.28 392 SER A N 1
ATOM 3173 C CA . SER A 1 392 ? -25.792 12.169 26.975 1.00 34.28 392 SER A CA 1
ATOM 3174 C C . SER A 1 392 ? -25.747 11.437 28.333 1.00 34.28 392 SER A C 1
ATOM 3176 O O . SER A 1 392 ? -25.992 10.230 28.404 1.00 34.28 392 SER A O 1
ATOM 3178 N N . ARG A 1 393 ? -25.541 12.142 29.460 1.00 33.34 393 ARG A N 1
ATOM 3179 C CA . ARG A 1 393 ? -25.712 11.572 30.813 1.00 33.34 393 ARG A CA 1
ATOM 3180 C C . ARG A 1 393 ? -27.192 11.418 31.192 1.00 33.34 393 ARG A C 1
ATOM 3182 O O . ARG A 1 393 ? -27.710 12.121 32.055 1.00 33.34 393 ARG A O 1
ATOM 3189 N N . LYS A 1 394 ? -27.853 10.417 30.612 1.00 27.73 394 LYS A N 1
ATOM 3190 C CA . LYS A 1 394 ? -28.975 9.705 31.249 1.00 27.73 394 LYS A CA 1
ATOM 3191 C C . LYS A 1 394 ? -28.780 8.197 31.106 1.00 27.73 394 LYS A C 1
ATOM 3193 O O . LYS A 1 394 ? -29.567 7.507 30.477 1.00 27.73 394 LYS A O 1
ATOM 3198 N N . LEU A 1 395 ? -27.732 7.687 31.745 1.00 28.95 395 LEU A N 1
ATOM 3199 C CA . LEU A 1 395 ? -27.751 6.326 32.271 1.00 28.95 395 LEU A CA 1
ATOM 3200 C C . LEU A 1 395 ? -28.142 6.446 33.742 1.00 28.95 395 LEU A C 1
ATOM 3202 O O . LEU A 1 395 ? -27.347 6.841 34.592 1.00 28.95 395 LEU A O 1
ATOM 3206 N N . SER A 1 396 ? -29.423 6.207 34.006 1.00 22.86 396 SER A N 1
ATOM 3207 C CA . SER A 1 396 ? -29.967 6.026 35.347 1.00 22.86 396 SER A CA 1
ATOM 3208 C C . SER A 1 396 ? -29.254 4.854 36.028 1.00 22.86 396 SER A C 1
ATOM 3210 O O . SER A 1 396 ? -29.306 3.744 35.494 1.00 22.86 396 SER A O 1
ATOM 3212 N N . PRO A 1 397 ? -28.638 5.032 37.208 1.00 26.52 397 PRO A N 1
ATOM 3213 C CA . PRO A 1 397 ? -28.288 3.901 38.041 1.00 26.52 397 PRO A CA 1
ATOM 3214 C C . PRO A 1 397 ? -29.597 3.375 38.628 1.00 26.52 397 PRO A C 1
ATOM 3216 O O . PRO A 1 397 ? -30.179 3.991 39.524 1.00 26.52 397 PRO A O 1
ATOM 3219 N N . HIS A 1 398 ? -30.088 2.253 38.104 1.00 25.89 398 HIS A N 1
ATOM 3220 C CA . HIS A 1 398 ? -31.028 1.436 38.854 1.00 25.89 398 HIS A CA 1
ATOM 3221 C C . HIS A 1 398 ? -30.342 1.054 40.168 1.00 25.89 398 HIS A C 1
ATOM 3223 O O . HIS A 1 398 ? -29.358 0.316 40.182 1.00 25.89 398 HIS A O 1
ATOM 3229 N N . ARG A 1 399 ? -30.853 1.606 41.272 1.00 25.28 399 ARG A N 1
ATOM 3230 C CA . ARG A 1 399 ? -30.694 1.014 42.596 1.00 25.28 399 ARG A CA 1
ATOM 3231 C C . ARG A 1 399 ? -31.258 -0.399 42.506 1.00 25.28 399 ARG A C 1
ATOM 3233 O O . ARG A 1 399 ? -32.464 -0.562 42.349 1.00 25.28 399 ARG A O 1
ATOM 3240 N N . HIS A 1 400 ? -30.391 -1.397 42.572 1.00 27.97 400 HIS A N 1
ATOM 3241 C CA . HIS A 1 400 ? -30.786 -2.667 43.150 1.00 27.97 400 HIS A CA 1
ATOM 3242 C C . HIS A 1 400 ? -30.429 -2.585 44.625 1.00 27.97 400 HIS A C 1
ATOM 3244 O O . HIS A 1 400 ? -29.261 -2.652 45.007 1.00 27.97 400 HIS A O 1
ATOM 3250 N N . ASP A 1 401 ? -31.467 -2.326 45.414 1.00 24.75 401 ASP A N 1
ATOM 3251 C CA . ASP A 1 401 ? -31.486 -2.586 46.840 1.00 24.75 401 ASP A CA 1
ATOM 3252 C C . ASP A 1 401 ? -31.155 -4.071 47.053 1.00 24.75 401 ASP A C 1
ATOM 3254 O O . ASP A 1 401 ? -31.769 -4.952 46.447 1.00 24.75 401 ASP A O 1
ATOM 3258 N N . PHE A 1 402 ? -30.151 -4.333 47.885 1.00 26.81 402 PHE A N 1
ATOM 3259 C CA . PHE A 1 402 ? -30.018 -5.613 48.562 1.00 26.81 402 PHE A CA 1
ATOM 3260 C C . PHE A 1 402 ? -30.839 -5.512 49.846 1.00 26.81 402 PHE A C 1
ATOM 3262 O O . PHE A 1 402 ? -30.433 -4.814 50.773 1.00 26.81 402 PHE A O 1
ATOM 3269 N N . ASP A 1 403 ? -31.972 -6.209 49.874 1.00 24.72 403 ASP A N 1
ATOM 3270 C CA . ASP A 1 403 ? -32.646 -6.634 51.097 1.00 24.72 403 ASP A CA 1
ATOM 3271 C C . ASP A 1 403 ? -32.756 -8.168 51.068 1.00 24.72 403 ASP A C 1
ATOM 3273 O O . ASP A 1 403 ? -33.312 -8.739 50.125 1.00 24.72 403 ASP A O 1
ATOM 3277 N N . VAL A 1 404 ? -32.238 -8.763 52.153 1.00 33.16 404 VAL A N 1
ATOM 3278 C CA . VAL A 1 404 ? -32.103 -10.187 52.547 1.00 33.16 404 VAL A CA 1
ATOM 3279 C C . VAL A 1 404 ? -30.967 -10.988 51.911 1.00 33.16 404 VAL A C 1
ATOM 3281 O O . VAL A 1 404 ? -31.047 -11.362 50.721 1.00 33.16 404 VAL A O 1
#

Sequence (404 aa):
MLTTTVQSLDERCKRMELEALPATIRDAVRTCRALAIRYLWIDALCIIQDSVVDWATESASMHDVYTNAYLTLAATRSLSSDDGFLQERKHNSVFFDYRNPDSAKSGGKFFLTPQQMESRYSDLFHYIEESAWNQRGWTFQERSLSRRVLHFTDILLYFECRTVEWTEDERPPTSSGGRLGWLGPKRGAMQVTRRQLLSSWYSLLFIYCRRYLTDQHDKLPALSGFAHEMARLSPDKYIAGLWLADLANGLLWYPDVEASRCSSYRAPSWSWAQFDGKIATDGGLGDIPWEFDLVYYNVDLQTTDDMGRLSSASLTLFGKRCSRTMVTHEARGIHGSHRFYSDGVFFGEGRLDDWSRSLDDTTVHMFLIAYNKLFGRRRPDALLLEAVDGSSRKLSPHRHDFDV

Secondary structure (DSSP, 8-state):
---B-TTTHHHHTT---GGGS-HHHHHHHHHHHHTT------HHHHSBTT-HHHHHHHHHHHHHHHHH-S-EEE-TT-SSTTT-S-SPP----EEEEEE-TT-TT-EEEEEE--TTHHHHHHHHHHHHHHSTTTTBSHHHHHHHH-SEEEEE-SS-EEEEESS-EEETT-PPPS-S-S---TTS--TTPPPPPHHHHHHHHHHHHHHHTTSB-SSGGGGTHHHHHHHHHHHHHS---EETTEEGGGHHHHTTEEE-TT-EE-SS-SS-TTSGGGEES-EEE-TT-------EEEEEEEEEESSS-TTS-EEEEEEEEEE----EEEE--SSS-S-SPEEEEETTEEEEEE---S--SS--TT---EEEEEEEEETTEEEEEEEEEPPPPGGG------------

Solvent-accessible surface area (backbone atoms only — not comparable to full-atom values): 24200 Å² total; per-residue (Å²): 130,85,65,23,31,79,87,44,40,73,54,61,75,72,62,75,64,62,87,79,44,47,36,33,57,36,40,49,54,53,49,31,55,75,69,72,44,90,80,86,89,48,66,50,65,75,33,36,75,77,34,70,67,49,39,43,54,49,57,58,46,46,42,56,53,28,48,67,38,86,63,42,80,38,56,43,58,25,89,49,55,67,67,25,57,82,67,88,62,85,64,85,47,51,72,45,83,46,69,41,91,91,34,92,85,58,52,51,80,46,69,50,66,61,74,75,48,59,60,50,50,56,35,45,58,53,50,51,59,71,17,73,43,52,36,29,32,55,42,51,42,52,59,62,46,24,50,26,38,43,33,34,47,65,81,50,47,38,38,43,40,93,85,53,58,42,35,77,83,72,49,69,62,84,59,90,72,81,66,80,66,68,90,58,65,64,93,88,57,70,88,81,49,68,69,58,50,51,38,38,50,44,56,44,48,43,60,51,35,59,32,50,58,95,55,72,66,41,63,37,40,40,45,20,48,58,50,52,54,45,35,73,76,50,77,63,56,65,55,73,91,28,41,59,93,47,37,71,68,51,47,45,46,44,62,40,71,84,32,42,73,56,92,63,91,50,44,39,87,76,23,74,60,26,46,47,37,38,41,49,60,72,61,73,64,68,90,50,84,78,70,65,44,82,74,47,72,50,75,41,60,70,41,89,34,82,54,31,39,45,75,47,54,49,79,40,72,49,52,76,82,56,53,68,55,78,54,83,82,71,98,68,69,76,82,48,77,33,43,40,23,49,85,85,42,78,70,42,72,43,70,63,68,74,82,67,93,76,73,59,98,82,64,75,69,40,48,51,72,47,52,36,76,60,92,90,43,61,44,72,48,74,19,77,39,85,54,77,69,81,83,70,78,76,78,75,79,77,80,76,80,88,78,136

Mean predicted aligned error: 13.27 Å

pLDDT: mean 73.91, std 21.78, range [22.86, 98.06]